Protein AF-A0AAN6BUR2-F1 (afdb_monomer_lite)

Structure (mmCIF, N/CA/C/O backbone):
data_AF-A0AAN6BUR2-F1
#
_entry.id   AF-A0AAN6BUR2-F1
#
loop_
_atom_site.group_PDB
_atom_site.id
_atom_site.type_symbol
_atom_site.label_atom_id
_atom_site.label_alt_id
_atom_site.label_comp_id
_atom_site.label_asym_id
_atom_site.label_entity_id
_atom_site.label_seq_id
_atom_site.pdbx_PDB_ins_code
_atom_site.Cartn_x
_atom_site.Cartn_y
_atom_site.Cartn_z
_atom_site.occupancy
_atom_site.B_iso_or_equiv
_atom_site.auth_seq_id
_atom_site.auth_comp_id
_atom_site.auth_asym_id
_atom_site.auth_atom_id
_atom_site.pdbx_PDB_model_num
ATOM 1 N N . MET A 1 1 ? -19.196 54.267 -71.100 1.00 34.94 1 MET A N 1
ATOM 2 C CA . MET A 1 1 ? -20.079 55.446 -71.044 1.00 34.94 1 MET A CA 1
ATOM 3 C C . MET A 1 1 ? -19.648 56.260 -69.830 1.00 34.94 1 MET A C 1
ATOM 5 O O . MET A 1 1 ? -19.814 55.774 -68.726 1.00 34.94 1 MET A O 1
ATOM 9 N N . VAL A 1 2 ? -18.953 57.372 -70.113 1.00 30.62 2 VAL A N 1
ATOM 10 C CA . VAL A 1 2 ? -18.603 58.570 -69.304 1.00 30.62 2 VAL A CA 1
ATOM 11 C C . VAL A 1 2 ? -18.143 58.342 -67.838 1.00 30.62 2 VAL A C 1
ATOM 13 O O . VAL A 1 2 ? -18.973 58.015 -67.005 1.00 30.62 2 VAL A O 1
ATOM 16 N N . LEU A 1 3 ? -16.857 58.321 -67.441 1.00 27.95 3 LEU A N 1
ATOM 17 C CA . LEU A 1 3 ? -15.741 59.307 -67.439 1.00 27.95 3 LEU A CA 1
ATOM 18 C C . LEU A 1 3 ? -15.885 60.519 -66.472 1.00 27.95 3 LEU A C 1
ATOM 20 O O . LEU A 1 3 ? -16.801 61.314 -66.625 1.00 27.95 3 LEU A O 1
ATOM 24 N N . VAL A 1 4 ? -14.852 60.689 -65.614 1.00 32.00 4 VAL A N 1
ATOM 25 C CA . VAL A 1 4 ? -14.083 61.940 -65.328 1.00 32.00 4 VAL A CA 1
ATOM 26 C C . VAL A 1 4 ? -14.150 62.603 -63.926 1.00 32.00 4 VAL A C 1
ATOM 28 O O . VAL A 1 4 ? -15.156 63.168 -63.526 1.00 32.00 4 VAL A O 1
ATOM 31 N N . SER A 1 5 ? -12.958 62.584 -63.285 1.00 31.11 5 SER A N 1
ATOM 32 C CA . SER A 1 5 ? -12.207 63.599 -62.489 1.00 31.11 5 SER A CA 1
ATOM 33 C C . SER A 1 5 ? -12.852 64.326 -61.298 1.00 31.11 5 SER A C 1
ATOM 35 O O . SER A 1 5 ? -13.958 64.828 -61.396 1.00 31.11 5 SER A O 1
ATOM 37 N N . GLY A 1 6 ? -12.145 64.527 -60.182 1.00 29.83 6 GLY A N 1
ATOM 38 C CA . GLY A 1 6 ? -11.041 65.497 -60.038 1.00 29.83 6 GLY A CA 1
ATOM 39 C C . GLY A 1 6 ? -10.878 65.938 -58.558 1.00 29.83 6 GLY A C 1
ATOM 40 O O . GLY A 1 6 ? -11.598 65.412 -57.719 1.00 29.83 6 GLY A O 1
ATOM 41 N N . PRO A 1 7 ? -9.928 66.828 -58.192 1.00 39.88 7 PRO A N 1
ATOM 42 C CA . PRO A 1 7 ? -8.958 66.534 -57.122 1.00 39.88 7 PRO A CA 1
ATOM 43 C C . PRO A 1 7 ? -8.927 67.503 -55.904 1.00 39.88 7 PRO A C 1
ATOM 45 O O . PRO A 1 7 ? -9.546 68.557 -55.928 1.00 39.88 7 PRO A O 1
ATOM 48 N N . ARG A 1 8 ? -8.040 67.173 -54.937 1.00 31.98 8 ARG A N 1
ATOM 49 C CA . ARG A 1 8 ? -7.382 68.006 -53.883 1.00 31.98 8 ARG A CA 1
ATOM 50 C C . ARG A 1 8 ? -8.219 68.488 -52.683 1.00 31.98 8 ARG A C 1
ATOM 52 O O . ARG A 1 8 ? -9.159 69.244 -52.849 1.00 31.98 8 ARG A O 1
ATOM 59 N N . HIS A 1 9 ? -7.728 68.242 -51.462 1.00 29.86 9 HIS A N 1
ATOM 60 C CA . HIS A 1 9 ? -6.935 69.221 -50.694 1.00 29.86 9 HIS A CA 1
ATOM 61 C C . HIS A 1 9 ? -6.453 68.650 -49.350 1.00 29.86 9 HIS A C 1
ATOM 63 O O . HIS A 1 9 ? -7.161 67.911 -48.676 1.00 29.86 9 HIS A O 1
ATOM 69 N N . VAL A 1 10 ? -5.224 69.018 -48.982 1.00 38.34 10 VAL A N 1
ATOM 70 C CA . VAL A 1 10 ? -4.642 68.859 -47.645 1.00 38.34 10 VAL A CA 1
ATOM 71 C C . VAL A 1 10 ? -5.169 69.988 -46.763 1.00 38.34 10 VAL A C 1
ATOM 73 O O . VAL A 1 10 ? -5.012 71.155 -47.124 1.00 38.34 10 VAL A O 1
ATOM 76 N N . THR A 1 11 ? -5.723 69.644 -45.603 1.00 32.88 11 THR A N 1
ATOM 77 C CA . THR A 1 11 ? -5.946 70.558 -44.477 1.00 32.88 11 THR A CA 1
ATOM 78 C C . THR A 1 11 ? -5.561 69.850 -43.179 1.00 32.88 11 THR A C 1
ATOM 80 O O . THR A 1 11 ? -6.103 68.810 -42.821 1.00 32.88 11 THR A O 1
ATOM 83 N N . SER A 1 12 ? -4.563 70.413 -42.502 1.00 39.62 12 SER A N 1
ATOM 84 C CA . SER A 1 12 ? -4.168 70.118 -41.124 1.00 39.62 12 SER A CA 1
ATOM 85 C C . SER A 1 12 ? -5.249 70.549 -40.135 1.00 39.62 12 SER A C 1
ATOM 87 O O . SER A 1 12 ? -5.844 71.584 -40.396 1.00 39.62 12 SER A O 1
ATOM 89 N N . PHE A 1 13 ? -5.424 69.823 -39.021 1.00 30.86 13 PHE A N 1
ATOM 90 C CA . PHE A 1 13 ? -5.766 70.249 -37.637 1.00 30.86 13 PHE A CA 1
ATOM 91 C C . PHE A 1 13 ? -6.243 69.002 -36.848 1.00 30.86 13 PHE A C 1
ATOM 93 O O . PHE A 1 13 ? -6.717 68.055 -37.470 1.00 30.86 13 PHE A O 1
ATOM 100 N N . PRO A 1 14 ? -6.283 69.003 -35.505 1.00 35.38 14 PRO A N 1
ATOM 101 C CA . PRO A 1 14 ? -5.260 69.372 -34.535 1.00 35.38 14 PRO A CA 1
ATOM 102 C C . PRO A 1 14 ? -4.915 68.187 -33.600 1.00 35.38 14 PRO A C 1
ATOM 104 O O . PRO A 1 14 ? -5.598 67.169 -33.534 1.00 35.38 14 PRO A O 1
ATOM 107 N N . VAL A 1 15 ? -3.815 68.352 -32.871 1.00 46.06 15 VAL A N 1
ATOM 108 C CA . VAL A 1 15 ? -3.372 67.500 -31.764 1.00 46.06 15 VAL A CA 1
ATOM 109 C C . VAL A 1 15 ? -4.402 67.541 -30.638 1.00 46.06 15 VAL A C 1
ATOM 111 O O . VAL A 1 15 ? -4.617 68.606 -30.079 1.00 46.06 15 VAL A O 1
ATOM 114 N N . GLU A 1 16 ? -4.985 66.391 -30.304 1.00 42.25 16 GLU A N 1
ATOM 115 C CA . GLU A 1 16 ? -5.347 65.984 -28.938 1.00 42.25 16 GLU A CA 1
ATOM 116 C C . GLU A 1 16 ? -5.864 64.538 -28.968 1.00 42.25 16 GLU A C 1
ATOM 118 O O . GLU A 1 16 ? -7.016 64.255 -29.280 1.00 42.25 16 GLU A O 1
ATOM 123 N N . THR A 1 17 ? -4.989 63.586 -28.652 1.00 37.78 17 THR A N 1
ATOM 124 C CA . THR A 1 17 ? -5.412 62.287 -28.119 1.00 37.78 17 THR A CA 1
ATOM 125 C C . THR A 1 17 ? -4.593 62.046 -26.867 1.00 37.78 17 THR A C 1
ATOM 127 O O . THR A 1 17 ? -3.386 61.814 -26.908 1.00 37.78 17 THR A O 1
ATOM 130 N N . SER A 1 18 ? -5.258 62.187 -25.725 1.00 35.97 18 SER A N 1
ATOM 131 C CA . SER A 1 18 ? -4.736 61.801 -24.428 1.00 35.97 18 SER A CA 1
ATOM 132 C C . SER A 1 18 ? -4.423 60.306 -24.456 1.00 35.97 18 SER A C 1
ATOM 134 O O . SER A 1 18 ? -5.325 59.472 -24.354 1.00 35.97 18 SER A O 1
ATOM 136 N N . PHE A 1 19 ? -3.148 59.952 -24.580 1.00 37.97 19 PHE A N 1
ATOM 137 C CA . PHE A 1 19 ? -2.688 58.630 -24.184 1.00 37.97 19 PHE A CA 1
ATOM 138 C C . PHE A 1 19 ? -2.816 58.552 -22.663 1.00 37.97 19 PHE A C 1
ATOM 140 O O . PHE A 1 19 ? -1.934 58.988 -21.925 1.00 37.97 19 PHE A O 1
ATOM 147 N N . GLN A 1 20 ? -3.936 58.012 -22.180 1.00 36.94 20 GLN A N 1
ATOM 148 C CA . GLN A 1 20 ? -3.962 57.429 -20.847 1.00 36.94 20 GLN A CA 1
ATOM 149 C C . GLN A 1 20 ? -3.015 56.230 -20.886 1.00 36.94 20 GLN A C 1
ATOM 151 O O . GLN A 1 20 ? -3.380 55.132 -21.302 1.00 36.94 20 GLN A O 1
ATOM 156 N N . HIS A 1 21 ? -1.767 56.461 -20.483 1.00 40.22 21 HIS A N 1
ATOM 157 C CA . HIS A 1 21 ? -0.912 55.400 -19.986 1.00 40.22 21 HIS A CA 1
ATOM 158 C C . HIS A 1 21 ? -1.640 54.779 -18.794 1.00 40.22 21 HIS A C 1
ATOM 160 O O . HIS A 1 21 ? -1.593 55.303 -17.682 1.00 40.22 21 HIS A O 1
ATOM 166 N N . ALA A 1 22 ? -2.346 53.676 -19.034 1.00 41.00 22 ALA A N 1
ATOM 167 C CA . ALA A 1 22 ? -2.697 52.753 -17.976 1.00 41.00 22 ALA A CA 1
ATOM 168 C C . ALA A 1 22 ? -1.372 52.224 -17.419 1.00 41.00 22 ALA A C 1
ATOM 170 O O . ALA A 1 22 ? -0.768 51.301 -17.965 1.00 41.00 22 ALA A O 1
ATOM 171 N N . PHE A 1 23 ? -0.877 52.873 -16.368 1.00 41.62 23 PHE A N 1
ATOM 172 C CA . PHE A 1 23 ? 0.097 52.273 -15.480 1.00 41.62 23 PHE A CA 1
ATOM 173 C C . PHE A 1 23 ? -0.594 51.050 -14.873 1.00 41.62 23 PHE A C 1
ATOM 175 O O . PHE A 1 23 ? -1.369 51.164 -13.929 1.00 41.62 23 PHE A O 1
ATOM 182 N N . LEU A 1 24 ? -0.370 49.879 -15.472 1.00 45.19 24 LEU A N 1
ATOM 183 C CA . LEU A 1 24 ? -0.523 48.614 -14.770 1.00 45.19 24 LEU A CA 1
ATOM 184 C C . LEU A 1 24 ? 0.470 48.680 -13.612 1.00 45.19 24 LEU A C 1
ATOM 186 O O . LEU A 1 24 ? 1.668 48.470 -13.808 1.00 45.19 24 LEU A O 1
ATOM 190 N N . GLU A 1 25 ? -0.015 49.055 -12.429 1.00 47.09 25 GLU A N 1
ATOM 191 C CA . GLU A 1 25 ? 0.750 48.860 -11.208 1.00 47.09 25 GLU A CA 1
ATOM 192 C C . GLU A 1 25 ? 1.190 47.391 -11.184 1.00 47.09 25 GLU A C 1
ATOM 194 O O . GLU A 1 25 ? 0.351 46.501 -11.383 1.00 47.09 25 GLU A O 1
ATOM 199 N N . PRO A 1 26 ? 2.491 47.096 -11.011 1.00 46.66 26 PRO A N 1
ATOM 200 C CA . PRO A 1 26 ? 2.921 45.726 -10.830 1.00 46.66 26 PRO A CA 1
ATOM 201 C C . PRO A 1 26 ? 2.210 45.206 -9.585 1.00 46.66 26 PRO A C 1
ATOM 203 O O . PRO A 1 26 ? 2.490 45.650 -8.472 1.00 46.66 26 PRO A O 1
ATOM 206 N N . SER A 1 27 ? 1.259 44.290 -9.790 1.00 50.66 27 SER A N 1
ATOM 207 C CA . SER A 1 27 ? 0.649 43.533 -8.704 1.00 50.66 27 SER A CA 1
ATOM 208 C C . SER A 1 27 ? 1.796 43.027 -7.828 1.00 50.66 27 SER A C 1
ATOM 210 O O . SER A 1 27 ? 2.707 42.382 -8.365 1.00 50.66 27 SER A O 1
ATOM 212 N N . PRO A 1 28 ? 1.830 43.369 -6.526 1.00 52.28 28 PRO A N 1
ATOM 213 C CA . PRO A 1 28 ? 2.882 42.874 -5.660 1.00 52.28 28 PRO A CA 1
ATOM 214 C C . PRO A 1 28 ? 2.882 41.354 -5.790 1.00 52.28 28 PRO A C 1
ATOM 216 O O . PRO A 1 28 ? 1.819 40.738 -5.742 1.00 52.28 28 PRO A O 1
ATOM 219 N N . LEU A 1 29 ? 4.060 40.770 -6.027 1.00 58.94 29 LEU A N 1
ATOM 220 C CA . LEU A 1 29 ? 4.274 39.325 -6.076 1.00 58.94 29 LEU A CA 1
ATOM 221 C C . LEU A 1 29 ? 3.895 38.732 -4.713 1.00 58.94 29 LEU A C 1
ATOM 223 O O . LEU A 1 29 ? 4.747 38.500 -3.860 1.00 58.94 29 LEU A O 1
ATOM 227 N N . THR A 1 30 ? 2.603 38.539 -4.477 1.00 77.19 30 THR A N 1
ATOM 228 C CA . THR A 1 30 ? 2.080 37.961 -3.251 1.00 77.19 30 THR A CA 1
ATOM 229 C C . THR A 1 30 ? 2.118 36.452 -3.415 1.00 77.19 30 THR A C 1
ATOM 231 O O . THR A 1 30 ? 1.436 35.850 -4.251 1.00 77.19 30 THR A O 1
ATOM 234 N N . LEU A 1 31 ? 3.015 35.833 -2.653 1.00 85.94 31 LEU A N 1
ATOM 235 C CA . LEU A 1 31 ? 3.088 34.389 -2.540 1.00 85.94 31 LEU A CA 1
ATOM 236 C C . LEU A 1 31 ? 1.829 33.906 -1.814 1.00 85.94 31 LEU A C 1
ATOM 238 O O . LEU A 1 31 ? 1.478 34.429 -0.757 1.00 85.94 31 LEU A O 1
ATOM 242 N N . ASP A 1 32 ? 1.142 32.915 -2.374 1.00 93.31 32 ASP A N 1
ATOM 243 C CA . ASP A 1 32 ? 0.004 32.295 -1.705 1.00 93.31 32 ASP A CA 1
ATOM 244 C C . ASP A 1 32 ? 0.538 31.385 -0.591 1.00 93.31 32 ASP A C 1
ATOM 246 O O . ASP A 1 32 ? 0.950 30.246 -0.822 1.00 93.31 32 ASP A O 1
ATOM 250 N N . HIS A 1 33 ? 0.569 31.912 0.631 1.00 94.75 33 HIS A N 1
ATOM 251 C CA . HIS A 1 33 ? 1.101 31.203 1.793 1.00 94.75 33 HIS A CA 1
ATOM 252 C C . HIS A 1 33 ? 0.374 29.881 2.066 1.00 94.75 33 HIS A C 1
ATOM 254 O O . HIS A 1 33 ? 1.021 28.902 2.436 1.00 94.75 33 HIS A O 1
ATOM 260 N N . LYS A 1 34 ? -0.940 29.812 1.821 1.00 95.75 34 LYS A N 1
ATOM 261 C CA . LYS A 1 34 ? -1.728 28.594 2.040 1.00 95.75 34 LYS A CA 1
ATOM 262 C C . LYS A 1 34 ? -1.393 27.527 1.001 1.00 95.75 34 LYS A C 1
ATOM 264 O O . LYS A 1 34 ? -1.252 26.349 1.341 1.00 95.75 34 LYS A O 1
ATOM 269 N N . ALA A 1 35 ? -1.239 27.926 -0.262 1.00 96.94 35 ALA A N 1
ATOM 270 C CA . ALA A 1 35 ? -0.793 27.016 -1.312 1.00 96.94 35 ALA A CA 1
ATOM 271 C C . ALA A 1 35 ? 0.635 26.513 -1.052 1.00 96.94 35 ALA A C 1
ATOM 273 O O . ALA A 1 35 ? 0.917 25.336 -1.283 1.00 96.94 35 ALA A O 1
ATOM 274 N N . LEU A 1 36 ? 1.524 27.362 -0.525 1.00 97.25 36 LEU A N 1
ATOM 275 C CA . LEU A 1 36 ? 2.880 26.960 -0.146 1.00 97.25 36 LEU A CA 1
ATOM 276 C C . LEU A 1 36 ? 2.871 25.931 0.989 1.00 97.25 36 LEU A C 1
ATOM 278 O O . LEU A 1 36 ? 3.484 24.878 0.851 1.00 97.25 36 LEU A O 1
ATOM 282 N N . GLU A 1 37 ? 2.139 26.199 2.071 1.00 97.25 37 GLU A N 1
ATOM 283 C CA . GLU A 1 37 ? 2.004 25.278 3.205 1.00 97.25 37 GLU A CA 1
ATOM 284 C C . GLU A 1 37 ? 1.443 23.919 2.760 1.00 97.25 37 GLU A C 1
ATOM 286 O O . GLU A 1 37 ? 1.996 22.866 3.081 1.00 97.25 37 GLU A O 1
ATOM 291 N N . THR A 1 38 ? 0.392 23.939 1.936 1.00 98.25 38 THR A N 1
ATOM 292 C CA . THR A 1 38 ? -0.192 22.724 1.350 1.00 98.25 38 THR A CA 1
ATOM 293 C C . THR A 1 38 ? 0.840 21.967 0.510 1.00 98.25 38 THR A C 1
ATOM 295 O O . THR A 1 38 ? 0.938 20.746 0.604 1.00 98.25 38 THR A O 1
ATOM 298 N N . SER A 1 39 ? 1.656 22.675 -0.274 1.00 98.38 39 SER A N 1
ATOM 299 C CA . SER A 1 39 ? 2.697 22.067 -1.113 1.00 98.38 39 SER A CA 1
ATOM 300 C C . SER A 1 39 ? 3.796 21.397 -0.288 1.00 98.38 39 SER A C 1
ATOM 302 O O . SER A 1 39 ? 4.230 20.297 -0.633 1.00 98.38 39 SER A O 1
ATOM 304 N N . THR A 1 40 ? 4.205 22.014 0.823 1.00 96.88 40 THR A N 1
ATOM 305 C CA . THR A 1 40 ? 5.144 21.416 1.783 1.00 96.88 40 THR A CA 1
ATOM 306 C C . THR A 1 40 ? 4.561 20.140 2.386 1.00 96.88 40 THR A C 1
ATOM 308 O O . THR A 1 40 ? 5.199 19.093 2.320 1.00 96.88 40 THR A O 1
ATOM 311 N N . ARG A 1 41 ? 3.303 20.176 2.850 1.00 97.06 41 ARG A N 1
ATOM 312 C CA . ARG A 1 41 ? 2.615 18.992 3.397 1.00 97.06 41 ARG A CA 1
ATOM 313 C C . ARG A 1 41 ? 2.517 17.849 2.383 1.00 97.06 41 ARG A C 1
ATOM 315 O O . ARG A 1 41 ? 2.686 16.687 2.745 1.00 97.06 41 ARG A O 1
ATOM 322 N N . ILE A 1 42 ? 2.269 18.160 1.109 1.00 98.31 42 ILE A N 1
ATOM 323 C CA . ILE A 1 42 ? 2.254 17.167 0.023 1.00 98.31 42 ILE A CA 1
ATOM 324 C C . ILE A 1 42 ? 3.639 16.541 -0.164 1.00 98.31 42 ILE A C 1
ATOM 326 O O . ILE A 1 42 ? 3.745 15.319 -0.291 1.00 98.31 42 ILE A O 1
ATOM 330 N N . LEU A 1 43 ? 4.704 17.349 -0.163 1.00 96.56 43 LEU A N 1
ATOM 331 C CA . LEU A 1 43 ? 6.066 16.831 -0.266 1.00 96.56 43 LEU A CA 1
ATOM 332 C C . LEU A 1 43 ? 6.427 15.951 0.939 1.00 96.56 43 LEU A C 1
ATOM 334 O O . LEU A 1 43 ? 7.028 14.895 0.742 1.00 96.56 43 LEU A O 1
ATOM 338 N N . ASP A 1 44 ? 6.007 16.322 2.149 1.00 94.75 44 ASP A N 1
ATOM 339 C CA . ASP A 1 44 ? 6.210 15.519 3.359 1.00 94.75 44 ASP A CA 1
ATOM 340 C C . ASP A 1 44 ? 5.505 14.164 3.260 1.00 94.75 44 ASP A C 1
ATOM 342 O O . ASP A 1 44 ? 6.097 13.132 3.586 1.00 94.75 44 ASP A O 1
ATOM 346 N N . ILE A 1 45 ? 4.270 14.134 2.743 1.00 97.00 45 ILE A N 1
ATOM 347 C CA . ILE A 1 45 ? 3.535 12.891 2.476 1.00 97.00 45 ILE A CA 1
ATOM 348 C C . ILE A 1 45 ? 4.310 12.005 1.497 1.00 97.00 45 ILE A C 1
ATOM 350 O O . ILE A 1 45 ? 4.512 10.830 1.794 1.00 97.00 45 ILE A O 1
ATOM 354 N N . ILE A 1 46 ? 4.812 12.543 0.378 1.00 96.44 46 ILE A N 1
ATOM 355 C CA . ILE A 1 46 ? 5.678 11.786 -0.549 1.00 96.44 46 ILE A CA 1
ATOM 356 C C . ILE A 1 46 ? 6.949 11.310 0.174 1.00 96.44 46 ILE A C 1
ATOM 358 O O . ILE A 1 46 ? 7.394 10.175 -0.018 1.00 96.44 46 ILE A O 1
ATOM 362 N N . GLY A 1 47 ? 7.495 12.150 1.054 1.00 93.12 47 GLY A N 1
ATOM 363 C CA . GLY A 1 47 ? 8.635 11.871 1.920 1.00 93.12 47 GLY A CA 1
ATOM 364 C C . GLY A 1 47 ? 8.469 10.602 2.754 1.00 93.12 47 GLY A C 1
ATOM 365 O O . GLY A 1 47 ? 9.409 9.815 2.864 1.00 93.12 47 GLY A O 1
ATOM 366 N N . ARG A 1 48 ? 7.261 10.335 3.261 1.00 93.31 48 ARG A N 1
ATOM 367 C CA . ARG A 1 48 ? 6.951 9.125 4.040 1.00 93.31 48 ARG A CA 1
ATOM 368 C C . ARG A 1 48 ? 7.132 7.830 3.244 1.00 93.31 48 ARG A C 1
ATOM 370 O O . ARG A 1 48 ? 7.419 6.792 3.831 1.00 93.31 48 ARG A O 1
ATOM 377 N N . TYR A 1 49 ? 6.989 7.877 1.923 1.00 94.00 49 TYR A N 1
ATOM 378 C CA . TYR A 1 49 ? 7.124 6.717 1.035 1.00 94.00 49 TYR A CA 1
ATOM 379 C C . TYR A 1 49 ? 8.554 6.546 0.514 1.00 94.00 49 TYR A C 1
ATOM 381 O O . TYR A 1 49 ? 8.820 5.647 -0.287 1.00 94.00 49 TYR A O 1
ATOM 389 N N . ARG A 1 50 ? 9.496 7.401 0.938 1.00 89.94 50 ARG A N 1
ATOM 390 C CA . ARG A 1 50 ? 10.874 7.331 0.461 1.00 89.94 50 ARG A CA 1
ATOM 391 C C . ARG A 1 50 ? 11.545 6.023 0.856 1.00 89.94 50 ARG A C 1
ATOM 393 O O . ARG A 1 50 ? 11.339 5.488 1.942 1.00 89.94 50 ARG A O 1
ATOM 400 N N . MET A 1 51 ? 12.400 5.527 -0.035 1.00 85.75 51 MET A N 1
ATOM 401 C CA . MET A 1 51 ? 13.310 4.432 0.305 1.00 85.75 51 MET A CA 1
ATOM 402 C C . MET A 1 51 ? 14.218 4.873 1.457 1.00 85.75 51 MET A C 1
ATOM 404 O O . MET A 1 51 ? 14.674 6.019 1.463 1.00 85.75 51 MET A O 1
ATOM 408 N N . LYS A 1 52 ? 14.552 3.965 2.381 1.00 73.94 52 LYS A N 1
ATOM 409 C CA . LYS A 1 52 ? 15.631 4.224 3.343 1.00 73.94 52 LYS A CA 1
ATOM 410 C C . LYS A 1 52 ? 16.926 4.472 2.564 1.00 73.94 52 LYS A C 1
ATOM 412 O O . LYS A 1 52 ? 17.362 3.621 1.789 1.00 73.94 52 LYS A O 1
ATOM 417 N N . GLN A 1 53 ? 17.502 5.657 2.731 1.00 67.44 53 GLN A N 1
ATOM 418 C CA . GLN A 1 53 ? 18.774 6.048 2.125 1.00 67.44 53 GLN A CA 1
ATOM 419 C C . GLN A 1 53 ? 19.848 6.113 3.212 1.00 67.44 53 GLN A C 1
ATOM 421 O O . GLN A 1 53 ? 19.539 6.393 4.367 1.00 67.44 53 GLN A O 1
ATOM 426 N N . ASP A 1 54 ? 21.102 5.839 2.845 1.00 61.47 54 ASP A N 1
ATOM 427 C CA . ASP A 1 54 ? 22.243 6.115 3.724 1.00 61.47 54 ASP A CA 1
ATOM 428 C C . ASP A 1 54 ? 22.305 7.633 3.951 1.00 61.47 54 ASP A C 1
ATOM 430 O O . ASP A 1 54 ? 22.265 8.401 2.985 1.00 61.47 54 ASP A O 1
ATOM 434 N N . GLU A 1 55 ? 22.380 8.066 5.211 1.00 56.31 55 GLU A N 1
ATOM 435 C CA . GLU A 1 55 ? 22.401 9.483 5.607 1.00 56.31 55 GLU A CA 1
ATOM 436 C C . GLU A 1 55 ? 23.502 10.273 4.877 1.00 56.31 55 GLU A C 1
ATOM 438 O O . GLU A 1 55 ? 23.340 11.456 4.582 1.00 56.31 55 GLU A O 1
ATOM 443 N N . ARG A 1 56 ? 24.584 9.594 4.469 1.00 55.44 56 ARG A N 1
ATOM 444 C CA . ARG A 1 56 ? 25.705 10.169 3.708 1.00 55.44 56 ARG A CA 1
ATOM 445 C C . ARG A 1 56 ? 25.358 10.595 2.276 1.00 55.44 56 ARG A C 1
ATOM 447 O O . ARG A 1 56 ? 26.163 11.270 1.643 1.00 55.44 56 ARG A O 1
ATOM 454 N N . ILE A 1 57 ? 24.195 10.206 1.749 1.00 58.00 57 ILE A N 1
ATOM 455 C CA . ILE A 1 57 ? 23.744 10.521 0.379 1.00 58.00 57 ILE A CA 1
ATOM 456 C C . ILE A 1 57 ? 23.019 11.886 0.329 1.00 58.00 57 ILE A C 1
ATOM 458 O O . ILE A 1 57 ? 22.835 12.459 -0.744 1.00 58.00 57 ILE A O 1
ATOM 462 N N . CYS A 1 58 ? 22.639 12.450 1.481 1.00 54.25 58 CYS A N 1
ATOM 463 C CA . CYS A 1 58 ? 21.748 13.608 1.590 1.00 54.25 58 CYS A CA 1
ATOM 464 C C . CYS A 1 58 ? 22.483 14.969 1.595 1.00 54.25 58 CYS A C 1
ATOM 466 O O . CYS A 1 58 ? 22.212 15.824 2.430 1.00 54.25 58 CYS A O 1
ATOM 468 N N . SER A 1 59 ? 23.437 15.199 0.687 1.00 47.88 59 SER A N 1
ATOM 469 C CA . SER A 1 59 ? 24.249 16.434 0.687 1.00 47.88 59 SER A CA 1
ATOM 470 C C . SER A 1 59 ? 23.595 17.646 -0.010 1.00 47.88 59 SER A C 1
ATOM 472 O O . SER A 1 59 ? 24.161 18.736 0.020 1.00 47.88 59 SER A O 1
ATOM 474 N N . GLN A 1 60 ? 22.413 17.491 -0.632 1.00 54.06 60 GLN A N 1
ATOM 475 C CA . GLN A 1 60 ? 21.703 18.548 -1.389 1.00 54.06 60 GLN A CA 1
ATOM 476 C C . GLN A 1 60 ? 20.181 18.609 -1.110 1.00 54.06 60 GLN A C 1
ATOM 478 O O . GLN A 1 60 ? 19.395 18.965 -1.998 1.00 54.06 60 GLN A O 1
ATOM 483 N N . SER A 1 61 ? 19.743 18.236 0.099 1.00 62.06 61 SER A N 1
ATOM 484 C CA . SER A 1 61 ? 18.318 18.091 0.458 1.00 62.06 61 SER A CA 1
ATOM 485 C C . SER A 1 61 ? 17.482 19.338 0.181 1.00 62.06 61 SER A C 1
ATOM 487 O O . SER A 1 61 ? 16.417 19.239 -0.428 1.00 62.06 61 SER A O 1
ATOM 489 N N . ASP A 1 62 ? 17.982 20.509 0.568 1.00 63.62 62 ASP A N 1
ATOM 490 C CA . ASP A 1 62 ? 17.139 21.700 0.702 1.00 63.62 62 ASP A CA 1
ATOM 491 C C . ASP A 1 62 ? 16.838 22.343 -0.654 1.00 63.62 62 ASP A C 1
ATOM 493 O O . ASP A 1 62 ? 15.689 22.648 -0.970 1.00 63.62 62 ASP A O 1
ATOM 497 N N . GLN A 1 63 ? 17.847 22.472 -1.523 1.00 69.31 63 GLN A N 1
ATOM 498 C CA . GLN A 1 63 ? 17.648 22.997 -2.881 1.00 69.31 63 GLN A CA 1
ATOM 499 C C . GLN A 1 63 ? 16.750 22.084 -3.723 1.00 69.31 63 GLN A C 1
ATOM 501 O O . GLN A 1 63 ? 15.952 22.556 -4.535 1.00 69.31 63 GLN A O 1
ATOM 506 N N . SER A 1 64 ? 16.873 20.772 -3.524 1.00 76.88 64 SER A N 1
ATOM 507 C CA . SER A 1 64 ? 16.052 19.773 -4.205 1.00 76.88 64 SER A CA 1
ATOM 508 C C . SER A 1 64 ? 14.601 19.838 -3.730 1.00 76.88 64 SER A C 1
ATOM 510 O O . SER A 1 64 ? 13.686 19.859 -4.552 1.00 76.88 64 SER A O 1
ATOM 512 N N . ALA A 1 65 ? 14.388 19.949 -2.415 1.00 84.88 65 ALA A N 1
ATOM 513 C CA . ALA A 1 65 ? 13.066 20.117 -1.822 1.00 84.88 65 ALA A CA 1
ATOM 514 C C . ALA A 1 65 ? 12.367 21.377 -2.350 1.00 84.88 65 ALA A C 1
ATOM 516 O O . ALA A 1 65 ? 11.226 21.290 -2.797 1.00 84.88 65 ALA A O 1
ATOM 517 N N . LEU A 1 66 ? 13.066 22.517 -2.416 1.00 89.94 66 LEU A N 1
ATOM 518 C CA . LEU A 1 66 ? 12.508 23.767 -2.948 1.00 89.94 66 LEU A CA 1
ATOM 519 C C . LEU A 1 66 ? 12.028 23.639 -4.400 1.00 89.94 66 LEU A C 1
ATOM 521 O O . LEU A 1 66 ? 10.979 24.182 -4.743 1.00 89.94 66 LEU A O 1
ATOM 525 N N . ARG A 1 67 ? 12.746 22.897 -5.254 1.00 91.31 67 ARG A N 1
ATOM 526 C CA . ARG A 1 67 ? 12.316 22.648 -6.642 1.00 91.31 67 ARG A CA 1
ATOM 527 C C . ARG A 1 67 ? 11.015 21.853 -6.705 1.00 91.31 67 ARG A C 1
ATOM 529 O O . ARG A 1 67 ? 10.131 22.205 -7.483 1.00 91.31 67 ARG A O 1
ATOM 536 N N . PHE A 1 68 ? 10.883 20.804 -5.893 1.00 94.56 68 PHE A N 1
ATOM 537 C CA . PHE A 1 68 ? 9.643 20.027 -5.840 1.00 94.56 68 PHE A CA 1
ATOM 538 C C . PHE A 1 68 ? 8.496 20.824 -5.227 1.00 94.56 68 PHE A C 1
ATOM 540 O O . PHE A 1 68 ? 7.399 20.774 -5.770 1.00 94.56 68 PHE A O 1
ATOM 547 N N . ILE A 1 69 ? 8.741 21.600 -4.167 1.00 96.12 69 ILE A N 1
ATOM 548 C CA . ILE A 1 69 ? 7.732 22.494 -3.581 1.00 96.12 69 ILE A CA 1
ATOM 549 C C . ILE A 1 69 ? 7.251 23.494 -4.630 1.00 96.12 69 ILE A C 1
ATOM 551 O O . ILE A 1 69 ? 6.048 23.646 -4.795 1.00 96.12 69 ILE A O 1
ATOM 555 N N . ALA A 1 70 ? 8.160 24.125 -5.380 1.00 95.69 70 ALA A N 1
ATOM 556 C CA . ALA A 1 70 ? 7.792 25.063 -6.436 1.00 95.69 70 ALA A CA 1
ATOM 557 C C . ALA A 1 70 ? 6.932 24.399 -7.524 1.00 95.69 70 ALA A C 1
ATOM 559 O O . ALA A 1 70 ? 5.932 24.976 -7.941 1.00 95.69 70 ALA A O 1
ATOM 560 N N . LEU A 1 71 ? 7.279 23.178 -7.945 1.00 96.81 71 LEU A N 1
ATOM 561 C CA . LEU A 1 71 ? 6.492 22.416 -8.917 1.00 96.81 71 LEU A CA 1
ATOM 562 C C . LEU A 1 71 ? 5.118 22.004 -8.372 1.00 96.81 71 LEU A C 1
ATOM 564 O O . LEU A 1 71 ? 4.126 22.080 -9.081 1.00 96.81 71 LEU A O 1
ATOM 568 N N . ILE A 1 72 ? 5.032 21.563 -7.119 1.00 98.38 72 ILE A N 1
ATOM 569 C CA . ILE A 1 72 ? 3.752 21.210 -6.491 1.00 98.38 72 ILE A CA 1
ATOM 570 C C . ILE A 1 72 ? 2.885 22.467 -6.345 1.00 98.38 72 ILE A C 1
ATOM 572 O O . ILE A 1 72 ? 1.694 22.439 -6.649 1.00 98.38 72 ILE A O 1
ATOM 576 N N . TYR A 1 73 ? 3.496 23.585 -5.958 1.00 98.19 73 TYR A N 1
ATOM 577 C CA . TYR A 1 73 ? 2.837 24.868 -5.760 1.00 98.19 73 TYR A CA 1
ATOM 578 C C . TYR A 1 73 ? 2.144 25.383 -7.020 1.00 98.19 73 TYR A C 1
ATOM 580 O O . TYR A 1 73 ? 1.046 25.928 -6.909 1.00 98.19 73 TYR A O 1
ATOM 588 N N . THR A 1 74 ? 2.720 25.196 -8.215 1.00 97.56 74 THR A N 1
ATOM 589 C CA . THR A 1 74 ? 2.052 25.622 -9.459 1.00 97.56 74 THR A CA 1
ATOM 590 C C . THR A 1 74 ? 0.712 24.911 -9.650 1.00 97.56 74 THR A C 1
ATOM 592 O O . THR A 1 74 ? -0.272 25.560 -10.005 1.00 97.56 74 THR A O 1
ATOM 595 N N . HIS A 1 75 ? 0.640 23.613 -9.340 1.00 98.31 75 HIS A N 1
ATOM 596 C CA . HIS A 1 75 ? -0.596 22.827 -9.414 1.00 98.31 75 HIS A CA 1
ATOM 597 C C . HIS A 1 75 ? -1.564 23.165 -8.284 1.00 98.31 75 HIS A C 1
ATOM 599 O O . HIS A 1 75 ? -2.748 23.384 -8.540 1.00 98.31 75 HIS A O 1
ATOM 605 N N . VAL A 1 76 ? -1.057 23.296 -7.053 1.00 98.44 76 VAL A N 1
ATOM 606 C CA . VAL A 1 76 ? -1.872 23.645 -5.881 1.00 98.44 76 VAL A CA 1
ATOM 607 C C . VAL A 1 76 ? -2.538 25.006 -6.065 1.00 98.44 76 VAL A C 1
ATOM 609 O O . VAL A 1 76 ? -3.752 25.110 -5.888 1.00 98.44 76 VAL A O 1
ATOM 612 N N . LYS A 1 77 ? -1.775 26.022 -6.491 1.00 97.44 77 LYS A N 1
ATOM 613 C CA . LYS A 1 77 ? -2.280 27.373 -6.773 1.00 97.44 77 LYS A CA 1
ATOM 614 C C . LYS A 1 77 ? -3.329 27.374 -7.888 1.00 97.44 77 LYS A C 1
ATOM 616 O O . LYS A 1 77 ? -4.267 28.162 -7.843 1.00 97.44 77 LYS A O 1
ATOM 621 N N . ALA A 1 78 ? -3.185 26.491 -8.876 1.00 97.19 78 ALA A N 1
ATOM 622 C CA . ALA A 1 78 ? -4.156 26.330 -9.956 1.00 97.19 78 ALA A CA 1
ATOM 623 C C . ALA A 1 78 ? -5.401 25.512 -9.554 1.00 97.19 78 ALA A C 1
ATOM 625 O O . ALA A 1 78 ? -6.346 25.436 -10.333 1.00 97.19 78 ALA A O 1
ATOM 626 N N . GLY A 1 79 ? -5.423 24.896 -8.365 1.00 97.94 79 GLY A N 1
ATOM 627 C CA . GLY A 1 79 ? -6.512 24.009 -7.943 1.00 97.94 79 GLY A CA 1
ATOM 628 C C . GLY A 1 79 ? -6.528 22.653 -8.663 1.00 97.94 79 GLY A C 1
ATOM 629 O O . GLY A 1 79 ? -7.550 21.966 -8.638 1.00 97.94 79 GLY A O 1
ATOM 630 N N . ASN A 1 80 ? -5.419 22.268 -9.301 1.00 98.19 80 ASN A N 1
ATOM 631 C CA . ASN A 1 80 ? -5.305 21.044 -10.089 1.00 98.19 80 ASN A CA 1
ATOM 632 C C . ASN A 1 80 ? -4.765 19.872 -9.253 1.00 98.19 80 ASN A C 1
ATOM 634 O O . ASN A 1 80 ? -3.899 20.076 -8.402 1.00 98.19 80 ASN A O 1
ATOM 638 N N . PRO A 1 81 ? -5.178 18.621 -9.537 1.00 98.44 81 PRO A N 1
ATOM 639 C CA . PRO A 1 81 ? -4.523 17.448 -8.967 1.00 98.44 81 PRO A CA 1
ATOM 640 C C . PRO A 1 81 ? -3.018 17.469 -9.244 1.00 98.44 81 PRO A C 1
ATOM 642 O O . PRO A 1 81 ? -2.607 17.752 -10.369 1.00 98.44 81 PRO A O 1
ATOM 645 N N . VAL A 1 82 ? -2.199 17.122 -8.250 1.00 98.75 82 VAL A N 1
ATOM 646 C CA . VAL A 1 82 ? -0.739 17.086 -8.412 1.00 98.75 82 VAL A CA 1
ATOM 647 C C . VAL A 1 82 ? -0.350 15.889 -9.289 1.00 98.75 82 VAL A C 1
ATOM 649 O O . VAL A 1 82 ? -0.590 14.740 -8.896 1.00 98.75 82 VAL A O 1
ATOM 652 N N . PRO A 1 83 ? 0.256 16.106 -10.466 1.00 98.69 83 PRO A N 1
ATOM 653 C CA . PRO A 1 83 ? 0.647 15.017 -11.341 1.00 98.69 83 PRO A CA 1
ATOM 654 C C . PRO A 1 83 ? 1.991 14.420 -10.899 1.00 98.69 83 PRO A C 1
ATOM 656 O O . PRO A 1 83 ? 2.991 15.120 -10.725 1.00 98.69 83 PRO A O 1
ATOM 659 N N . LEU A 1 84 ? 2.027 13.100 -10.738 1.00 98.81 84 LEU A N 1
ATOM 660 C CA . LEU A 1 84 ? 3.214 12.318 -10.395 1.00 98.81 84 LEU A CA 1
ATOM 661 C C . LEU A 1 84 ? 3.557 11.391 -11.567 1.00 98.81 84 LEU A C 1
ATOM 663 O O . LEU A 1 84 ? 2.661 10.850 -12.218 1.00 98.81 84 LEU A O 1
ATOM 667 N N . CYS A 1 85 ? 4.842 11.145 -11.826 1.00 98.62 85 CYS A N 1
ATOM 668 C CA . CYS A 1 85 ? 5.263 10.142 -12.810 1.00 98.62 85 CYS A CA 1
ATOM 669 C C . CYS A 1 85 ? 6.312 9.181 -12.243 1.00 98.62 85 CYS A C 1
ATOM 671 O O . CYS A 1 85 ? 7.254 9.604 -11.572 1.00 98.62 85 CYS A O 1
ATOM 673 N N . LEU A 1 86 ? 6.166 7.888 -12.541 1.00 98.56 86 LEU A N 1
ATOM 674 C CA . LEU A 1 86 ? 7.022 6.823 -12.020 1.00 98.56 86 LEU A CA 1
ATOM 675 C C . LEU A 1 86 ? 7.383 5.807 -13.119 1.00 98.56 86 LEU A C 1
ATOM 677 O O . LEU A 1 86 ? 6.544 4.988 -13.491 1.00 98.56 86 LEU A O 1
ATOM 681 N N . PRO A 1 87 ? 8.634 5.808 -13.605 1.00 98.19 87 PRO A N 1
ATOM 682 C CA . PRO A 1 87 ? 9.240 4.663 -14.284 1.00 98.19 87 PRO A CA 1
ATOM 683 C C . PRO A 1 87 ? 9.235 3.418 -13.401 1.00 98.19 87 PRO A C 1
ATOM 685 O O . PRO A 1 87 ? 9.927 3.403 -12.379 1.00 98.19 87 PRO A O 1
ATOM 688 N N . ALA A 1 88 ? 8.439 2.413 -13.753 1.00 98.12 88 ALA A N 1
ATOM 689 C CA . ALA A 1 88 ? 8.302 1.189 -12.968 1.00 98.12 88 ALA A CA 1
ATOM 690 C C . ALA A 1 88 ? 7.465 0.136 -13.709 1.00 98.12 88 ALA A C 1
ATOM 692 O O . ALA A 1 88 ? 6.836 0.425 -14.725 1.00 98.12 88 ALA A O 1
ATOM 693 N N . PHE A 1 89 ? 7.389 -1.061 -13.121 1.00 98.50 89 PHE A N 1
ATOM 694 C CA . PHE A 1 89 ? 6.561 -2.178 -13.580 1.00 98.50 89 PHE A CA 1
ATOM 695 C C . PHE A 1 89 ? 6.868 -2.600 -15.036 1.00 98.50 89 PHE A C 1
ATOM 697 O O . PHE A 1 89 ? 5.992 -2.535 -15.907 1.00 98.50 89 PHE A O 1
ATOM 704 N N . PRO A 1 90 ? 8.115 -3.027 -15.327 1.00 98.00 90 PRO A N 1
ATOM 705 C CA . PRO A 1 90 ? 8.508 -3.477 -16.660 1.00 98.00 90 PRO A CA 1
ATOM 706 C C . PRO A 1 90 ? 7.897 -4.837 -17.022 1.00 98.00 90 PRO A C 1
ATOM 708 O O . PRO A 1 90 ? 7.205 -4.964 -18.029 1.00 98.00 90 PRO A O 1
ATOM 711 N N . PHE A 1 91 ? 8.223 -5.851 -16.217 1.00 98.12 91 PHE A N 1
ATOM 712 C CA . PHE A 1 91 ? 7.897 -7.275 -16.345 1.00 98.12 91 PHE A CA 1
ATOM 713 C C . PHE A 1 91 ? 8.473 -8.011 -15.121 1.00 98.12 91 PHE A C 1
ATOM 715 O O . PHE A 1 91 ? 9.440 -7.524 -14.532 1.00 98.12 91 PHE A O 1
ATOM 722 N N . LYS A 1 92 ? 7.947 -9.193 -14.757 1.00 97.81 92 LYS A N 1
ATOM 723 C CA . LYS A 1 92 ? 8.575 -10.070 -13.743 1.00 97.81 92 LYS A CA 1
ATOM 724 C C . LYS A 1 92 ? 9.964 -10.533 -14.192 1.00 97.81 92 LYS A C 1
ATOM 726 O O . LYS A 1 92 ? 10.184 -10.794 -15.373 1.00 97.81 92 LYS A O 1
ATOM 731 N N . SER A 1 93 ? 10.877 -10.701 -13.234 1.00 96.88 93 SER A N 1
ATOM 732 C CA . SER A 1 93 ? 12.171 -11.359 -13.454 1.00 96.88 93 SER A CA 1
ATOM 733 C C . SER A 1 93 ? 12.032 -12.637 -14.303 1.00 96.88 93 SER A C 1
ATOM 735 O O . SER A 1 93 ? 11.136 -13.444 -14.039 1.00 96.88 93 SER A O 1
ATOM 737 N N . PRO A 1 94 ? 12.938 -12.886 -15.270 1.00 95.38 94 PRO A N 1
ATOM 738 C CA . PRO A 1 94 ? 12.965 -14.153 -16.004 1.00 95.38 94 PRO A CA 1
ATOM 739 C C . PRO A 1 94 ? 13.342 -15.358 -15.117 1.00 95.38 94 PRO A C 1
ATOM 741 O O . PRO A 1 94 ? 13.145 -16.507 -15.521 1.00 95.38 94 PRO A O 1
ATOM 744 N N . ASN A 1 95 ? 13.843 -15.131 -13.898 1.00 95.75 95 ASN A N 1
ATOM 745 C CA . ASN A 1 95 ? 14.139 -16.182 -12.929 1.00 95.75 95 ASN A CA 1
ATOM 746 C C . ASN A 1 95 ? 12.921 -16.489 -12.034 1.00 95.75 95 ASN A C 1
ATOM 748 O O . ASN A 1 95 ? 12.854 -16.109 -10.863 1.00 95.75 95 ASN A O 1
ATOM 752 N N . SER A 1 96 ? 11.966 -17.236 -12.588 1.00 93.69 96 SER A N 1
ATOM 753 C CA . SER A 1 96 ? 10.785 -17.730 -11.854 1.00 93.69 96 SER A CA 1
ATOM 754 C C . SER A 1 96 ? 11.050 -18.977 -10.997 1.00 93.69 96 SER A C 1
ATOM 756 O O . SER A 1 96 ? 10.174 -19.415 -10.250 1.00 93.69 96 SER A O 1
ATOM 758 N N . SER A 1 97 ? 12.251 -19.561 -11.088 1.00 91.25 97 SER A N 1
ATOM 759 C CA . SER A 1 97 ? 12.648 -20.711 -10.270 1.00 91.25 97 SER A CA 1
ATOM 760 C C . SER A 1 97 ? 13.053 -20.313 -8.857 1.00 91.25 97 SER A C 1
ATOM 762 O O . SER A 1 97 ? 12.720 -21.025 -7.921 1.00 91.25 97 SER A O 1
ATOM 764 N N . SER A 1 98 ? 13.756 -19.189 -8.687 1.00 93.38 98 SER A N 1
ATOM 765 C CA . SER A 1 98 ? 14.230 -18.765 -7.365 1.00 93.38 98 SER A CA 1
ATOM 766 C C . SER A 1 98 ? 13.797 -17.364 -6.958 1.00 93.38 98 SER A C 1
ATOM 768 O O . SER A 1 98 ? 13.737 -17.099 -5.762 1.00 93.38 98 SER A O 1
ATOM 770 N N . LYS A 1 99 ? 13.446 -16.462 -7.886 1.00 94.56 99 LYS A N 1
ATOM 771 C CA . LYS A 1 99 ? 13.225 -15.043 -7.556 1.00 94.56 99 LYS A CA 1
ATOM 772 C C . LYS A 1 99 ? 11.748 -14.655 -7.450 1.00 94.56 99 LYS A C 1
ATOM 774 O O . LYS A 1 99 ? 11.354 -14.077 -6.437 1.00 94.56 99 LYS A O 1
ATOM 779 N N . THR A 1 100 ? 10.938 -14.985 -8.455 1.00 96.88 100 THR A N 1
ATOM 780 C CA . THR A 1 100 ? 9.505 -14.632 -8.536 1.00 96.88 100 THR A CA 1
ATOM 781 C C . THR A 1 100 ? 8.619 -15.872 -8.668 1.00 96.88 100 THR A C 1
ATOM 783 O O . THR A 1 100 ? 9.098 -16.947 -9.020 1.00 96.88 100 THR A O 1
ATOM 786 N N . LEU A 1 101 ? 7.314 -15.736 -8.410 1.00 97.31 101 LEU A N 1
ATOM 787 C CA . LEU A 1 101 ? 6.345 -16.841 -8.513 1.00 97.31 101 LEU A CA 1
ATOM 788 C C . LEU A 1 101 ? 5.967 -17.203 -9.957 1.00 97.31 101 LEU A C 1
ATOM 790 O O . LEU A 1 101 ? 5.491 -18.306 -10.224 1.00 97.31 101 LEU A O 1
ATOM 794 N N . GLY A 1 102 ? 6.195 -16.291 -10.900 1.00 96.62 102 GLY A N 1
ATOM 795 C CA . GLY A 1 102 ? 5.845 -16.469 -12.300 1.00 96.62 102 GLY A CA 1
ATOM 796 C C . GLY A 1 102 ? 6.195 -15.246 -13.141 1.00 96.62 102 GLY A C 1
ATOM 797 O O . GLY A 1 102 ? 7.076 -14.462 -12.782 1.00 96.62 102 GLY A O 1
ATOM 798 N N . LYS A 1 103 ? 5.502 -15.112 -14.277 1.00 97.00 103 LYS A N 1
ATOM 799 C CA . LYS A 1 103 ? 5.701 -14.035 -15.264 1.00 97.00 103 LYS A CA 1
ATOM 800 C C . LYS A 1 103 ? 4.688 -12.895 -15.160 1.00 97.00 103 LYS A C 1
ATOM 802 O O . LYS A 1 103 ? 4.949 -11.806 -15.660 1.00 97.00 103 LYS A O 1
ATOM 807 N N . LEU A 1 104 ? 3.531 -13.166 -14.563 1.00 98.00 104 LEU A N 1
ATOM 808 C CA . LEU A 1 104 ? 2.437 -12.210 -14.416 1.00 98.00 104 LEU A CA 1
ATOM 809 C C . LEU A 1 104 ? 2.527 -11.499 -13.055 1.00 98.00 104 LEU A C 1
ATOM 811 O O . LEU A 1 104 ? 3.172 -12.029 -12.147 1.00 98.00 104 LEU A O 1
ATOM 815 N N . PRO A 1 105 ? 1.908 -10.313 -12.914 1.00 98.50 105 PRO A N 1
ATOM 816 C CA . PRO A 1 105 ? 1.667 -9.681 -11.624 1.00 98.50 105 PRO A CA 1
ATOM 817 C C . PRO A 1 105 ? 1.035 -10.656 -10.628 1.00 98.50 105 PRO A C 1
ATOM 819 O O . PRO A 1 105 ? 0.130 -11.409 -10.987 1.00 98.50 105 PRO A O 1
ATOM 822 N N . ASP A 1 106 ? 1.519 -10.622 -9.393 1.00 97.88 106 ASP A N 1
ATOM 823 C CA . ASP A 1 106 ? 1.005 -11.404 -8.270 1.00 97.88 106 ASP A CA 1
ATOM 824 C C . ASP A 1 106 ? 0.659 -10.468 -7.096 1.00 97.88 106 ASP A C 1
ATOM 826 O O . ASP A 1 106 ? 0.504 -9.252 -7.274 1.00 97.88 106 ASP A O 1
ATOM 830 N N . LYS A 1 107 ? 0.514 -11.004 -5.876 1.00 98.00 107 LYS A N 1
ATOM 831 C CA . LYS A 1 107 ? 0.162 -10.195 -4.699 1.00 98.00 107 LYS A CA 1
ATOM 832 C C . LYS A 1 107 ? 1.179 -9.076 -4.434 1.00 98.00 107 LYS A C 1
ATOM 834 O O . LYS A 1 107 ? 0.816 -8.053 -3.858 1.00 98.00 107 LYS A O 1
ATOM 839 N N . GLY A 1 108 ? 2.435 -9.231 -4.865 1.00 97.88 108 GLY A N 1
ATOM 840 C CA . GLY A 1 108 ? 3.440 -8.177 -4.762 1.00 97.88 108 GLY A CA 1
ATOM 841 C C . GLY A 1 108 ? 3.044 -6.921 -5.538 1.00 97.88 108 GLY A C 1
ATOM 842 O O . GLY A 1 108 ? 3.119 -5.815 -5.002 1.00 97.88 108 GLY A O 1
ATOM 843 N N . GLU A 1 109 ? 2.593 -7.067 -6.784 1.00 98.69 109 GLU A N 1
ATOM 844 C CA . GLU A 1 109 ? 2.100 -5.943 -7.581 1.00 98.69 109 GLU A CA 1
ATOM 845 C C . GLU A 1 109 ? 0.808 -5.351 -7.015 1.00 98.69 109 GLU A C 1
ATOM 847 O O . GLU A 1 109 ? 0.674 -4.130 -7.009 1.00 98.69 109 GLU A O 1
ATOM 852 N N . GLU A 1 110 ? -0.105 -6.175 -6.489 1.00 98.44 110 GLU A N 1
ATOM 853 C CA . GLU A 1 110 ? -1.330 -5.687 -5.836 1.00 98.44 110 GLU A CA 1
ATOM 854 C C . GLU A 1 110 ? -1.004 -4.770 -4.651 1.00 98.44 110 GLU A C 1
ATOM 856 O O . GLU A 1 110 ? -1.494 -3.642 -4.593 1.00 98.44 110 GLU A O 1
ATOM 861 N N . ILE A 1 111 ? -0.122 -5.213 -3.745 1.00 98.19 111 ILE A N 1
ATOM 862 C CA . ILE A 1 111 ? 0.331 -4.413 -2.598 1.00 98.19 111 ILE A CA 1
ATOM 863 C C . ILE A 1 111 ? 1.009 -3.131 -3.077 1.00 98.19 111 ILE A C 1
ATOM 865 O O . ILE A 1 111 ? 0.768 -2.066 -2.515 1.00 98.19 111 ILE A O 1
ATOM 869 N N . ALA A 1 112 ? 1.856 -3.214 -4.106 1.00 98.50 112 ALA A N 1
ATOM 870 C CA . ALA A 1 112 ? 2.571 -2.050 -4.608 1.00 98.50 112 ALA A CA 1
ATOM 871 C C . ALA A 1 112 ? 1.628 -0.998 -5.208 1.00 98.50 112 ALA A C 1
ATOM 873 O O . ALA A 1 112 ? 1.786 0.197 -4.950 1.00 98.50 112 ALA A O 1
ATOM 874 N N . LEU A 1 113 ? 0.619 -1.425 -5.970 1.00 98.75 113 LEU A N 1
ATOM 875 C CA . LEU A 1 113 ? -0.411 -0.529 -6.490 1.00 98.75 113 LEU A CA 1
ATOM 876 C C . LEU A 1 113 ? -1.282 0.042 -5.362 1.00 98.75 113 LEU A C 1
ATOM 878 O O . LEU A 1 113 ? -1.532 1.245 -5.355 1.00 98.75 113 LEU A O 1
ATOM 882 N N . ALA A 1 114 ? -1.672 -0.767 -4.372 1.00 98.31 114 ALA A N 1
ATOM 883 C CA . ALA A 1 114 ? -2.415 -0.294 -3.204 1.00 98.31 114 ALA A CA 1
ATOM 884 C C . ALA A 1 114 ? -1.617 0.755 -2.409 1.00 98.31 114 ALA A C 1
ATOM 886 O O . ALA A 1 114 ? -2.158 1.796 -2.039 1.00 98.31 114 ALA A O 1
ATOM 887 N N . HIS A 1 115 ? -0.314 0.526 -2.215 1.00 98.12 115 HIS A N 1
ATOM 888 C CA . HIS A 1 115 ? 0.603 1.445 -1.543 1.00 98.12 115 HIS A CA 1
ATOM 889 C C . HIS A 1 115 ? 0.706 2.787 -2.283 1.00 98.12 115 HIS A C 1
ATOM 891 O O . HIS A 1 115 ? 0.558 3.848 -1.677 1.00 98.12 115 HIS A O 1
ATOM 897 N N . LEU A 1 116 ? 0.887 2.759 -3.606 1.00 98.56 116 LEU A N 1
ATOM 898 C CA . LEU A 1 116 ? 0.964 3.965 -4.439 1.00 98.56 116 LEU A CA 1
ATOM 899 C C . LEU A 1 116 ? -0.379 4.703 -4.552 1.00 98.56 116 LEU A C 1
ATOM 901 O O . LEU A 1 116 ? -0.414 5.932 -4.537 1.00 98.56 116 LEU A O 1
ATOM 905 N N . ASN A 1 117 ? -1.495 3.980 -4.630 1.00 98.44 117 ASN A N 1
ATOM 906 C CA . ASN A 1 117 ? -2.824 4.587 -4.588 1.00 98.44 117 ASN A CA 1
ATOM 907 C C . ASN A 1 117 ? -3.083 5.228 -3.212 1.00 98.44 117 ASN A C 1
ATOM 909 O O . ASN A 1 117 ? -3.643 6.322 -3.136 1.00 98.44 117 ASN A O 1
ATOM 913 N N . GLY A 1 118 ? -2.605 4.587 -2.140 1.00 97.69 118 GLY A N 1
ATOM 914 C CA . GLY A 1 118 ? -2.572 5.114 -0.777 1.00 97.69 118 GLY A CA 1
ATOM 915 C C . GLY A 1 118 ? -1.778 6.415 -0.660 1.00 97.69 118 GLY A C 1
ATOM 916 O O . GLY A 1 118 ? -2.262 7.349 -0.028 1.00 97.69 118 GLY A O 1
ATOM 917 N N . LEU A 1 119 ? -0.631 6.540 -1.337 1.00 98.44 119 LEU A N 1
ATOM 918 C CA . LEU A 1 119 ? 0.114 7.805 -1.422 1.00 98.44 119 LEU A CA 1
ATOM 919 C C . LEU A 1 119 ? -0.754 8.928 -2.014 1.00 98.44 119 LEU A C 1
ATOM 921 O O . LEU A 1 119 ? -0.830 10.018 -1.447 1.00 98.44 119 LEU A O 1
ATOM 925 N N . CYS A 1 120 ? -1.440 8.670 -3.130 1.00 98.62 120 CYS A N 1
ATOM 926 C CA . CYS A 1 120 ? -2.321 9.663 -3.748 1.00 98.62 120 CYS A CA 1
ATOM 927 C C . CYS A 1 120 ? -3.532 10.009 -2.866 1.00 98.62 120 CYS A C 1
ATOM 929 O O . CYS A 1 120 ? -3.930 11.174 -2.811 1.00 98.62 120 CYS A O 1
ATOM 931 N N . ASN A 1 121 ? -4.095 9.028 -2.155 1.00 97.56 121 ASN A N 1
ATOM 932 C CA . ASN A 1 121 ? -5.180 9.258 -1.199 1.00 97.56 121 ASN A CA 1
ATOM 933 C C . ASN A 1 121 ? -4.716 10.089 0.002 1.00 97.56 121 ASN A C 1
ATOM 935 O O . ASN A 1 121 ? -5.410 11.025 0.373 1.00 97.56 121 ASN A O 1
ATOM 939 N N . ALA A 1 122 ? -3.518 9.837 0.537 1.00 97.81 122 ALA A N 1
ATOM 940 C CA . ALA A 1 122 ? -2.945 10.644 1.616 1.00 97.81 122 ALA A CA 1
ATOM 941 C C . ALA A 1 122 ? -2.791 12.119 1.203 1.00 97.81 122 ALA A C 1
ATOM 943 O O . ALA A 1 122 ? -3.061 13.021 1.991 1.00 97.81 122 ALA A O 1
ATOM 944 N N . ILE A 1 123 ? -2.412 12.381 -0.054 1.00 98.56 123 ILE A N 1
ATOM 945 C CA . ILE A 1 123 ? -2.394 13.745 -0.606 1.00 98.56 123 ILE A CA 1
ATOM 946 C C . ILE A 1 123 ? -3.814 14.320 -0.685 1.00 98.56 123 ILE A C 1
ATOM 948 O O . ILE A 1 123 ? -4.021 15.475 -0.320 1.00 98.56 123 ILE A O 1
ATOM 952 N N . LYS A 1 124 ? -4.798 13.525 -1.125 1.00 97.38 124 LYS A N 1
ATOM 953 C CA . LYS A 1 124 ? -6.210 13.938 -1.196 1.00 97.38 124 LYS A CA 1
ATOM 954 C C . LYS A 1 124 ? -6.773 14.355 0.167 1.00 97.38 124 LYS A C 1
ATOM 956 O O . LYS A 1 124 ? -7.557 15.300 0.224 1.00 97.38 124 LYS A O 1
ATOM 961 N N . ASP A 1 125 ? -6.335 13.696 1.237 1.00 94.81 125 ASP A N 1
ATOM 962 C CA . ASP A 1 125 ? -6.777 13.972 2.608 1.00 94.81 125 ASP A CA 1
ATOM 963 C C . ASP A 1 125 ? -6.381 15.385 3.081 1.00 94.81 125 ASP A C 1
ATOM 965 O O . ASP A 1 125 ? -7.114 16.007 3.846 1.00 94.81 125 ASP A O 1
ATOM 969 N N . VAL A 1 126 ? -5.263 15.936 2.588 1.00 96.44 126 VAL A N 1
ATOM 970 C CA . VAL A 1 126 ? -4.806 17.305 2.919 1.00 96.44 126 VAL A CA 1
ATOM 971 C C . VAL A 1 126 ? -5.068 18.328 1.808 1.00 96.44 126 VAL A C 1
ATOM 973 O O . VAL A 1 126 ? -5.034 19.533 2.050 1.00 96.44 126 VAL A O 1
ATOM 976 N N . TYR A 1 127 ? -5.330 17.863 0.586 1.00 98.06 127 TYR A N 1
ATOM 977 C CA . TYR A 1 127 ? -5.551 18.682 -0.600 1.00 98.06 127 TYR A CA 1
ATOM 978 C C . TYR A 1 127 ? -6.627 18.047 -1.485 1.00 98.06 127 TYR A C 1
ATOM 980 O O . TYR A 1 127 ? -6.361 17.091 -2.203 1.00 98.06 127 TYR A O 1
ATOM 988 N N . LYS A 1 128 ? -7.847 18.600 -1.472 1.00 96.38 128 LYS A N 1
ATOM 989 C CA . LYS A 1 128 ? -9.047 17.986 -2.079 1.00 96.38 128 LYS A CA 1
ATOM 990 C C . LYS A 1 128 ? -8.892 17.481 -3.533 1.00 96.38 128 LYS A C 1
ATOM 992 O O . LYS A 1 128 ? -9.406 16.394 -3.807 1.00 96.38 128 LYS A O 1
ATOM 997 N N . PRO A 1 129 ? -8.226 18.193 -4.470 1.00 97.94 129 PRO A N 1
ATOM 998 C CA . PRO A 1 129 ? -7.978 17.666 -5.821 1.00 97.94 129 PRO A CA 1
ATOM 999 C C . PRO A 1 129 ? -7.073 16.421 -5.854 1.00 97.94 129 PRO A C 1
ATOM 1001 O O . PRO A 1 129 ? -7.140 15.631 -6.795 1.00 97.94 129 PRO A O 1
ATOM 1004 N N . GLY A 1 130 ? -6.262 16.212 -4.817 1.00 98.00 130 GLY A N 1
ATOM 1005 C CA . GLY A 1 130 ? -5.421 15.037 -4.634 1.00 98.00 130 GLY A CA 1
ATOM 1006 C C . GLY A 1 130 ? -4.214 15.003 -5.564 1.00 98.00 130 GLY A C 1
ATOM 1007 O O . GLY A 1 130 ? -3.687 16.034 -5.987 1.00 98.00 130 GLY A O 1
ATOM 1008 N N . ALA A 1 131 ? -3.769 13.789 -5.874 1.00 98.50 131 ALA A N 1
ATOM 1009 C CA . ALA A 1 131 ? -2.699 13.531 -6.826 1.00 98.50 131 ALA A CA 1
ATOM 1010 C C . ALA A 1 131 ? -3.095 12.420 -7.800 1.00 98.50 131 ALA A C 1
ATOM 1012 O O . ALA A 1 131 ? -3.905 11.549 -7.476 1.00 98.50 131 ALA A O 1
ATOM 1013 N N . LYS A 1 132 ? -2.487 12.433 -8.987 1.00 98.69 132 LYS A N 1
ATOM 1014 C CA . LYS A 1 132 ? -2.613 11.363 -9.982 1.00 98.69 132 LYS A CA 1
ATOM 1015 C C . LYS A 1 132 ? -1.235 10.842 -10.346 1.00 98.69 132 LYS A C 1
ATOM 1017 O O . LYS A 1 132 ? -0.363 11.615 -10.733 1.00 98.69 132 LYS A O 1
ATOM 1022 N N . LEU A 1 133 ? -1.044 9.533 -10.231 1.00 98.88 133 LEU A N 1
ATOM 1023 C CA . LEU A 1 133 ? 0.205 8.869 -10.566 1.00 98.88 133 LEU A CA 1
ATOM 1024 C C . LEU A 1 133 ? 0.125 8.240 -11.954 1.00 98.88 133 LEU A C 1
ATOM 1026 O O . LEU A 1 133 ? -0.737 7.408 -12.219 1.00 98.88 133 LEU A O 1
ATOM 1030 N N . THR A 1 134 ? 1.069 8.590 -12.823 1.00 98.81 134 THR A N 1
ATOM 1031 C CA . THR A 1 134 ? 1.303 7.884 -14.085 1.00 98.81 134 THR A CA 1
ATOM 1032 C C . THR A 1 134 ? 2.452 6.898 -13.908 1.00 98.81 134 THR A C 1
ATOM 1034 O O . THR A 1 134 ? 3.609 7.306 -13.762 1.00 98.81 134 THR A O 1
ATOM 1037 N N . ILE A 1 135 ? 2.148 5.601 -13.936 1.00 98.81 135 ILE A N 1
ATOM 1038 C CA . ILE A 1 135 ? 3.145 4.532 -14.028 1.00 98.81 135 ILE A CA 1
ATOM 1039 C C . ILE A 1 135 ? 3.569 4.403 -15.487 1.00 98.81 135 ILE A C 1
ATOM 1041 O O . ILE A 1 135 ? 2.739 4.206 -16.372 1.00 98.81 135 ILE A O 1
ATOM 1045 N N . ILE A 1 136 ? 4.867 4.514 -15.739 1.00 98.69 136 ILE A N 1
ATOM 1046 C CA . ILE A 1 136 ? 5.436 4.529 -17.083 1.00 98.69 136 ILE A CA 1
ATOM 1047 C C . ILE A 1 136 ? 6.295 3.282 -17.229 1.00 98.69 136 ILE A C 1
ATOM 1049 O O . ILE A 1 136 ? 7.402 3.223 -16.694 1.00 98.69 136 ILE A O 1
ATOM 1053 N N . SER A 1 137 ? 5.770 2.283 -17.935 1.00 98.00 137 SER A N 1
ATOM 1054 C CA . SER A 1 137 ? 6.454 1.004 -18.093 1.00 98.00 137 SER A CA 1
ATOM 1055 C C . SER A 1 137 ? 7.689 1.158 -18.974 1.00 98.00 137 SER A C 1
ATOM 1057 O O . SER A 1 137 ? 7.614 1.581 -20.130 1.00 98.00 137 SER A O 1
ATOM 1059 N N . ASP A 1 138 ? 8.826 0.759 -18.423 1.00 96.44 138 ASP A N 1
ATOM 1060 C CA . ASP A 1 138 ? 10.114 0.626 -19.094 1.00 96.44 138 ASP A CA 1
ATOM 1061 C C . ASP A 1 138 ? 10.352 -0.804 -19.616 1.00 96.44 138 ASP A C 1
ATOM 1063 O O . ASP A 1 138 ? 11.456 -1.143 -20.038 1.00 96.44 138 ASP A O 1
ATOM 1067 N N . GLY A 1 139 ? 9.310 -1.644 -19.662 1.00 97.38 139 GLY A N 1
ATOM 1068 C CA . GLY A 1 139 ? 9.408 -3.046 -20.076 1.00 97.38 139 GLY A CA 1
ATOM 1069 C C . GLY A 1 139 ? 10.037 -3.218 -21.456 1.00 97.38 139 GLY A C 1
ATOM 1070 O O . GLY A 1 139 ? 11.111 -3.805 -21.580 1.00 97.38 139 GLY A O 1
ATOM 1071 N N . LEU A 1 140 ? 9.439 -2.622 -22.493 1.00 97.81 140 LEU A N 1
ATOM 1072 C CA . LEU A 1 140 ? 9.997 -2.695 -23.849 1.00 97.81 140 LEU A CA 1
ATOM 1073 C C . LEU A 1 140 ? 11.353 -1.995 -23.997 1.00 97.81 140 LEU A C 1
ATOM 1075 O O . LEU A 1 140 ? 12.016 -2.177 -25.008 1.00 97.81 140 LEU A O 1
ATOM 1079 N N . VAL A 1 141 ? 11.786 -1.181 -23.032 1.00 97.75 141 VAL A N 1
ATOM 1080 C CA . VAL A 1 141 ? 13.106 -0.536 -23.088 1.00 97.75 141 VAL A CA 1
ATOM 1081 C C . VAL A 1 141 ? 14.215 -1.567 -22.856 1.00 97.75 141 VAL A C 1
ATOM 1083 O O . VAL A 1 141 ? 15.286 -1.457 -23.462 1.00 97.75 141 VAL A O 1
ATOM 1086 N N . TYR A 1 142 ? 13.964 -2.574 -22.010 1.00 97.31 142 TYR A N 1
ATOM 1087 C CA . TYR A 1 142 ? 14.995 -3.483 -21.498 1.00 97.31 142 TYR A CA 1
ATOM 1088 C C . TYR A 1 142 ? 14.766 -4.969 -21.781 1.00 97.31 142 TYR A C 1
ATOM 1090 O O . TYR A 1 142 ? 15.716 -5.740 -21.669 1.00 97.31 142 TYR A O 1
ATOM 1098 N N . ASN A 1 143 ? 13.544 -5.402 -22.093 1.00 97.62 143 ASN A N 1
ATOM 1099 C CA . ASN A 1 143 ? 13.181 -6.822 -22.115 1.00 97.62 143 ASN A CA 1
ATOM 1100 C C . ASN A 1 143 ? 14.072 -7.685 -23.028 1.00 97.62 143 ASN A C 1
ATOM 1102 O O . ASN A 1 143 ? 14.483 -8.771 -22.623 1.00 97.62 143 ASN A O 1
ATOM 1106 N N . ASP A 1 144 ? 14.441 -7.179 -24.207 1.00 96.50 144 ASP A N 1
ATOM 1107 C CA . ASP A 1 144 ? 15.339 -7.853 -25.155 1.00 96.50 144 ASP A CA 1
ATOM 1108 C C . ASP A 1 144 ? 16.763 -8.052 -24.596 1.00 96.50 144 ASP A C 1
ATOM 1110 O O . ASP A 1 144 ? 17.383 -9.085 -24.847 1.00 96.50 144 ASP A O 1
ATOM 1114 N N . LEU A 1 145 ? 17.269 -7.117 -23.784 1.00 96.62 145 LEU A N 1
ATOM 1115 C CA . LEU A 1 145 ? 18.550 -7.250 -23.080 1.00 96.62 145 LEU A CA 1
ATOM 1116 C C . LEU A 1 145 ? 18.493 -8.325 -21.988 1.00 96.62 145 LEU A C 1
ATOM 1118 O O . LEU A 1 145 ? 19.520 -8.928 -21.669 1.00 96.62 145 LEU A O 1
ATOM 1122 N N . LEU A 1 146 ? 17.309 -8.550 -21.409 1.00 96.44 146 LEU A N 1
ATOM 1123 C CA . LEU A 1 146 ? 17.097 -9.464 -20.283 1.00 96.44 146 LEU A CA 1
ATOM 1124 C C . LEU A 1 146 ? 16.517 -10.824 -20.695 1.00 96.44 146 LEU A C 1
ATOM 1126 O O . LEU A 1 146 ? 16.228 -11.648 -19.832 1.00 96.44 146 LEU A O 1
ATOM 1130 N N . GLY A 1 147 ? 16.364 -11.078 -21.998 1.00 95.38 147 GLY A N 1
ATOM 1131 C CA . GLY A 1 147 ? 15.820 -12.337 -22.513 1.00 95.38 147 GLY A CA 1
ATOM 1132 C C . GLY A 1 147 ? 14.326 -12.532 -22.234 1.00 95.38 147 GLY A C 1
ATOM 1133 O O . GLY A 1 147 ? 13.850 -13.665 -22.240 1.00 95.38 147 GLY A O 1
ATOM 1134 N N . VAL A 1 148 ? 13.586 -11.448 -21.983 1.00 97.69 148 VAL A N 1
ATOM 1135 C CA . VAL A 1 148 ? 12.140 -11.477 -21.733 1.00 97.69 148 VAL A CA 1
ATOM 1136 C C . VAL A 1 148 ? 11.386 -11.214 -23.046 1.00 97.69 148 VAL A C 1
ATOM 1138 O O . VAL A 1 148 ? 11.565 -10.151 -23.647 1.00 97.69 148 VAL A O 1
ATOM 1141 N N . PRO A 1 149 ? 10.535 -12.147 -23.518 1.00 97.81 149 PRO A N 1
ATOM 1142 C CA . PRO A 1 149 ? 9.761 -11.972 -24.748 1.00 97.81 149 PRO A CA 1
ATOM 1143 C C . PRO A 1 149 ? 8.850 -10.737 -24.727 1.00 97.81 149 PRO A C 1
ATOM 1145 O O . PRO A 1 149 ? 8.221 -10.449 -23.712 1.00 97.81 149 PRO A O 1
ATOM 1148 N N . ASP A 1 150 ? 8.693 -10.057 -25.869 1.00 98.44 150 ASP A N 1
ATOM 1149 C CA . ASP A 1 150 ? 7.809 -8.882 -26.002 1.00 98.44 150 ASP A CA 1
ATOM 1150 C C . ASP A 1 150 ? 6.351 -9.192 -25.588 1.00 98.44 150 ASP A C 1
ATOM 1152 O O . ASP A 1 150 ? 5.698 -8.373 -24.941 1.00 98.44 150 ASP A O 1
ATOM 1156 N N . ARG A 1 151 ? 5.855 -10.403 -25.887 1.00 98.19 151 ARG A N 1
ATOM 1157 C CA . ARG A 1 151 ? 4.519 -10.864 -25.460 1.00 98.19 151 ARG A CA 1
ATOM 1158 C C . ARG A 1 151 ? 4.380 -10.988 -23.938 1.00 98.19 151 ARG A C 1
ATOM 1160 O O . ARG A 1 151 ? 3.305 -10.749 -23.402 1.00 98.19 151 ARG A O 1
ATOM 1167 N N . ASP A 1 152 ? 5.463 -11.333 -23.235 1.00 98.44 152 ASP A N 1
ATOM 1168 C CA . ASP A 1 152 ? 5.446 -11.475 -21.776 1.00 98.44 152 ASP A CA 1
ATOM 1169 C C . ASP A 1 152 ? 5.361 -10.073 -21.134 1.00 98.44 152 ASP A C 1
ATOM 1171 O O . ASP A 1 152 ? 4.650 -9.888 -20.148 1.00 98.44 152 ASP A O 1
ATOM 1175 N N . VAL A 1 153 ? 5.997 -9.060 -21.744 1.00 98.50 153 VAL A N 1
ATOM 1176 C CA . VAL A 1 153 ? 5.851 -7.641 -21.360 1.00 98.50 153 VAL A CA 1
ATOM 1177 C C . VAL A 1 153 ? 4.416 -7.153 -21.571 1.00 98.50 153 VAL A C 1
ATOM 1179 O O . VAL A 1 153 ? 3.853 -6.489 -20.699 1.00 98.50 153 VAL A O 1
ATOM 1182 N N . TRP A 1 154 ? 3.812 -7.489 -22.716 1.00 98.38 154 TRP A N 1
ATOM 1183 C CA . TRP A 1 154 ? 2.408 -7.177 -22.995 1.00 98.38 154 TRP A CA 1
ATOM 1184 C C . TRP A 1 154 ? 1.480 -7.790 -21.940 1.00 98.38 154 TRP A C 1
ATOM 1186 O O . TRP A 1 154 ? 0.736 -7.060 -21.283 1.00 98.38 154 TRP A O 1
ATOM 1196 N N . ALA A 1 155 ? 1.585 -9.104 -21.722 1.00 98.56 155 ALA A N 1
ATOM 1197 C CA . ALA A 1 155 ? 0.749 -9.839 -20.779 1.00 98.56 155 ALA A CA 1
ATOM 1198 C C . ALA A 1 155 ? 0.903 -9.327 -19.339 1.00 98.56 155 ALA A C 1
ATOM 1200 O O . ALA A 1 155 ? -0.097 -9.158 -18.636 1.00 98.56 155 ALA A O 1
ATOM 1201 N N . TYR A 1 156 ? 2.134 -9.019 -18.906 1.00 98.69 156 TYR A N 1
ATOM 1202 C CA . TYR A 1 156 ? 2.379 -8.414 -17.596 1.00 98.69 156 TYR A CA 1
ATOM 1203 C C . TYR A 1 156 ? 1.664 -7.065 -17.462 1.00 98.69 156 TYR A C 1
ATOM 1205 O O . TYR A 1 156 ? 0.946 -6.835 -16.490 1.00 98.69 156 TYR A O 1
ATOM 1213 N N . GLY A 1 157 ? 1.809 -6.191 -18.462 1.00 98.25 157 GLY A N 1
ATOM 1214 C CA . GLY A 1 157 ? 1.178 -4.876 -18.461 1.00 98.25 157 GLY A CA 1
ATOM 1215 C C . GLY A 1 157 ? -0.354 -4.926 -18.482 1.00 98.25 157 GLY A C 1
ATOM 1216 O O . GLY A 1 157 ? -0.984 -4.152 -17.764 1.00 98.25 157 GLY A O 1
ATOM 1217 N N . GLU A 1 158 ? -0.959 -5.801 -19.294 1.00 98.25 158 GLU A N 1
ATOM 1218 C CA . GLU A 1 158 ? -2.425 -5.946 -19.359 1.00 98.25 158 GLU A CA 1
ATOM 1219 C C . GLU A 1 158 ? -2.989 -6.518 -18.056 1.00 98.25 158 GLU A C 1
ATOM 1221 O O . GLU A 1 158 ? -3.989 -6.020 -17.535 1.00 98.25 158 GLU A O 1
ATOM 1226 N N . THR A 1 159 ? -2.297 -7.496 -17.465 1.00 98.31 159 THR A N 1
ATOM 1227 C CA . THR A 1 159 ? -2.680 -8.046 -16.158 1.00 98.31 159 THR A CA 1
ATOM 1228 C C . THR A 1 159 ? -2.592 -6.977 -15.067 1.00 98.31 159 THR A C 1
ATOM 1230 O O . THR A 1 159 ? -3.494 -6.873 -14.243 1.00 98.31 159 THR A O 1
ATOM 1233 N N . LEU A 1 160 ? -1.559 -6.126 -15.085 1.00 98.38 160 LEU A N 1
ATOM 1234 C CA . LEU A 1 160 ? -1.387 -5.045 -14.108 1.00 98.38 160 LEU A CA 1
ATOM 1235 C C . LEU A 1 160 ? -2.501 -3.989 -14.208 1.00 98.38 160 LEU A C 1
ATOM 1237 O O . LEU A 1 160 ? -3.012 -3.529 -13.189 1.00 98.38 160 LEU A O 1
ATOM 1241 N N . ARG A 1 161 ? -2.896 -3.619 -15.434 1.00 98.25 161 ARG A N 1
ATOM 1242 C CA . ARG A 1 161 ? -4.028 -2.709 -15.680 1.00 98.25 161 ARG A CA 1
ATOM 1243 C C . ARG A 1 161 ? -5.350 -3.312 -15.216 1.00 98.25 161 ARG A C 1
ATOM 1245 O O . ARG A 1 161 ? -6.122 -2.619 -14.561 1.00 98.25 161 ARG A O 1
ATOM 1252 N N . SER A 1 162 ? -5.575 -4.590 -15.516 1.00 97.88 162 SER A N 1
ATOM 1253 C CA . SER A 1 162 ? -6.778 -5.318 -15.094 1.00 97.88 162 SER A CA 1
ATOM 1254 C C . SER A 1 162 ? -6.873 -5.384 -13.570 1.00 97.88 162 SER A C 1
ATOM 1256 O O . SER A 1 162 ? -7.897 -5.011 -13.009 1.00 97.88 162 SER A O 1
ATOM 1258 N N . LEU A 1 163 ? -5.768 -5.728 -12.899 1.00 97.50 163 LEU A N 1
ATOM 1259 C CA . LEU A 1 163 ? -5.655 -5.729 -11.440 1.00 97.50 163 LEU A CA 1
ATOM 1260 C C . LEU A 1 163 ? -5.969 -4.351 -10.840 1.00 97.50 163 LEU A C 1
ATOM 1262 O O . LEU A 1 163 ? -6.722 -4.244 -9.877 1.00 97.50 163 LEU A O 1
ATOM 1266 N N . SER A 1 164 ? -5.421 -3.279 -11.420 1.00 98.12 164 SER A N 1
ATOM 1267 C CA . SER A 1 164 ? -5.689 -1.911 -10.964 1.00 98.12 164 SER A CA 1
ATOM 1268 C C . SER A 1 164 ? -7.159 -1.507 -11.109 1.00 98.12 164 SER A C 1
ATOM 1270 O O . SER A 1 164 ? -7.650 -0.735 -10.285 1.00 98.12 164 SER A O 1
ATOM 1272 N N . ALA A 1 165 ? -7.842 -1.986 -12.152 1.00 97.75 165 ALA A N 1
ATOM 1273 C CA . ALA A 1 165 ? -9.259 -1.724 -12.379 1.00 97.75 165 ALA A CA 1
ATOM 1274 C C . ALA A 1 165 ? -10.142 -2.533 -11.418 1.00 97.75 165 ALA A C 1
ATOM 1276 O O . ALA A 1 165 ? -11.028 -1.962 -10.790 1.00 97.75 165 ALA A O 1
ATOM 1277 N N . GLU A 1 166 ? -9.860 -3.829 -11.255 1.00 96.06 166 GLU A N 1
ATOM 1278 C CA . GLU A 1 166 ? -10.570 -4.731 -10.339 1.00 96.06 166 GLU A CA 1
ATOM 1279 C C . GLU A 1 166 ? -10.504 -4.244 -8.885 1.00 96.06 166 GLU A C 1
ATOM 1281 O O . GLU A 1 166 ? -11.499 -4.278 -8.165 1.00 96.06 166 GLU A O 1
ATOM 1286 N N . LYS A 1 167 ? -9.337 -3.744 -8.465 1.00 95.12 167 LYS A N 1
ATOM 1287 C CA . LYS A 1 167 ? -9.099 -3.222 -7.112 1.00 95.12 167 LYS A CA 1
ATOM 1288 C C . LYS A 1 167 ? -9.464 -1.744 -6.947 1.00 95.12 167 LYS A C 1
ATOM 1290 O O . LYS A 1 167 ? -9.188 -1.169 -5.897 1.00 95.12 167 LYS A O 1
ATOM 1295 N N . GLU A 1 168 ? -10.055 -1.122 -7.971 1.00 95.38 168 GLU A N 1
ATOM 1296 C CA . GLU A 1 168 ? -10.539 0.264 -7.929 1.00 95.38 168 GLU A CA 1
ATOM 1297 C C . GLU A 1 168 ? -9.448 1.296 -7.562 1.00 95.38 168 GLU A C 1
ATOM 1299 O O . GLU A 1 168 ? -9.679 2.296 -6.878 1.00 95.38 168 GLU A O 1
ATOM 1304 N N . PHE A 1 169 ? -8.216 1.099 -8.045 1.00 96.75 169 PHE A N 1
ATOM 1305 C CA . PHE A 1 169 ? -7.104 2.030 -7.813 1.00 96.75 169 PHE A CA 1
ATOM 1306 C C . PHE A 1 169 ? -7.188 3.262 -8.731 1.00 96.75 169 PHE A C 1
ATOM 1308 O O . PHE A 1 169 ? -6.381 3.468 -9.637 1.00 96.75 169 PHE A O 1
ATOM 1315 N N . HIS A 1 170 ? -8.184 4.115 -8.482 1.00 94.56 170 HIS A N 1
ATOM 1316 C CA . HIS A 1 170 ? -8.578 5.235 -9.344 1.00 94.56 170 HIS A CA 1
ATOM 1317 C C . HIS A 1 170 ? -7.555 6.376 -9.482 1.00 94.56 170 HIS A C 1
ATOM 1319 O O . HIS A 1 170 ? -7.755 7.287 -10.296 1.00 94.56 170 HIS A O 1
ATOM 1325 N N . ASN A 1 171 ? -6.485 6.402 -8.683 1.00 97.75 171 ASN A N 1
ATOM 1326 C CA . ASN A 1 171 ? -5.455 7.444 -8.775 1.00 97.75 171 ASN A CA 1
ATOM 1327 C C . ASN A 1 171 ? -4.249 7.046 -9.622 1.00 97.75 171 ASN A C 1
ATOM 1329 O O . ASN A 1 171 ? -3.332 7.854 -9.778 1.00 97.75 171 ASN A O 1
ATOM 1333 N N . ILE A 1 172 ? -4.261 5.839 -10.185 1.00 98.50 172 ILE A N 1
ATOM 1334 C CA . ILE A 1 172 ? -3.18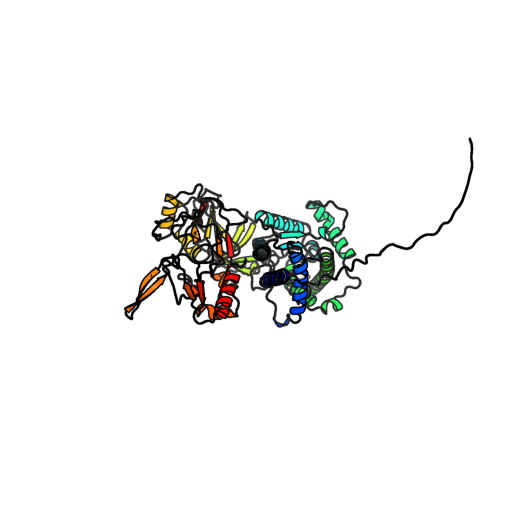0 5.312 -11.005 1.00 98.50 172 ILE A CA 1
ATOM 1335 C C . ILE A 1 172 ? -3.613 5.296 -12.469 1.00 98.50 172 ILE A C 1
ATOM 1337 O O . ILE A 1 172 ? -4.700 4.855 -12.827 1.00 98.50 172 ILE A O 1
ATOM 1341 N N . SER A 1 173 ? -2.725 5.782 -13.322 1.00 98.25 173 SER A N 1
ATOM 1342 C CA . SER A 1 173 ? -2.816 5.702 -14.774 1.00 98.25 173 SER A CA 1
ATOM 1343 C C . SER A 1 173 ? -1.549 5.058 -15.322 1.00 98.25 173 SER A C 1
ATOM 1345 O O . SER A 1 173 ? -0.518 5.011 -14.645 1.00 98.25 173 SER A O 1
ATOM 1347 N N . PHE A 1 174 ? -1.620 4.543 -16.546 1.00 98.25 174 PHE A N 1
ATOM 1348 C CA . PHE A 1 174 ? -0.531 3.788 -17.153 1.00 98.25 174 PHE A CA 1
ATOM 1349 C C . PHE A 1 174 ? -0.115 4.409 -18.479 1.00 98.25 174 PHE A C 1
ATOM 1351 O O . PHE A 1 174 ? -0.948 4.831 -19.274 1.00 98.25 174 PHE A O 1
ATOM 1358 N N . SER A 1 175 ? 1.189 4.411 -18.713 1.00 97.44 175 SER A N 1
ATOM 1359 C CA . SER A 1 175 ? 1.834 4.819 -19.952 1.00 97.44 175 SER A CA 1
ATOM 1360 C C . SER A 1 175 ? 2.845 3.748 -20.343 1.00 97.44 175 SER A C 1
ATOM 1362 O O . SER A 1 175 ? 3.525 3.165 -19.494 1.00 97.44 175 SER A O 1
ATOM 1364 N N . ARG A 1 176 ? 2.914 3.437 -21.629 1.00 94.88 176 ARG A N 1
ATOM 1365 C CA . ARG A 1 176 ? 3.808 2.438 -22.217 1.00 94.88 176 ARG A CA 1
ATOM 1366 C C . ARG A 1 176 ? 4.806 3.121 -23.140 1.00 94.88 176 ARG A C 1
ATOM 1368 O O . ARG A 1 176 ? 4.677 4.296 -23.465 1.00 94.88 176 ARG A O 1
ATOM 1375 N N . LEU A 1 177 ? 5.787 2.361 -23.626 1.00 95.19 177 LEU A N 1
ATOM 1376 C CA . LEU A 1 177 ? 6.791 2.900 -24.543 1.00 95.19 177 LEU A CA 1
ATOM 1377 C C . LEU A 1 177 ? 6.170 3.526 -25.805 1.00 95.19 177 LEU A C 1
ATOM 1379 O O . LEU A 1 177 ? 6.628 4.585 -26.222 1.00 95.19 177 LEU A O 1
ATOM 1383 N N . ARG A 1 178 ? 5.101 2.921 -26.352 1.00 93.50 178 ARG A N 1
ATOM 1384 C CA . ARG A 1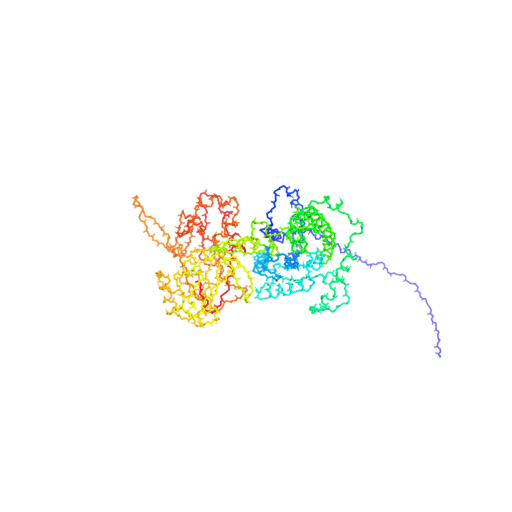 178 ? 4.272 3.479 -27.442 1.00 93.50 178 ARG A CA 1
ATOM 1385 C C . ARG A 1 178 ? 3.880 4.930 -27.174 1.00 93.50 178 ARG A C 1
ATOM 1387 O O . ARG A 1 178 ? 3.934 5.746 -28.079 1.00 93.50 178 ARG A O 1
ATOM 1394 N N . ASP A 1 179 ? 3.513 5.255 -25.943 1.00 94.50 179 ASP A N 1
ATOM 1395 C CA . ASP A 1 179 ? 3.005 6.578 -25.609 1.00 94.50 179 ASP A CA 1
ATOM 1396 C C . ASP A 1 179 ? 4.130 7.625 -25.579 1.00 94.50 179 ASP A C 1
ATOM 1398 O O . ASP A 1 179 ? 3.857 8.819 -25.631 1.00 94.50 179 ASP A O 1
ATOM 1402 N N . LEU A 1 180 ? 5.397 7.217 -25.484 1.00 95.50 180 LEU A N 1
ATOM 1403 C CA . LEU A 1 180 ? 6.545 8.129 -25.438 1.00 95.50 180 LEU A CA 1
ATOM 1404 C C . LEU A 1 180 ? 7.131 8.451 -26.816 1.00 95.50 180 LEU A C 1
ATOM 1406 O O . LEU A 1 180 ? 8.023 9.293 -26.905 1.00 95.50 180 LEU A O 1
ATOM 1410 N N . VAL A 1 181 ? 6.699 7.748 -27.863 1.00 94.44 181 VAL A N 1
ATOM 1411 C CA . VAL A 1 181 ? 7.300 7.825 -29.196 1.00 94.44 181 VAL A CA 1
ATOM 1412 C C . VAL A 1 181 ? 6.237 8.072 -30.256 1.00 94.44 181 VAL A C 1
ATOM 1414 O O . VAL A 1 181 ? 5.151 7.499 -30.220 1.00 94.44 181 VAL A O 1
ATOM 1417 N N . GLU A 1 182 ? 6.567 8.897 -31.241 1.00 89.81 182 GLU A N 1
ATOM 1418 C CA . GLU A 1 182 ? 5.684 9.169 -32.372 1.00 89.81 182 GLU A CA 1
ATOM 1419 C C . GLU A 1 182 ? 5.897 8.113 -33.460 1.00 89.81 182 GLU A C 1
ATOM 1421 O O . GLU A 1 182 ? 6.944 8.061 -34.107 1.00 89.81 182 GLU A O 1
ATOM 1426 N N . ILE A 1 183 ? 4.908 7.234 -33.635 1.00 89.69 183 ILE A N 1
ATOM 1427 C CA . ILE A 1 183 ? 4.865 6.239 -34.712 1.00 89.69 183 ILE A CA 1
ATOM 1428 C C . ILE A 1 183 ? 3.445 6.202 -35.275 1.00 89.69 183 ILE A C 1
ATOM 1430 O O . ILE A 1 183 ? 2.478 6.179 -34.507 1.00 89.69 183 ILE A O 1
ATOM 1434 N N . ASP A 1 184 ? 3.335 6.160 -36.603 1.00 92.06 184 ASP A N 1
ATOM 1435 C CA . ASP A 1 184 ? 2.072 6.022 -37.328 1.00 92.06 184 ASP A CA 1
ATOM 1436 C C . ASP A 1 184 ? 1.474 4.621 -37.126 1.00 92.06 184 ASP A C 1
ATOM 1438 O O . ASP A 1 184 ? 1.782 3.666 -37.838 1.00 92.06 184 ASP A O 1
ATOM 1442 N N . LEU A 1 185 ? 0.690 4.489 -36.058 1.00 90.50 185 LEU A N 1
ATOM 1443 C CA . LEU A 1 185 ? -0.058 3.297 -35.675 1.00 90.50 185 LEU A CA 1
ATOM 1444 C C . LEU A 1 185 ? -1.352 3.733 -34.975 1.00 90.50 185 LEU A C 1
ATOM 1446 O O . LEU A 1 185 ? -1.365 4.800 -34.337 1.00 90.50 185 LEU A O 1
ATOM 1450 N N . PRO A 1 186 ? -2.400 2.889 -35.003 1.00 88.31 186 PRO A N 1
ATOM 1451 C CA . PRO A 1 186 ? -3.601 3.095 -34.205 1.00 88.31 186 PRO A CA 1
ATOM 1452 C C . PRO A 1 186 ? -3.283 3.351 -32.726 1.00 88.31 186 PRO A C 1
ATOM 1454 O O . PRO A 1 186 ? -2.278 2.875 -32.192 1.00 88.31 186 PRO A O 1
ATOM 1457 N N . GLN A 1 187 ? -4.135 4.134 -32.061 1.00 82.75 187 GLN A N 1
ATOM 1458 C CA . GLN A 1 187 ? -3.969 4.440 -30.638 1.00 82.75 187 GLN A CA 1
ATOM 1459 C C . GLN A 1 187 ? -4.146 3.194 -29.769 1.00 82.75 187 GLN A C 1
ATOM 1461 O O . GLN A 1 187 ? -3.334 2.951 -28.877 1.00 82.75 187 GLN A O 1
ATOM 1466 N N . GLU A 1 188 ? -5.177 2.405 -30.054 1.00 86.94 188 GLU A N 1
ATOM 1467 C CA . GLU A 1 188 ? -5.412 1.120 -29.411 1.00 86.94 188 GLU A CA 1
ATOM 1468 C C . GLU A 1 188 ? -4.754 0.012 -30.229 1.00 86.94 188 GLU A C 1
ATOM 1470 O O . GLU A 1 188 ? -4.928 -0.074 -31.445 1.00 86.94 188 GLU A O 1
ATOM 1475 N N . LEU A 1 189 ? -3.971 -0.822 -29.553 1.00 92.06 189 LEU A N 1
ATOM 1476 C CA . LEU A 1 189 ? -3.278 -1.959 -30.143 1.00 92.06 189 LEU A CA 1
ATOM 1477 C C . LEU A 1 189 ? -3.711 -3.213 -29.397 1.00 92.06 189 LEU A C 1
ATOM 1479 O O . LEU A 1 189 ? -3.834 -3.182 -28.175 1.00 92.06 189 LEU A O 1
ATOM 1483 N N . ASP A 1 190 ? -3.908 -4.305 -30.124 1.00 95.50 190 ASP A N 1
ATOM 1484 C CA . ASP A 1 190 ? -4.007 -5.637 -29.538 1.00 95.50 190 ASP A CA 1
ATOM 1485 C C . ASP A 1 190 ? -2.609 -6.235 -29.295 1.00 95.50 190 ASP A C 1
ATOM 1487 O O . ASP A 1 190 ? -1.580 -5.629 -29.621 1.00 95.50 190 ASP A O 1
ATOM 1491 N N . GLU A 1 191 ? -2.562 -7.442 -28.723 1.00 97.06 191 GLU A N 1
ATOM 1492 C CA . GLU A 1 191 ? -1.303 -8.147 -28.463 1.00 97.06 191 GLU A CA 1
ATOM 1493 C C . GLU A 1 191 ? -0.456 -8.281 -29.732 1.00 97.06 191 GLU A C 1
ATOM 1495 O O . GLU A 1 191 ? 0.727 -7.939 -29.729 1.00 97.06 191 GLU A O 1
ATOM 1500 N N . MET A 1 192 ? -1.058 -8.762 -30.823 1.00 97.31 192 MET A N 1
ATOM 1501 C CA . MET A 1 192 ? -0.341 -9.060 -32.062 1.00 97.31 192 MET A CA 1
ATOM 1502 C C . MET A 1 192 ? 0.298 -7.800 -32.647 1.00 97.31 192 MET A C 1
ATOM 1504 O O . MET A 1 192 ? 1.487 -7.800 -32.972 1.00 97.31 192 MET A O 1
ATOM 1508 N N . SER A 1 193 ? -0.468 -6.715 -32.735 1.00 96.44 193 SER A N 1
ATOM 1509 C CA . SER A 1 193 ? -0.025 -5.444 -33.303 1.00 96.44 193 SER A CA 1
ATOM 1510 C C . SER A 1 193 ? 1.008 -4.757 -32.413 1.00 96.44 193 SER A C 1
ATOM 1512 O O . SER A 1 193 ? 1.979 -4.190 -32.923 1.00 96.44 193 SER A O 1
ATOM 1514 N N . TYR A 1 194 ? 0.849 -4.833 -31.087 1.00 96.56 194 TYR A N 1
ATOM 1515 C CA . TYR A 1 194 ? 1.820 -4.292 -30.138 1.00 96.56 194 TYR A CA 1
ATOM 1516 C C . TYR A 1 194 ? 3.151 -5.046 -30.203 1.00 96.56 194 TYR A C 1
ATOM 1518 O O . TYR A 1 194 ? 4.209 -4.426 -30.328 1.00 96.56 194 TYR A O 1
ATOM 1526 N N . VAL A 1 195 ? 3.109 -6.381 -30.166 1.00 97.31 195 VAL A N 1
ATOM 1527 C CA . VAL A 1 195 ? 4.300 -7.241 -30.205 1.00 97.31 195 VAL A CA 1
ATOM 1528 C C . VAL A 1 195 ? 5.031 -7.103 -31.540 1.00 97.31 195 VAL A C 1
ATOM 1530 O O . VAL A 1 195 ? 6.248 -6.924 -31.546 1.00 97.31 195 VAL A O 1
ATOM 1533 N N . ALA A 1 196 ? 4.310 -7.081 -32.667 1.00 97.12 196 ALA A N 1
ATOM 1534 C CA . ALA A 1 196 ? 4.906 -6.870 -33.989 1.00 97.12 196 ALA A CA 1
ATOM 1535 C C . ALA A 1 196 ? 5.661 -5.531 -34.099 1.00 97.12 196 ALA A C 1
ATOM 1537 O O . ALA A 1 196 ? 6.636 -5.425 -34.844 1.00 97.12 196 ALA A O 1
ATOM 1538 N N . ASN A 1 197 ? 5.250 -4.519 -33.327 1.00 97.31 197 ASN A N 1
ATOM 1539 C CA . ASN A 1 197 ? 5.849 -3.186 -33.331 1.00 97.31 197 ASN A CA 1
ATOM 1540 C C . ASN A 1 197 ? 6.806 -2.912 -32.162 1.00 97.31 197 ASN A C 1
ATOM 1542 O O . ASN A 1 197 ? 7.387 -1.826 -32.102 1.00 97.31 197 ASN A O 1
ATOM 1546 N N . ALA A 1 198 ? 7.059 -3.878 -31.274 1.00 97.31 198 ALA A N 1
ATOM 1547 C CA . ALA A 1 198 ? 7.922 -3.691 -30.106 1.00 97.31 198 ALA A CA 1
ATOM 1548 C C . ALA A 1 198 ? 9.326 -3.166 -30.467 1.00 97.31 198 ALA A C 1
ATOM 1550 O O . ALA A 1 198 ? 9.833 -2.219 -29.858 1.00 97.31 198 ALA A O 1
ATOM 1551 N N . SER A 1 199 ? 9.932 -3.723 -31.521 1.00 96.94 199 SER A N 1
ATOM 1552 C CA . SER A 1 199 ? 11.228 -3.263 -32.040 1.00 96.94 199 SER A CA 1
ATOM 1553 C C . SER A 1 199 ? 11.161 -1.858 -32.654 1.00 96.94 199 SER A C 1
ATOM 1555 O O . SER A 1 199 ? 12.119 -1.094 -32.524 1.00 96.94 199 SER A O 1
ATOM 1557 N N . ASN A 1 200 ? 10.037 -1.484 -33.273 1.00 97.12 200 ASN A N 1
ATOM 1558 C CA . ASN A 1 200 ? 9.833 -0.141 -33.824 1.00 97.12 200 ASN A CA 1
ATOM 1559 C C . ASN A 1 200 ? 9.736 0.899 -32.702 1.00 97.12 200 ASN A C 1
ATOM 1561 O O . ASN A 1 200 ? 10.385 1.940 -32.795 1.00 97.12 200 ASN A O 1
ATOM 1565 N N . PHE A 1 201 ? 9.028 0.589 -31.608 1.00 97.56 201 PHE A N 1
ATOM 1566 C CA . PHE A 1 201 ? 8.969 1.447 -30.419 1.00 97.56 201 PHE A CA 1
ATOM 1567 C C . PHE A 1 201 ? 10.356 1.676 -29.810 1.00 97.56 201 PHE A C 1
ATOM 1569 O O . PHE A 1 201 ? 10.745 2.820 -29.571 1.00 97.56 201 PHE A O 1
ATOM 1576 N N . ARG A 1 202 ? 11.142 0.603 -29.625 1.00 97.81 202 ARG A N 1
ATOM 1577 C CA . ARG A 1 202 ? 12.537 0.701 -29.161 1.00 97.81 202 ARG A CA 1
ATOM 1578 C C . ARG A 1 202 ? 13.382 1.567 -30.088 1.00 97.81 202 ARG A C 1
ATOM 1580 O O . ARG A 1 202 ? 14.095 2.452 -29.621 1.00 97.81 202 ARG A O 1
ATOM 1587 N N . ARG A 1 203 ? 13.298 1.334 -31.401 1.00 97.12 203 ARG A N 1
ATOM 1588 C CA . ARG A 1 203 ? 14.078 2.089 -32.388 1.00 97.12 203 ARG A CA 1
ATOM 1589 C C . ARG A 1 203 ? 13.722 3.573 -32.372 1.00 97.12 203 ARG A C 1
ATOM 1591 O O . ARG A 1 203 ? 14.627 4.400 -32.384 1.00 97.12 203 ARG A O 1
ATOM 1598 N N . ALA A 1 204 ? 12.434 3.905 -32.314 1.00 97.62 204 ALA A N 1
ATOM 1599 C CA . ALA A 1 204 ? 11.973 5.287 -32.237 1.00 97.62 204 ALA A CA 1
ATOM 1600 C C . ALA A 1 204 ? 12.480 5.976 -30.963 1.00 97.62 204 ALA A C 1
ATOM 1602 O O . ALA A 1 204 ? 13.036 7.066 -31.045 1.00 97.62 204 ALA A O 1
ATOM 1603 N N . LEU A 1 205 ? 12.399 5.308 -29.805 1.00 97.81 205 LEU A N 1
ATOM 1604 C CA . LEU A 1 205 ? 12.936 5.844 -28.552 1.00 97.81 205 LEU A CA 1
ATOM 1605 C C . LEU A 1 205 ? 14.427 6.178 -28.683 1.00 97.81 205 LEU A C 1
ATOM 1607 O O . LEU A 1 205 ? 14.863 7.277 -28.338 1.00 97.81 205 LEU A O 1
ATOM 1611 N N . LEU A 1 206 ? 15.219 5.221 -29.169 1.00 96.81 206 LEU A N 1
ATOM 1612 C CA . LEU A 1 206 ? 16.666 5.384 -29.234 1.00 96.81 206 LEU A CA 1
ATOM 1613 C C . LEU A 1 206 ? 17.074 6.445 -30.256 1.00 96.81 206 LEU A C 1
ATOM 1615 O O . LEU A 1 206 ? 17.940 7.256 -29.942 1.00 96.81 206 LEU A O 1
ATOM 1619 N N . ASN A 1 207 ? 16.441 6.488 -31.426 1.00 96.06 207 ASN A N 1
ATOM 1620 C CA . ASN A 1 207 ? 16.749 7.489 -32.446 1.00 96.06 207 ASN A CA 1
ATOM 1621 C C . ASN A 1 207 ? 16.410 8.913 -31.987 1.00 96.06 207 ASN A C 1
ATOM 1623 O O . ASN A 1 207 ? 17.164 9.835 -32.281 1.00 96.06 207 ASN A O 1
ATOM 1627 N N . THR A 1 208 ? 15.302 9.089 -31.265 1.00 96.44 208 THR A N 1
ATOM 1628 C CA . THR A 1 208 ? 14.821 10.421 -30.875 1.00 96.44 208 THR A CA 1
ATOM 1629 C C . THR A 1 208 ? 15.501 10.947 -29.611 1.00 96.44 208 THR A C 1
ATOM 1631 O O . THR A 1 208 ? 15.775 12.141 -29.514 1.00 96.44 208 THR A O 1
ATOM 1634 N N . PHE A 1 209 ? 15.793 10.082 -28.632 1.00 96.81 209 PHE A N 1
ATOM 1635 C CA . PHE A 1 209 ? 16.159 10.530 -27.281 1.00 96.81 209 PHE A CA 1
ATOM 1636 C C . PHE A 1 209 ? 17.559 10.119 -26.805 1.00 96.81 209 PHE A C 1
ATOM 1638 O O . PHE A 1 209 ? 17.980 10.548 -25.720 1.00 96.81 209 PHE A O 1
ATOM 1645 N N . SER A 1 210 ? 18.297 9.306 -27.573 1.00 95.31 210 SER A N 1
ATOM 1646 C CA . SER A 1 210 ? 19.680 8.961 -27.217 1.00 95.31 210 SER A CA 1
ATOM 1647 C C . SER A 1 210 ? 20.606 10.163 -27.360 1.00 95.31 210 SER A C 1
ATOM 1649 O O . SER A 1 210 ? 20.472 10.976 -28.271 1.00 95.31 210 SER A O 1
ATOM 1651 N N . LYS A 1 211 ? 21.599 10.251 -26.473 1.00 90.25 211 LYS A N 1
ATOM 1652 C CA . LYS A 1 211 ? 22.638 11.282 -26.545 1.00 90.25 211 LYS A CA 1
ATOM 1653 C C . LYS A 1 211 ? 23.745 10.842 -27.513 1.00 90.25 211 LYS A C 1
ATOM 1655 O O . LYS A 1 211 ? 24.342 9.786 -27.279 1.00 90.25 211 LYS A O 1
ATOM 1660 N N . PRO A 1 212 ? 24.069 11.628 -28.557 1.00 89.12 212 PRO A N 1
ATOM 1661 C CA . PRO A 1 212 ? 25.250 11.373 -29.374 1.00 89.12 212 PRO A CA 1
ATOM 1662 C C . PRO A 1 212 ? 26.512 11.335 -28.505 1.00 89.12 212 PRO A C 1
ATOM 1664 O O . PRO A 1 212 ? 26.683 12.171 -27.619 1.00 89.12 212 PRO A O 1
ATOM 1667 N N . GLY A 1 213 ? 27.388 10.357 -28.738 1.00 86.94 213 GLY A N 1
ATOM 1668 C CA . GLY A 1 213 ? 28.635 10.217 -27.978 1.00 86.94 213 GLY A CA 1
ATOM 1669 C C . GLY A 1 213 ? 28.470 9.712 -26.540 1.00 86.94 213 GLY A C 1
ATOM 1670 O O . GLY A 1 213 ? 29.382 9.900 -25.737 1.00 86.94 213 GLY A O 1
ATOM 1671 N N . TRP A 1 214 ? 27.338 9.077 -26.200 1.00 92.50 214 TRP A N 1
ATOM 1672 C CA . TRP A 1 214 ? 27.135 8.469 -24.882 1.00 92.50 214 TRP A CA 1
ATOM 1673 C C . TRP A 1 214 ? 28.321 7.576 -24.482 1.00 92.50 214 TRP A C 1
ATOM 1675 O O . TRP A 1 214 ? 28.726 6.685 -25.231 1.00 92.50 214 TRP A O 1
ATOM 1685 N N . SER A 1 215 ? 28.865 7.803 -23.284 1.00 92.62 215 SER A N 1
ATOM 1686 C CA . SER A 1 215 ? 29.998 7.052 -22.745 1.00 92.62 215 SER A CA 1
ATOM 1687 C C . SER A 1 215 ? 29.819 6.771 -21.260 1.00 92.62 215 SER A C 1
ATOM 1689 O O . SER A 1 215 ? 29.561 7.676 -20.462 1.00 92.62 215 SER A O 1
ATOM 1691 N N . TRP A 1 216 ? 30.049 5.514 -20.875 1.00 91.06 216 TRP A N 1
ATOM 1692 C CA . TRP A 1 216 ? 30.044 5.098 -19.474 1.00 91.06 216 TRP A CA 1
ATOM 1693 C C . TRP A 1 216 ? 31.020 5.914 -18.612 1.00 91.06 216 TRP A C 1
ATOM 1695 O O . TRP A 1 216 ? 30.702 6.230 -17.469 1.00 91.06 216 TRP A O 1
ATOM 1705 N N . GLU A 1 217 ? 32.175 6.310 -19.157 1.00 92.19 217 GLU A N 1
ATOM 1706 C CA . GLU A 1 217 ? 33.194 7.069 -18.416 1.00 92.19 217 GLU A CA 1
ATOM 1707 C C . GLU A 1 217 ? 32.705 8.451 -17.964 1.00 92.19 217 GLU A C 1
ATOM 1709 O O . GLU A 1 217 ? 33.122 8.941 -16.913 1.00 92.19 217 GLU A O 1
ATOM 1714 N N . GLN A 1 218 ? 31.791 9.054 -18.727 1.00 89.38 218 GLN A N 1
ATOM 1715 C CA . GLN A 1 218 ? 31.138 10.312 -18.368 1.00 89.38 218 GLN A CA 1
ATOM 1716 C C . GLN A 1 218 ? 29.960 10.068 -17.421 1.00 89.38 218 GLN A C 1
ATOM 1718 O O . GLN A 1 218 ? 29.823 10.747 -16.408 1.00 89.38 218 GLN A O 1
ATOM 1723 N N . VAL A 1 219 ? 29.129 9.063 -17.714 1.00 88.94 219 VAL A N 1
ATOM 1724 C CA . VAL A 1 219 ? 27.932 8.738 -16.919 1.00 88.94 219 VAL A CA 1
ATOM 1725 C C . VAL A 1 219 ? 28.288 8.351 -15.487 1.00 88.94 219 VAL A C 1
ATOM 1727 O O . VAL A 1 219 ? 27.620 8.787 -14.551 1.00 88.94 219 VAL A O 1
ATOM 1730 N N . ARG A 1 220 ? 29.374 7.595 -15.291 1.00 91.38 220 ARG A N 1
ATOM 1731 C CA . ARG A 1 220 ? 29.820 7.156 -13.960 1.00 91.38 220 ARG A CA 1
ATOM 1732 C C . ARG A 1 220 ? 30.297 8.288 -13.046 1.00 91.38 220 ARG A C 1
ATOM 1734 O O . ARG A 1 220 ? 30.533 8.030 -11.873 1.00 91.38 220 ARG A O 1
ATOM 1741 N N . GLN A 1 221 ? 30.456 9.512 -13.556 1.00 90.44 221 GLN A N 1
ATOM 1742 C CA . GLN A 1 221 ? 30.765 10.680 -12.722 1.00 90.44 221 GLN A CA 1
ATOM 1743 C C . GLN A 1 221 ? 29.540 11.170 -11.933 1.00 90.44 221 GLN A C 1
ATOM 1745 O O . GLN A 1 221 ? 29.685 11.956 -11.006 1.00 90.44 221 GLN A O 1
ATOM 1750 N N . SER A 1 222 ? 28.330 10.729 -12.298 1.00 88.88 222 SER A N 1
ATOM 1751 C CA . SER A 1 222 ? 27.105 11.035 -11.561 1.00 88.88 222 SER A CA 1
ATOM 1752 C C . SER A 1 222 ? 26.836 9.987 -10.482 1.00 88.88 222 SER A C 1
ATOM 1754 O O . SER A 1 222 ? 26.734 8.792 -10.778 1.00 88.88 222 SER A O 1
ATOM 1756 N N . ASP A 1 223 ? 26.632 10.443 -9.245 1.00 86.38 223 ASP A N 1
ATOM 1757 C CA . ASP A 1 223 ? 26.307 9.574 -8.109 1.00 86.38 223 ASP A CA 1
ATOM 1758 C C . ASP A 1 223 ? 25.008 8.787 -8.334 1.00 86.38 223 ASP A C 1
ATOM 1760 O O . ASP A 1 223 ? 24.986 7.567 -8.157 1.00 86.38 223 ASP A O 1
ATOM 1764 N N . ASP A 1 224 ? 23.948 9.446 -8.816 1.00 86.56 224 ASP A N 1
ATOM 1765 C CA . ASP A 1 224 ? 22.667 8.809 -9.164 1.00 86.56 224 ASP A CA 1
ATOM 1766 C C . ASP A 1 224 ? 22.841 7.665 -10.171 1.00 86.56 224 ASP A C 1
ATOM 1768 O O . ASP A 1 224 ? 22.238 6.591 -10.038 1.00 86.56 224 ASP A O 1
ATOM 1772 N N . GLN A 1 225 ? 23.671 7.884 -11.191 1.00 90.31 225 GLN A N 1
ATOM 1773 C CA . GLN A 1 225 ? 23.906 6.901 -12.244 1.00 90.31 225 GLN A CA 1
ATOM 1774 C C . GLN A 1 225 ? 24.763 5.738 -11.733 1.00 90.31 225 GLN A C 1
ATOM 1776 O O . GLN A 1 225 ? 24.476 4.578 -12.033 1.00 90.31 225 GLN A O 1
ATOM 1781 N N . CYS A 1 226 ? 25.760 6.013 -10.890 1.00 90.44 226 CYS A N 1
ATOM 1782 C CA . CYS A 1 226 ? 26.543 4.982 -10.212 1.00 90.44 226 CYS A CA 1
ATOM 1783 C C . CYS A 1 226 ? 25.689 4.116 -9.276 1.00 90.44 226 CYS A C 1
ATOM 1785 O O . CYS A 1 226 ? 25.837 2.891 -9.270 1.00 90.44 226 CYS A O 1
ATOM 1787 N N . MET A 1 227 ? 24.780 4.719 -8.505 1.00 89.88 227 MET A N 1
ATOM 1788 C CA . MET A 1 227 ? 23.842 3.982 -7.652 1.00 89.88 227 MET A CA 1
ATOM 1789 C C . MET A 1 227 ? 22.918 3.084 -8.478 1.00 89.88 227 MET A C 1
ATOM 1791 O O . MET A 1 227 ? 22.751 1.907 -8.151 1.00 89.88 227 MET A O 1
ATOM 1795 N N . THR A 1 228 ? 22.380 3.610 -9.581 1.00 91.44 228 THR A N 1
ATOM 1796 C CA . THR A 1 228 ? 21.523 2.851 -10.505 1.00 91.44 228 THR A CA 1
ATOM 1797 C C . THR A 1 228 ? 22.283 1.667 -11.114 1.00 91.44 228 THR A C 1
ATOM 1799 O O . THR A 1 228 ? 21.819 0.530 -11.026 1.00 91.44 228 THR A O 1
ATOM 1802 N N . TYR A 1 229 ? 23.500 1.893 -11.621 1.00 94.62 229 TYR A N 1
ATOM 1803 C CA . TYR A 1 229 ? 24.359 0.841 -12.171 1.00 94.62 229 TYR A CA 1
ATOM 1804 C C . TYR A 1 229 ? 24.673 -0.261 -11.149 1.00 94.62 229 TYR A C 1
ATOM 1806 O O . TYR A 1 229 ? 24.544 -1.445 -11.455 1.00 94.62 229 TYR A O 1
ATOM 1814 N N . ARG A 1 230 ? 25.040 0.101 -9.911 1.00 91.69 230 ARG A N 1
ATOM 1815 C CA . ARG A 1 230 ? 25.286 -0.875 -8.831 1.00 91.69 230 ARG A CA 1
ATOM 1816 C C . ARG A 1 230 ? 24.037 -1.705 -8.527 1.00 91.69 230 ARG A C 1
ATOM 1818 O O . ARG A 1 230 ? 24.150 -2.913 -8.318 1.00 91.69 230 ARG A O 1
ATOM 1825 N N . GLY A 1 231 ? 22.862 -1.073 -8.544 1.00 90.06 231 GLY A N 1
ATOM 1826 C CA . GLY A 1 231 ? 21.573 -1.755 -8.448 1.00 90.06 231 GLY A CA 1
ATOM 1827 C C . GLY A 1 231 ? 21.382 -2.782 -9.565 1.00 90.06 231 GLY A C 1
ATOM 1828 O O . GLY A 1 231 ? 21.099 -3.943 -9.274 1.00 90.06 231 GLY A O 1
ATOM 1829 N N . TYR A 1 232 ? 21.618 -2.397 -10.823 1.00 94.00 232 TYR A N 1
ATOM 1830 C CA . TYR A 1 232 ? 21.543 -3.316 -11.965 1.00 94.00 232 TYR A CA 1
ATOM 1831 C C . TYR A 1 232 ? 22.473 -4.513 -11.805 1.00 94.00 232 TYR A C 1
ATOM 1833 O O . TYR A 1 232 ? 22.012 -5.643 -11.911 1.00 94.00 232 TYR A O 1
ATOM 1841 N N . ILE A 1 233 ? 23.750 -4.299 -11.472 1.00 93.44 233 ILE A N 1
ATOM 1842 C CA . ILE A 1 233 ? 24.699 -5.404 -11.266 1.00 93.44 233 ILE A CA 1
ATOM 1843 C C . ILE A 1 233 ? 24.179 -6.401 -10.221 1.00 93.44 233 ILE A C 1
ATOM 1845 O O . ILE A 1 233 ? 24.259 -7.611 -10.434 1.00 93.44 233 ILE A O 1
ATOM 1849 N N . LYS A 1 234 ? 23.604 -5.905 -9.118 1.00 88.44 234 LYS A N 1
ATOM 1850 C CA . LYS A 1 234 ? 23.058 -6.751 -8.053 1.00 88.44 234 LYS A CA 1
ATOM 1851 C C . LYS A 1 234 ? 21.870 -7.592 -8.527 1.00 88.44 234 LYS A C 1
ATOM 1853 O O . LYS A 1 234 ? 21.825 -8.781 -8.229 1.00 88.44 234 LYS A O 1
ATOM 1858 N N . PHE A 1 235 ? 20.917 -7.002 -9.249 1.00 87.88 235 PHE A N 1
ATOM 1859 C CA . PHE A 1 235 ? 19.713 -7.720 -9.684 1.00 87.88 235 PHE A CA 1
ATOM 1860 C C . PHE A 1 235 ? 19.972 -8.662 -10.864 1.00 87.88 235 PHE A C 1
ATOM 1862 O O . PHE A 1 235 ? 19.499 -9.801 -10.841 1.00 87.88 235 PHE A O 1
ATOM 1869 N N . LEU A 1 236 ? 20.775 -8.219 -11.838 1.00 93.44 236 LEU A N 1
ATOM 1870 C CA . LEU A 1 236 ? 21.106 -8.979 -13.044 1.00 93.44 236 LEU A CA 1
ATOM 1871 C C . LEU A 1 236 ? 21.851 -10.275 -12.740 1.00 93.44 236 LEU A C 1
ATOM 1873 O O . LEU A 1 236 ? 21.675 -11.249 -13.466 1.00 93.44 236 LEU A O 1
ATOM 1877 N N . GLN A 1 237 ? 22.649 -10.295 -11.666 1.00 91.50 237 GLN A N 1
ATOM 1878 C CA . GLN A 1 237 ? 23.368 -11.487 -11.228 1.00 91.50 237 GLN A CA 1
ATOM 1879 C C . GLN A 1 237 ? 22.434 -12.692 -11.093 1.00 91.50 237 GLN A C 1
ATOM 1881 O O . GLN A 1 237 ? 22.772 -13.739 -11.629 1.00 91.50 237 GLN A O 1
ATOM 1886 N N . THR A 1 238 ? 21.273 -12.527 -10.456 1.00 90.94 238 THR A N 1
ATOM 1887 C CA . THR A 1 238 ? 20.292 -13.607 -10.262 1.00 90.94 238 THR A CA 1
ATOM 1888 C C . THR A 1 238 ? 19.253 -13.667 -11.382 1.00 90.94 238 THR A C 1
ATOM 1890 O O . THR A 1 238 ? 18.787 -14.751 -11.715 1.00 90.94 238 THR A O 1
ATOM 1893 N N . ASP A 1 239 ? 18.888 -12.535 -11.999 1.00 92.56 239 ASP A N 1
ATOM 1894 C CA . ASP A 1 239 ? 17.904 -12.531 -13.097 1.00 92.56 239 ASP A CA 1
ATOM 1895 C C . ASP A 1 239 ? 18.389 -13.347 -14.297 1.00 92.56 239 ASP A C 1
ATOM 1897 O O . ASP A 1 239 ? 17.637 -14.129 -14.869 1.00 92.56 239 ASP A O 1
ATOM 1901 N N . LEU A 1 240 ? 19.659 -13.194 -14.668 1.00 94.19 240 LEU A N 1
ATOM 1902 C CA . LEU A 1 240 ? 20.200 -13.783 -15.887 1.00 94.19 240 LEU A CA 1
ATOM 1903 C C . LEU A 1 240 ? 20.749 -15.203 -15.701 1.00 94.19 240 LEU A C 1
ATOM 1905 O O . LEU A 1 240 ? 21.246 -15.782 -16.667 1.00 94.19 240 LEU A O 1
ATOM 1909 N N . GLU A 1 241 ? 20.652 -15.784 -14.503 1.00 91.12 241 GLU A N 1
ATOM 1910 C CA . GLU A 1 241 ? 21.194 -17.119 -14.212 1.00 91.12 241 GLU A CA 1
ATOM 1911 C C . GLU A 1 241 ? 20.498 -18.204 -15.033 1.00 91.12 241 GLU A C 1
ATOM 1913 O O . GLU A 1 241 ? 21.156 -19.104 -15.551 1.00 91.12 241 GLU A O 1
ATOM 1918 N N . THR A 1 242 ? 19.182 -18.093 -15.211 1.00 89.50 242 THR A N 1
ATOM 1919 C CA . THR A 1 242 ? 18.392 -19.034 -16.017 1.00 89.50 242 THR A CA 1
ATOM 1920 C C . THR A 1 242 ? 18.478 -18.730 -17.512 1.00 89.50 242 THR A C 1
ATOM 1922 O O . THR A 1 242 ? 18.383 -19.637 -18.335 1.00 89.50 242 THR A O 1
ATOM 1925 N N . VAL A 1 243 ? 18.706 -17.464 -17.874 1.00 91.81 243 VAL A N 1
ATOM 1926 C CA . VAL A 1 243 ? 18.826 -17.001 -19.267 1.00 91.81 243 VAL A CA 1
ATOM 1927 C C . VAL A 1 243 ? 20.188 -17.379 -19.859 1.00 91.81 243 VAL A C 1
ATOM 1929 O O . VAL A 1 243 ? 20.292 -17.835 -20.997 1.00 91.81 243 VAL A O 1
ATOM 1932 N N . TYR A 1 244 ? 21.255 -17.209 -19.079 1.00 93.19 244 TYR A N 1
ATOM 1933 C CA . TYR A 1 244 ? 22.638 -17.442 -19.478 1.00 93.19 244 TYR A CA 1
ATOM 1934 C C . TYR A 1 244 ? 23.362 -18.319 -18.445 1.00 93.19 244 TYR A C 1
ATOM 1936 O O . TYR A 1 244 ? 24.320 -17.852 -17.818 1.00 93.19 244 TYR A O 1
ATOM 1944 N N . PRO A 1 245 ? 22.981 -19.604 -18.302 1.00 91.12 245 PRO A N 1
ATOM 1945 C CA . PRO A 1 245 ? 23.494 -20.468 -17.245 1.00 91.12 245 PRO A CA 1
ATOM 1946 C C . PRO A 1 245 ? 25.017 -20.583 -17.273 1.00 91.12 245 PRO A C 1
ATOM 1948 O O . PRO A 1 245 ? 25.651 -20.650 -18.337 1.00 91.12 245 PRO A O 1
ATOM 1951 N N . VAL A 1 246 ? 25.609 -20.579 -16.079 1.00 91.19 246 VAL A N 1
ATOM 1952 C CA . VAL A 1 246 ? 27.032 -20.854 -15.874 1.00 91.19 246 VAL A CA 1
ATOM 1953 C C . VAL A 1 246 ? 27.250 -22.356 -16.030 1.00 91.19 246 VAL A C 1
ATOM 1955 O O . VAL A 1 246 ? 26.545 -23.159 -15.431 1.00 91.19 246 VAL A O 1
ATOM 1958 N N . GLY A 1 247 ? 28.240 -22.732 -16.830 1.00 91.06 247 GLY A N 1
ATOM 1959 C CA . GLY A 1 247 ? 28.552 -24.124 -17.140 1.00 91.06 247 GLY A CA 1
ATOM 1960 C C . GLY A 1 247 ? 29.800 -24.212 -18.009 1.00 91.06 247 GLY A C 1
ATOM 1961 O O . GLY A 1 247 ? 30.548 -23.237 -18.116 1.00 91.06 247 GLY A O 1
ATOM 1962 N N . GLU A 1 248 ? 30.006 -25.348 -18.674 1.00 87.06 248 GLU A N 1
ATOM 1963 C CA . GLU A 1 248 ? 31.198 -25.602 -19.503 1.00 87.06 248 GLU A CA 1
ATOM 1964 C C . GLU A 1 248 ? 31.439 -24.495 -20.548 1.00 87.06 248 GLU A C 1
ATOM 1966 O O . GLU A 1 248 ? 32.549 -23.987 -20.693 1.00 87.06 248 GLU A O 1
ATOM 1971 N N . ASN A 1 249 ? 30.370 -24.013 -21.190 1.00 87.25 249 ASN A N 1
ATOM 1972 C CA . ASN A 1 249 ? 30.440 -22.988 -22.240 1.00 87.25 249 ASN A CA 1
ATOM 1973 C C . ASN A 1 249 ? 30.477 -21.534 -21.716 1.00 87.25 249 ASN A C 1
ATOM 1975 O O . ASN A 1 249 ? 30.668 -20.575 -22.485 1.00 87.25 249 ASN A O 1
ATOM 1979 N N . ARG A 1 250 ? 30.280 -21.330 -20.405 1.00 93.00 250 ARG A N 1
ATOM 1980 C CA . ARG A 1 250 ? 30.224 -20.004 -19.774 1.00 93.00 250 ARG A CA 1
ATOM 1981 C C . ARG A 1 250 ? 30.750 -20.046 -18.345 1.00 93.00 250 ARG A C 1
ATOM 1983 O O . ARG A 1 250 ? 30.026 -20.354 -17.406 1.00 93.00 250 ARG A O 1
ATOM 1990 N N . THR A 1 251 ? 32.002 -19.633 -18.179 1.00 94.88 251 THR A N 1
ATOM 1991 C CA . THR A 1 251 ? 32.623 -19.477 -16.859 1.00 94.88 251 THR A CA 1
ATOM 1992 C C . THR A 1 251 ? 31.986 -18.338 -16.055 1.00 94.88 251 THR A C 1
ATOM 1994 O O . THR A 1 251 ? 31.452 -17.381 -16.625 1.00 94.88 251 THR A O 1
ATOM 1997 N N . LYS A 1 252 ? 32.128 -18.375 -14.721 1.00 93.94 252 LYS A N 1
ATOM 1998 C CA . LYS A 1 252 ? 31.676 -17.296 -13.818 1.00 93.94 252 LYS A CA 1
ATOM 1999 C C . LYS A 1 252 ? 32.229 -15.921 -14.223 1.00 93.94 252 LYS A C 1
ATOM 2001 O O . LYS A 1 252 ? 31.497 -14.937 -14.219 1.00 93.94 252 LYS A O 1
ATOM 2006 N N . SER A 1 253 ? 33.496 -15.843 -14.637 1.00 94.75 253 SER A N 1
ATOM 2007 C CA . SER A 1 253 ? 34.113 -14.585 -15.090 1.00 94.75 253 SER A CA 1
ATOM 2008 C C . SER A 1 253 ? 33.559 -14.095 -16.432 1.00 94.75 253 SER A C 1
ATOM 2010 O O . SER A 1 253 ? 33.437 -12.891 -16.649 1.00 94.75 253 SER A O 1
ATOM 2012 N N . LYS A 1 254 ? 33.207 -15.003 -17.356 1.00 95.31 254 LYS A N 1
ATOM 2013 C CA . LYS A 1 254 ? 32.527 -14.638 -18.611 1.00 95.31 254 LYS A CA 1
ATOM 2014 C C . LYS A 1 254 ? 31.107 -14.135 -18.337 1.00 95.31 254 LYS A C 1
ATOM 2016 O O . LYS A 1 254 ? 30.701 -13.149 -18.940 1.00 95.31 254 LYS A O 1
ATOM 2021 N N . TYR A 1 255 ? 30.400 -14.760 -17.395 1.00 95.50 255 TYR A N 1
ATOM 2022 C CA . TYR A 1 255 ? 29.072 -14.334 -16.956 1.00 95.50 255 TYR A CA 1
ATOM 2023 C C . TYR A 1 255 ? 29.086 -12.929 -16.334 1.00 95.50 255 TYR A C 1
ATOM 2025 O O . TYR A 1 255 ? 28.359 -12.057 -16.802 1.00 95.50 255 TYR A O 1
ATOM 2033 N N . LYS A 1 256 ? 29.997 -12.658 -15.386 1.00 95.25 256 LYS A N 1
ATOM 2034 C CA . LYS A 1 256 ? 30.156 -11.323 -14.775 1.00 95.25 256 LYS A CA 1
ATOM 2035 C C . LYS A 1 256 ? 30.423 -10.219 -15.806 1.00 95.25 256 LYS A C 1
ATOM 2037 O O . LYS A 1 256 ? 29.762 -9.189 -15.775 1.00 95.25 256 LYS A O 1
ATOM 2042 N N . ARG A 1 257 ? 31.320 -10.457 -16.774 1.00 96.00 257 ARG A N 1
ATOM 2043 C CA . ARG A 1 257 ? 31.569 -9.506 -17.878 1.00 96.00 257 ARG A CA 1
ATOM 2044 C C . ARG A 1 257 ? 30.335 -9.286 -18.759 1.00 96.00 257 ARG A C 1
ATOM 2046 O O . ARG A 1 257 ? 30.106 -8.172 -19.218 1.00 96.00 257 ARG A O 1
ATOM 2053 N N . GLY A 1 258 ? 29.544 -10.335 -18.989 1.00 95.75 258 GLY A N 1
ATOM 2054 C CA . GLY A 1 258 ? 28.265 -10.235 -19.695 1.00 95.75 258 GLY A CA 1
ATOM 2055 C C . GLY A 1 258 ? 27.257 -9.358 -18.951 1.00 95.75 258 GLY A C 1
ATOM 2056 O O . GLY A 1 258 ? 26.650 -8.484 -19.563 1.00 95.75 258 GLY A O 1
ATOM 2057 N N . ILE A 1 259 ? 27.142 -9.527 -17.629 1.00 96.44 259 ILE A N 1
ATOM 2058 C CA . ILE A 1 259 ? 26.298 -8.678 -16.775 1.00 96.44 259 ILE A CA 1
ATOM 2059 C C . ILE A 1 259 ? 26.742 -7.216 -16.842 1.00 96.44 259 ILE A C 1
ATOM 2061 O O . ILE A 1 259 ? 25.906 -6.344 -17.049 1.00 96.44 259 ILE A O 1
ATOM 2065 N N . GLU A 1 260 ? 28.040 -6.931 -16.715 1.00 96.38 260 GLU A N 1
ATOM 2066 C CA . GLU A 1 260 ? 28.562 -5.560 -16.818 1.00 96.38 260 GLU A CA 1
ATOM 2067 C C . GLU A 1 260 ? 28.257 -4.926 -18.180 1.00 96.38 260 GLU A C 1
ATOM 2069 O O . GLU A 1 260 ? 27.904 -3.747 -18.256 1.00 96.38 260 GLU A O 1
ATOM 2074 N N . TYR A 1 261 ? 28.374 -5.703 -19.260 1.00 96.06 261 TYR A N 1
ATOM 2075 C CA . TYR A 1 261 ? 28.025 -5.248 -20.601 1.00 96.06 261 TYR A CA 1
ATOM 2076 C C . TYR A 1 261 ? 26.532 -4.913 -20.710 1.00 96.06 261 TYR A C 1
ATOM 2078 O O . TYR A 1 261 ? 26.187 -3.807 -21.128 1.00 96.06 261 TYR A O 1
ATOM 2086 N N . ILE A 1 262 ? 25.653 -5.827 -20.282 1.00 96.94 262 ILE A N 1
ATOM 2087 C CA . ILE A 1 262 ? 24.197 -5.628 -20.291 1.00 96.94 262 ILE A CA 1
ATOM 2088 C C . ILE A 1 262 ? 23.812 -4.425 -19.427 1.00 96.94 262 ILE A C 1
ATOM 2090 O O . ILE A 1 262 ? 23.074 -3.560 -19.891 1.00 96.94 262 ILE A O 1
ATOM 2094 N N . ALA A 1 263 ? 24.368 -4.303 -18.221 1.00 96.88 263 ALA A N 1
ATOM 2095 C CA . ALA A 1 263 ? 24.112 -3.176 -17.331 1.00 96.88 263 ALA A CA 1
ATOM 2096 C C . ALA A 1 263 ? 24.476 -1.838 -17.990 1.00 96.88 263 ALA A C 1
ATOM 2098 O O . ALA A 1 263 ? 23.695 -0.894 -17.920 1.00 96.88 263 ALA A O 1
ATOM 2099 N N . LYS A 1 264 ? 25.614 -1.743 -18.694 1.00 95.94 264 LYS A N 1
ATOM 2100 C CA . LYS A 1 264 ? 25.991 -0.524 -19.435 1.00 95.94 264 LYS A CA 1
ATOM 2101 C C . LYS A 1 264 ? 25.029 -0.218 -20.586 1.00 95.94 264 LYS A C 1
ATOM 2103 O O . LYS A 1 264 ? 24.699 0.948 -20.789 1.00 95.94 264 LYS A O 1
ATOM 2108 N N . GLN A 1 265 ? 24.540 -1.235 -21.300 1.00 96.25 265 GLN A N 1
ATOM 2109 C CA . GLN A 1 265 ? 23.495 -1.044 -22.314 1.00 96.25 265 GLN A CA 1
ATOM 2110 C C . GLN A 1 265 ? 22.185 -0.551 -21.685 1.00 96.25 265 GLN A C 1
ATOM 2112 O O . GLN A 1 265 ? 21.567 0.373 -22.210 1.00 96.25 265 GLN A O 1
ATOM 2117 N N . MET A 1 266 ? 21.795 -1.093 -20.528 1.00 96.94 266 MET A N 1
ATOM 2118 C CA . MET A 1 266 ? 20.636 -0.607 -19.776 1.00 96.94 266 MET A CA 1
ATOM 2119 C C . MET A 1 266 ? 20.811 0.848 -19.335 1.00 96.94 266 MET A C 1
ATOM 2121 O O . MET A 1 266 ? 19.863 1.613 -19.443 1.00 96.94 266 MET A O 1
ATOM 2125 N N . MET A 1 267 ? 22.006 1.269 -18.901 1.00 96.06 267 MET A N 1
ATOM 2126 C CA . MET A 1 267 ? 22.269 2.680 -18.577 1.00 96.06 267 MET A CA 1
ATOM 2127 C C . MET A 1 267 ? 22.065 3.590 -19.798 1.00 96.06 267 MET A C 1
ATOM 2129 O O . MET A 1 267 ? 21.393 4.613 -19.693 1.00 96.06 267 MET A O 1
ATOM 2133 N N . ALA A 1 268 ? 22.580 3.199 -20.968 1.00 95.56 268 ALA A N 1
ATOM 2134 C CA . ALA A 1 268 ? 22.423 3.974 -22.199 1.00 95.56 268 ALA A CA 1
ATOM 2135 C C . ALA A 1 268 ? 20.950 4.106 -22.624 1.00 95.56 268 ALA A C 1
ATOM 2137 O O . ALA A 1 268 ? 20.474 5.209 -22.904 1.00 95.56 268 ALA A O 1
ATOM 2138 N N . ARG A 1 269 ? 20.201 2.994 -22.619 1.00 96.81 269 ARG A N 1
ATOM 2139 C CA . ARG A 1 269 ? 18.763 3.007 -22.934 1.00 96.81 269 ARG A CA 1
ATOM 2140 C C . ARG A 1 269 ? 17.946 3.744 -21.872 1.00 96.81 269 ARG A C 1
ATOM 2142 O O . ARG A 1 269 ? 17.001 4.451 -22.213 1.00 96.81 269 ARG A O 1
ATOM 2149 N N . GLY A 1 270 ? 18.334 3.621 -20.605 1.00 95.88 270 GLY A N 1
ATOM 2150 C CA . GLY A 1 270 ? 17.706 4.298 -19.476 1.00 95.88 270 GLY A CA 1
ATOM 2151 C C . GLY A 1 270 ? 17.855 5.815 -19.535 1.00 95.88 270 GLY A C 1
ATOM 2152 O O . GLY A 1 270 ? 16.901 6.521 -19.223 1.00 95.88 270 GLY A O 1
ATOM 2153 N N . ASP A 1 271 ? 18.990 6.331 -20.013 1.00 94.81 271 ASP A N 1
ATOM 2154 C CA . ASP A 1 271 ? 19.168 7.767 -20.258 1.00 94.81 271 ASP A CA 1
ATOM 2155 C C . ASP A 1 271 ? 18.246 8.277 -21.377 1.00 94.81 271 ASP A C 1
ATOM 2157 O O . ASP A 1 271 ? 17.620 9.330 -21.224 1.00 94.81 271 ASP A O 1
ATOM 2161 N N . ALA A 1 272 ? 18.126 7.532 -22.484 1.00 97.06 272 ALA A N 1
ATOM 2162 C CA . ALA A 1 272 ? 17.200 7.868 -23.568 1.00 97.06 272 ALA A CA 1
ATOM 2163 C C . ALA A 1 272 ? 15.745 7.859 -23.074 1.00 97.06 272 ALA A C 1
ATOM 2165 O O . ALA A 1 272 ? 15.000 8.816 -23.283 1.00 97.06 272 ALA A O 1
ATOM 2166 N N . PHE A 1 273 ? 15.366 6.823 -22.326 1.00 97.81 273 PHE A N 1
ATOM 2167 C CA . PHE A 1 273 ? 14.055 6.728 -21.700 1.00 97.81 273 PHE A CA 1
ATOM 2168 C C . PHE A 1 273 ? 13.798 7.876 -20.718 1.00 97.81 273 PHE A C 1
ATOM 2170 O O . PHE A 1 273 ? 12.771 8.543 -20.801 1.00 97.81 273 PHE A O 1
ATOM 2177 N N . ALA A 1 274 ? 14.742 8.192 -19.831 1.00 95.50 274 ALA A N 1
ATOM 2178 C CA . ALA A 1 274 ? 14.608 9.301 -18.892 1.00 95.50 274 ALA A CA 1
ATOM 2179 C C . ALA A 1 274 ? 14.422 10.653 -19.602 1.00 95.50 274 ALA A C 1
ATOM 2181 O O . ALA A 1 274 ? 13.646 11.482 -19.123 1.00 95.50 274 ALA A O 1
ATOM 2182 N N . ASN A 1 275 ? 15.084 10.873 -20.744 1.00 95.81 275 ASN A N 1
ATOM 2183 C CA . ASN A 1 275 ? 14.877 12.066 -21.566 1.00 95.81 275 ASN A CA 1
ATOM 2184 C C . ASN A 1 275 ? 13.476 12.099 -22.183 1.00 95.81 275 ASN A C 1
ATOM 2186 O O . ASN A 1 275 ? 12.814 13.130 -22.076 1.00 95.81 275 ASN A O 1
ATOM 2190 N N . ALA A 1 276 ? 13.012 10.986 -22.760 1.00 97.75 276 ALA A N 1
ATOM 2191 C CA . ALA A 1 276 ? 11.665 10.877 -23.319 1.00 97.75 276 ALA A CA 1
ATOM 2192 C C . ALA A 1 276 ? 10.601 11.200 -22.266 1.00 97.75 276 ALA A C 1
ATOM 2194 O O . ALA A 1 276 ? 9.696 12.001 -22.494 1.00 97.75 276 ALA A O 1
ATOM 2195 N N . VAL A 1 277 ? 10.758 10.648 -21.060 1.00 97.56 277 VAL A N 1
ATOM 2196 C CA . VAL A 1 277 ? 9.805 10.912 -19.989 1.00 97.56 277 VAL A CA 1
ATOM 2197 C C . VAL A 1 277 ? 9.881 12.359 -19.493 1.00 97.56 277 VAL A C 1
ATOM 2199 O O . VAL A 1 277 ? 8.841 12.951 -19.230 1.00 97.56 277 VAL A O 1
ATOM 2202 N N . ARG A 1 278 ? 11.072 12.966 -19.407 1.00 95.44 278 ARG A N 1
ATOM 2203 C CA . ARG A 1 278 ? 11.208 14.386 -19.031 1.00 95.44 278 ARG A CA 1
ATOM 2204 C C . ARG A 1 278 ? 10.528 15.314 -20.040 1.00 95.44 278 ARG A C 1
ATOM 2206 O O . ARG A 1 278 ? 9.937 16.301 -19.631 1.00 95.44 278 ARG A O 1
ATOM 2213 N N . GLN A 1 279 ? 10.617 15.004 -21.334 1.00 96.12 279 GLN A N 1
ATOM 2214 C CA . GLN A 1 279 ? 9.972 15.804 -22.377 1.00 96.12 279 GLN A CA 1
ATOM 2215 C C . GLN A 1 279 ? 8.453 15.632 -22.387 1.00 96.12 279 GLN A C 1
ATOM 2217 O O . GLN A 1 279 ? 7.740 16.612 -22.565 1.00 96.12 279 GLN A O 1
ATOM 2222 N N . LYS A 1 280 ? 7.952 14.409 -22.168 1.00 97.12 280 LYS A N 1
ATOM 2223 C CA . LYS A 1 280 ? 6.507 14.148 -22.167 1.00 97.12 280 LYS A CA 1
ATOM 2224 C C . LYS A 1 280 ? 5.803 14.597 -20.880 1.00 97.12 280 LYS A C 1
ATOM 2226 O O . LYS A 1 280 ? 4.644 14.992 -20.927 1.00 97.12 280 LYS A O 1
ATOM 2231 N N . TYR A 1 281 ? 6.488 14.529 -19.740 1.00 97.06 281 TYR A N 1
ATOM 2232 C CA . TYR A 1 281 ? 5.927 14.834 -18.420 1.00 97.06 281 TYR A CA 1
ATOM 2233 C C . TYR A 1 281 ? 6.741 15.922 -17.693 1.00 97.06 281 TYR A C 1
ATOM 2235 O O . TYR A 1 281 ? 7.216 15.678 -16.580 1.00 97.06 281 TYR A O 1
ATOM 2243 N N . PRO A 1 282 ? 6.940 17.110 -18.301 1.00 95.94 282 PRO A N 1
ATOM 2244 C CA . PRO A 1 282 ? 7.812 18.150 -17.752 1.00 95.94 282 PRO A CA 1
ATOM 2245 C C . PRO A 1 282 ? 7.289 18.713 -16.424 1.00 95.94 282 PRO A C 1
ATOM 2247 O O . PRO A 1 282 ? 8.081 19.024 -15.539 1.00 95.94 282 PRO A O 1
ATOM 2250 N N . ASP A 1 283 ? 5.964 18.758 -16.262 1.00 96.38 283 ASP A N 1
ATOM 2251 C CA . ASP A 1 283 ? 5.302 19.342 -15.092 1.00 96.38 283 ASP A CA 1
ATOM 2252 C C . ASP A 1 283 ? 4.917 18.305 -14.026 1.00 96.38 283 ASP A C 1
ATOM 2254 O O . ASP A 1 283 ? 4.121 18.598 -13.136 1.00 96.38 283 ASP A O 1
ATOM 2258 N N . HIS A 1 284 ? 5.428 17.072 -14.119 1.00 98.12 284 HIS A N 1
ATOM 2259 C CA . HIS A 1 284 ? 5.137 16.009 -13.151 1.00 98.12 284 HIS A CA 1
ATOM 2260 C C . HIS A 1 284 ? 6.216 15.920 -12.075 1.00 98.12 284 HIS A C 1
ATOM 2262 O O . HIS A 1 284 ? 7.414 15.941 -12.367 1.00 98.12 284 HIS A O 1
ATOM 2268 N N . VAL A 1 285 ? 5.807 15.686 -10.826 1.00 97.62 285 VAL A N 1
ATOM 2269 C CA . VAL A 1 285 ? 6.746 15.298 -9.769 1.00 97.62 285 VAL A CA 1
ATOM 2270 C C . VAL A 1 285 ? 7.320 13.924 -10.117 1.00 97.62 285 VAL A C 1
ATOM 2272 O O . VAL A 1 285 ? 6.602 12.926 -10.237 1.00 97.62 285 VAL A O 1
ATOM 2275 N N . ARG A 1 286 ? 8.638 13.876 -10.311 1.00 97.00 286 ARG A N 1
ATOM 2276 C CA . ARG A 1 286 ? 9.345 12.675 -10.752 1.00 97.00 286 ARG A CA 1
ATOM 2277 C C . ARG A 1 286 ? 9.643 11.744 -9.582 1.00 97.00 286 ARG A C 1
ATOM 2279 O O . ARG A 1 286 ? 10.534 12.021 -8.781 1.00 97.00 286 ARG A O 1
ATOM 2286 N N . LEU A 1 287 ? 8.970 10.602 -9.541 1.00 97.31 287 LEU A N 1
ATOM 2287 C CA . LEU A 1 287 ? 9.287 9.502 -8.634 1.00 97.31 287 LEU A CA 1
ATOM 2288 C C . LEU A 1 287 ? 10.285 8.523 -9.280 1.00 97.31 287 LEU A C 1
ATOM 2290 O O . LEU A 1 287 ? 10.506 8.525 -10.495 1.00 97.31 287 LEU A O 1
ATOM 2294 N N . SER A 1 288 ? 10.922 7.692 -8.458 1.00 95.19 288 SER A N 1
ATOM 2295 C CA . SER A 1 288 ? 11.934 6.718 -8.876 1.00 95.19 288 SER A CA 1
ATOM 2296 C C . SER A 1 288 ? 11.955 5.506 -7.952 1.00 95.19 288 SER A C 1
ATOM 2298 O O . SER A 1 288 ? 11.860 5.654 -6.740 1.00 95.19 288 SER A O 1
ATOM 2300 N N . ILE A 1 289 ? 12.180 4.319 -8.515 1.00 93.94 289 ILE A N 1
ATOM 2301 C CA . ILE A 1 289 ? 12.464 3.085 -7.758 1.00 93.94 289 ILE A CA 1
ATOM 2302 C C . ILE A 1 289 ? 13.947 2.904 -7.402 1.00 93.94 289 ILE A C 1
ATOM 2304 O O . ILE A 1 289 ? 14.313 2.006 -6.647 1.00 93.94 289 ILE A O 1
ATOM 2308 N N . HIS A 1 290 ? 14.825 3.725 -7.981 1.00 90.69 290 HIS A N 1
ATOM 2309 C CA . HIS A 1 290 ? 16.261 3.689 -7.717 1.00 90.69 290 HIS A CA 1
ATOM 2310 C C . HIS A 1 290 ? 16.650 4.731 -6.671 1.00 90.69 290 HIS A C 1
ATOM 2312 O O . HIS A 1 290 ? 16.071 5.828 -6.701 1.00 90.69 290 HIS A O 1
ATOM 2318 N N . PRO A 1 291 ? 17.665 4.450 -5.829 1.00 87.62 291 PRO A N 1
ATOM 2319 C CA . PRO A 1 291 ? 18.306 5.453 -4.985 1.00 87.62 291 PRO A CA 1
ATOM 2320 C C . PRO A 1 291 ? 18.754 6.683 -5.789 1.00 87.62 291 PRO A C 1
ATOM 2322 O O . PRO A 1 291 ? 19.116 6.583 -6.963 1.00 87.62 291 PRO A O 1
ATOM 2325 N N . SER A 1 292 ? 18.682 7.848 -5.154 1.00 85.50 292 SER A N 1
ATOM 2326 C CA . SER A 1 292 ? 18.863 9.163 -5.769 1.00 85.50 292 SER A CA 1
ATOM 2327 C C . SER A 1 292 ? 19.343 10.143 -4.709 1.00 85.50 292 SER A C 1
ATOM 2329 O O . SER A 1 292 ? 18.854 10.103 -3.581 1.00 85.50 292 SER A O 1
ATOM 2331 N N . THR A 1 293 ? 20.215 11.062 -5.099 1.00 82.00 293 THR A N 1
ATOM 2332 C CA . THR A 1 293 ? 20.592 12.273 -4.350 1.00 82.00 293 THR A CA 1
ATOM 2333 C C . THR A 1 293 ? 19.404 13.211 -4.110 1.00 82.00 293 THR A C 1
ATOM 2335 O O . THR A 1 293 ? 19.484 14.127 -3.300 1.00 82.00 293 THR A O 1
ATOM 2338 N N . GLY A 1 294 ? 18.286 12.994 -4.809 1.00 81.31 294 GLY A N 1
ATOM 2339 C CA . GLY A 1 294 ? 17.076 13.805 -4.699 1.00 81.31 294 GLY A CA 1
ATOM 2340 C C . GLY A 1 294 ? 17.053 15.003 -5.647 1.00 81.31 294 GLY A C 1
ATOM 2341 O O . GLY A 1 294 ? 16.008 15.618 -5.786 1.00 81.31 294 GLY A O 1
ATOM 2342 N N . ALA A 1 295 ? 18.137 15.290 -6.375 1.00 79.75 295 ALA A N 1
ATOM 2343 C CA . ALA A 1 295 ? 18.264 16.507 -7.185 1.00 79.75 295 ALA A CA 1
ATOM 2344 C C . ALA A 1 295 ? 17.241 16.641 -8.330 1.00 79.75 295 ALA A C 1
ATOM 2346 O O . ALA A 1 295 ? 16.892 17.754 -8.731 1.00 79.75 295 ALA A O 1
ATOM 2347 N N . SER A 1 296 ? 16.795 15.513 -8.893 1.00 84.12 296 SER A N 1
ATOM 2348 C CA . SER A 1 296 ? 15.887 15.478 -10.055 1.00 84.12 296 SER A CA 1
ATOM 2349 C C . SER A 1 296 ? 14.729 14.485 -9.936 1.00 84.12 296 SER A C 1
ATOM 2351 O O . SER A 1 296 ? 13.807 14.515 -10.750 1.00 84.12 296 SER A O 1
ATOM 2353 N N . LYS A 1 297 ? 14.781 13.582 -8.952 1.00 90.50 297 LYS A N 1
ATOM 2354 C CA . LYS A 1 297 ? 13.798 12.514 -8.744 1.00 90.50 297 LYS A CA 1
ATOM 2355 C C . LYS A 1 297 ? 13.744 12.099 -7.276 1.00 90.50 297 LYS A C 1
ATOM 2357 O O . LYS A 1 297 ? 14.789 12.009 -6.628 1.00 90.50 297 LYS A O 1
ATOM 2362 N N . LEU A 1 298 ? 12.546 11.783 -6.795 1.00 92.31 298 LEU A N 1
ATOM 2363 C CA . LEU A 1 298 ? 12.280 11.304 -5.440 1.00 92.31 298 LEU A CA 1
ATOM 2364 C C . LEU A 1 298 ? 12.236 9.772 -5.422 1.00 92.31 298 LEU A C 1
ATOM 2366 O O . LEU A 1 298 ? 11.384 9.157 -6.063 1.00 92.31 298 LEU A O 1
ATOM 2370 N N . SER A 1 299 ? 13.171 9.146 -4.707 1.00 92.69 299 SER A N 1
ATOM 2371 C CA . SER A 1 299 ? 13.217 7.686 -4.563 1.00 92.69 299 SER A CA 1
ATOM 2372 C C . SER A 1 299 ? 12.151 7.194 -3.593 1.00 92.69 299 SER A C 1
ATOM 2374 O O . SER A 1 299 ? 12.225 7.536 -2.414 1.00 92.69 299 SER A O 1
ATOM 2376 N N . VAL A 1 300 ? 11.228 6.350 -4.050 1.00 94.00 300 VAL A N 1
ATOM 2377 C CA . VAL A 1 300 ? 10.144 5.769 -3.242 1.00 94.00 300 VAL A CA 1
ATOM 2378 C C . VAL A 1 300 ? 10.250 4.247 -3.179 1.00 94.00 300 VAL A C 1
ATOM 2380 O O . VAL A 1 300 ? 10.673 3.605 -4.141 1.00 94.00 300 VAL A O 1
ATOM 2383 N N . SER A 1 301 ? 9.892 3.664 -2.035 1.00 94.31 301 SER A N 1
ATOM 2384 C CA . SER A 1 301 ? 9.708 2.216 -1.925 1.00 94.31 301 SER A CA 1
ATOM 2385 C C . SER A 1 301 ? 8.324 1.858 -2.452 1.00 94.31 301 SER A C 1
ATOM 2387 O O . SER A 1 301 ? 7.344 2.493 -2.074 1.00 94.31 301 SER A O 1
ATOM 2389 N N . LEU A 1 302 ? 8.226 0.851 -3.323 1.00 96.88 302 LEU A N 1
ATOM 2390 C CA . LEU A 1 302 ? 6.922 0.417 -3.837 1.00 96.88 302 LEU A CA 1
ATOM 2391 C C . LEU A 1 302 ? 6.242 -0.576 -2.902 1.00 96.88 302 LEU A C 1
ATOM 2393 O O . LEU A 1 302 ? 5.025 -0.692 -2.910 1.00 96.88 302 LEU A O 1
ATOM 2397 N N . LEU A 1 303 ? 7.026 -1.284 -2.094 1.00 95.75 303 LEU A N 1
ATOM 2398 C CA . LEU A 1 303 ? 6.532 -2.235 -1.111 1.00 95.75 303 LEU A CA 1
ATOM 2399 C C . LEU A 1 303 ? 6.738 -1.681 0.307 1.00 95.75 303 LEU A C 1
ATOM 2401 O O . LEU A 1 303 ? 7.737 -0.993 0.551 1.00 95.75 303 LEU A O 1
ATOM 2405 N N . PRO A 1 304 ? 5.853 -2.012 1.266 1.00 91.62 304 PRO A N 1
ATOM 2406 C CA . PRO A 1 304 ? 5.920 -1.570 2.664 1.00 91.62 304 PRO A CA 1
ATOM 2407 C C . PRO A 1 304 ? 7.000 -2.335 3.460 1.00 91.62 304 PRO A C 1
ATOM 2409 O O . PRO A 1 304 ? 6.742 -2.906 4.525 1.00 91.62 304 PRO A O 1
ATOM 2412 N N . THR A 1 305 ? 8.221 -2.369 2.931 1.00 89.88 305 THR A N 1
ATOM 2413 C CA . THR A 1 305 ? 9.342 -3.187 3.399 1.00 89.88 305 THR A CA 1
ATOM 2414 C C . THR A 1 305 ? 10.541 -2.332 3.785 1.00 89.88 305 THR A C 1
ATOM 2416 O O . THR A 1 305 ? 10.789 -1.282 3.198 1.00 89.88 305 THR A O 1
ATOM 2419 N N . ASP A 1 306 ? 11.308 -2.842 4.744 1.00 83.69 306 ASP A N 1
ATOM 2420 C CA . ASP A 1 306 ? 12.631 -2.324 5.098 1.00 83.69 306 ASP A CA 1
ATOM 2421 C C . ASP A 1 306 ? 13.765 -3.136 4.450 1.00 83.69 306 ASP A C 1
ATOM 2423 O O . ASP A 1 306 ? 14.943 -2.841 4.657 1.00 83.69 306 ASP A O 1
ATOM 2427 N N . SER A 1 307 ? 13.430 -4.181 3.684 1.00 88.12 307 SER A N 1
ATOM 2428 C CA . SER A 1 307 ? 14.412 -5.009 2.987 1.00 88.12 307 SER A CA 1
ATOM 2429 C C . SER A 1 307 ? 14.883 -4.355 1.682 1.00 88.12 307 SER A C 1
ATOM 2431 O O . SER A 1 307 ? 14.335 -3.367 1.198 1.00 88.12 307 SER A O 1
ATOM 2433 N N . ILE A 1 308 ? 15.896 -4.959 1.059 1.00 86.38 308 ILE A N 1
ATOM 2434 C CA . ILE A 1 308 ? 16.382 -4.566 -0.272 1.00 86.38 308 ILE A CA 1
ATOM 2435 C C . ILE A 1 308 ? 15.406 -4.920 -1.410 1.00 86.38 308 ILE A C 1
ATOM 2437 O O . ILE A 1 308 ? 15.607 -4.490 -2.545 1.00 86.38 308 ILE A O 1
ATOM 2441 N N . TYR A 1 309 ? 14.385 -5.735 -1.135 1.00 89.75 309 TYR A N 1
ATOM 2442 C CA . TYR A 1 309 ? 13.423 -6.236 -2.113 1.00 89.75 309 TYR A CA 1
ATOM 2443 C C . TYR A 1 309 ? 12.221 -5.292 -2.194 1.00 89.75 309 TYR A C 1
ATOM 2445 O O . TYR A 1 309 ? 11.122 -5.622 -1.748 1.00 89.75 309 TYR A O 1
ATOM 2453 N N . THR A 1 310 ? 12.456 -4.092 -2.725 1.00 90.31 310 THR A N 1
ATOM 2454 C CA . THR A 1 310 ? 11.491 -2.978 -2.752 1.00 90.31 310 THR A CA 1
ATOM 2455 C C . THR A 1 310 ? 10.625 -2.922 -4.013 1.00 90.31 310 THR A C 1
ATOM 2457 O O . THR A 1 310 ? 9.722 -2.092 -4.091 1.00 90.31 310 THR A O 1
ATOM 2460 N N . THR A 1 311 ? 10.896 -3.775 -5.007 1.00 95.31 311 THR A N 1
ATOM 2461 C CA . THR A 1 311 ? 10.205 -3.810 -6.306 1.00 95.31 311 THR A CA 1
ATOM 2462 C C . THR A 1 311 ? 9.549 -5.178 -6.525 1.00 95.31 311 THR A C 1
ATOM 2464 O O . THR A 1 311 ? 10.242 -6.196 -6.456 1.00 95.31 311 THR A O 1
ATOM 2467 N N . PRO A 1 312 ? 8.232 -5.236 -6.802 1.00 97.38 312 PRO A N 1
ATOM 2468 C CA . PRO A 1 312 ? 7.477 -6.494 -6.788 1.00 97.38 312 PRO A CA 1
ATOM 2469 C C . PRO A 1 312 ? 7.851 -7.457 -7.920 1.00 97.38 312 PRO A C 1
ATOM 2471 O O . PRO A 1 312 ? 7.708 -8.668 -7.785 1.00 97.38 312 PRO A O 1
ATOM 2474 N N . TRP A 1 313 ? 8.421 -6.955 -9.014 1.00 97.31 313 TRP A N 1
ATOM 2475 C CA . TRP A 1 313 ? 8.871 -7.795 -10.122 1.00 97.31 313 TRP A CA 1
ATOM 2476 C C . TRP A 1 313 ? 10.227 -8.478 -9.901 1.00 97.31 313 TRP A C 1
ATOM 2478 O O . TRP A 1 313 ? 10.667 -9.272 -10.736 1.00 97.31 313 TRP A O 1
ATOM 2488 N N . HIS A 1 314 ? 10.888 -8.201 -8.776 1.00 95.25 314 HIS A N 1
ATOM 2489 C CA . HIS A 1 314 ? 12.161 -8.807 -8.395 1.00 95.25 314 HIS A CA 1
ATOM 2490 C C . HIS A 1 314 ? 12.077 -9.646 -7.111 1.00 95.25 314 HIS A C 1
ATOM 2492 O O . HIS A 1 314 ? 13.121 -10.070 -6.610 1.00 95.25 314 HIS A O 1
ATOM 2498 N N . CYS A 1 315 ? 10.882 -9.882 -6.572 1.00 95.56 315 CYS A N 1
ATOM 2499 C CA . CYS A 1 315 ? 10.690 -10.652 -5.349 1.00 95.56 315 CYS A CA 1
ATOM 2500 C C . CYS A 1 315 ? 9.308 -11.319 -5.304 1.00 95.56 315 CYS A C 1
ATOM 2502 O O . CYS A 1 315 ? 8.509 -11.206 -6.232 1.00 95.56 315 CYS A O 1
ATOM 2504 N N . SER A 1 316 ? 9.063 -12.032 -4.212 1.00 96.81 316 SER A N 1
ATOM 2505 C CA . SER A 1 316 ? 7.758 -12.526 -3.778 1.00 96.81 316 SER A CA 1
ATOM 2506 C C . SER A 1 316 ? 7.402 -11.880 -2.433 1.00 96.81 316 SER A C 1
ATOM 2508 O O . SER A 1 316 ? 8.257 -11.269 -1.775 1.00 96.81 316 SER A O 1
ATOM 2510 N N . VAL A 1 317 ? 6.150 -12.028 -2.001 1.00 97.69 317 VAL A N 1
ATOM 2511 C CA . VAL A 1 317 ? 5.678 -11.541 -0.696 1.00 97.69 317 VAL A CA 1
ATOM 2512 C C . VAL A 1 317 ? 5.210 -12.692 0.188 1.00 97.69 317 VAL A C 1
ATOM 2514 O O . VAL A 1 317 ? 4.681 -13.686 -0.313 1.00 97.69 317 VAL A O 1
ATOM 2517 N N . ALA A 1 318 ? 5.416 -12.547 1.496 1.00 97.56 318 ALA A N 1
ATOM 2518 C CA . ALA A 1 318 ? 4.940 -13.476 2.510 1.00 97.56 318 ALA A CA 1
ATOM 2519 C C . ALA A 1 318 ? 4.208 -12.735 3.637 1.00 97.56 318 ALA A C 1
ATOM 2521 O O . ALA A 1 318 ? 4.708 -11.719 4.123 1.00 97.56 318 ALA A O 1
ATOM 2522 N N . TYR A 1 319 ? 3.064 -13.257 4.076 1.00 97.12 319 TYR A N 1
ATOM 2523 C CA . TYR A 1 319 ? 2.304 -12.727 5.212 1.00 97.12 319 TYR A CA 1
ATOM 2524 C C . TYR A 1 319 ? 2.513 -13.578 6.466 1.00 97.12 319 TYR A C 1
ATOM 2526 O O . TYR A 1 319 ? 2.369 -14.799 6.429 1.00 97.12 319 TYR A O 1
ATOM 2534 N N . ARG A 1 320 ? 2.830 -12.934 7.589 1.00 95.00 320 ARG A N 1
ATOM 2535 C CA . ARG A 1 320 ? 2.726 -13.540 8.926 1.00 95.00 320 ARG A CA 1
ATOM 2536 C C . ARG A 1 320 ? 1.272 -13.522 9.402 1.00 95.00 320 ARG A C 1
ATOM 2538 O O . ARG A 1 320 ? 0.467 -12.741 8.892 1.00 95.00 320 ARG A O 1
ATOM 2545 N N . LEU A 1 321 ? 0.943 -14.335 10.407 1.00 94.12 321 LEU A N 1
ATOM 2546 C CA . LEU A 1 321 ? -0.412 -14.359 10.982 1.00 94.12 321 LEU A CA 1
ATOM 2547 C C . LEU A 1 321 ? -0.846 -13.017 11.573 1.00 94.12 321 LEU A C 1
ATOM 2549 O O . LEU A 1 321 ? -2.031 -12.710 11.578 1.00 94.12 321 LEU A O 1
ATOM 2553 N N . ASP A 1 322 ? 0.108 -12.208 12.029 1.00 92.31 322 ASP A N 1
ATOM 2554 C CA . ASP A 1 322 ? -0.139 -10.864 12.554 1.00 92.31 322 ASP A CA 1
ATOM 2555 C C . ASP A 1 322 ? -0.317 -9.784 11.468 1.00 92.31 322 ASP A C 1
ATOM 2557 O O . ASP A 1 322 ? -0.360 -8.593 11.772 1.00 92.31 322 ASP A O 1
ATOM 2561 N N . GLY A 1 323 ? -0.371 -10.185 10.194 1.00 92.50 323 GLY A N 1
ATOM 2562 C CA . GLY A 1 323 ? -0.488 -9.284 9.049 1.00 92.50 323 GLY A CA 1
ATOM 2563 C C . GLY A 1 323 ? 0.836 -8.675 8.581 1.00 92.50 323 GLY A C 1
ATOM 2564 O O . GLY A 1 323 ? 0.855 -7.966 7.574 1.00 92.50 323 GLY A O 1
ATOM 2565 N N . THR A 1 324 ? 1.964 -8.953 9.246 1.00 92.19 324 THR A N 1
ATOM 2566 C CA . THR A 1 324 ? 3.270 -8.429 8.828 1.00 92.19 324 THR A CA 1
ATOM 2567 C C . THR A 1 324 ? 3.652 -8.953 7.446 1.00 92.19 324 THR A C 1
ATOM 2569 O O . THR A 1 324 ? 3.739 -10.161 7.218 1.00 92.19 324 THR A O 1
ATOM 2572 N N . ILE A 1 325 ? 3.963 -8.024 6.541 1.00 95.25 325 ILE A N 1
ATOM 2573 C CA . ILE A 1 325 ? 4.430 -8.317 5.184 1.00 95.25 325 ILE A CA 1
ATOM 2574 C C . ILE A 1 325 ? 5.955 -8.452 5.180 1.00 95.25 325 ILE A C 1
ATOM 2576 O O . ILE A 1 325 ? 6.678 -7.540 5.587 1.00 95.25 325 ILE A O 1
ATOM 2580 N N . ARG A 1 326 ? 6.449 -9.571 4.649 1.00 95.81 326 ARG A N 1
ATOM 2581 C CA . ARG A 1 326 ? 7.858 -9.803 4.312 1.00 95.81 326 ARG A CA 1
ATOM 2582 C C . ARG A 1 326 ? 8.022 -9.816 2.796 1.00 95.81 326 ARG A C 1
ATOM 2584 O O . ARG A 1 326 ? 7.194 -10.375 2.083 1.00 95.81 326 ARG A O 1
ATOM 2591 N N . THR A 1 327 ? 9.119 -9.249 2.304 1.00 96.94 327 THR A N 1
ATOM 2592 C CA . THR A 1 327 ? 9.512 -9.328 0.890 1.00 96.94 327 THR A CA 1
ATOM 2593 C C . THR A 1 327 ? 10.843 -10.062 0.777 1.00 96.94 327 THR A C 1
ATOM 2595 O O . THR A 1 327 ? 11.755 -9.803 1.566 1.00 96.94 327 THR A O 1
ATOM 2598 N N . GLY A 1 328 ? 10.943 -10.993 -0.169 1.00 96.06 328 GLY A N 1
ATOM 2599 C CA . GLY A 1 328 ? 12.063 -11.933 -0.273 1.00 96.06 328 GLY A CA 1
ATOM 2600 C C . GLY A 1 328 ? 12.075 -12.674 -1.605 1.00 96.06 328 GLY A C 1
ATOM 2601 O O . GLY A 1 328 ? 11.161 -12.521 -2.416 1.00 96.06 328 GLY A O 1
ATOM 2602 N N . MET A 1 329 ? 13.113 -13.464 -1.857 1.00 95.62 329 MET A N 1
ATOM 2603 C CA . MET A 1 329 ? 13.134 -14.336 -3.037 1.00 95.62 329 MET A CA 1
ATOM 2604 C C . MET A 1 329 ? 12.151 -15.499 -2.862 1.00 95.62 329 MET A C 1
ATOM 2606 O O . MET A 1 329 ? 11.963 -15.990 -1.750 1.00 95.62 329 MET A O 1
ATOM 2610 N N . ARG A 1 330 ? 11.564 -15.991 -3.962 1.00 96.81 330 ARG A N 1
ATOM 2611 C CA . ARG A 1 330 ? 10.723 -17.202 -3.946 1.00 96.81 330 ARG A CA 1
ATOM 2612 C C . ARG A 1 330 ? 11.412 -18.359 -3.216 1.00 96.81 330 ARG A C 1
ATOM 2614 O O . ARG A 1 330 ? 10.801 -18.961 -2.344 1.00 96.81 330 ARG A O 1
ATOM 2621 N N . SER A 1 331 ? 12.674 -18.642 -3.538 1.00 96.50 331 SER A N 1
ATOM 2622 C CA . SER A 1 331 ? 13.407 -19.773 -2.955 1.00 96.50 331 SER A CA 1
ATOM 2623 C C . SER A 1 331 ? 13.609 -19.645 -1.445 1.00 96.50 331 SER A C 1
ATOM 2625 O O . SER A 1 331 ? 13.648 -20.656 -0.754 1.00 96.50 331 SER A O 1
ATOM 2627 N N . GLU A 1 332 ? 13.732 -18.417 -0.925 1.00 96.50 332 GLU A N 1
ATOM 2628 C CA . GLU A 1 332 ? 13.838 -18.180 0.521 1.00 96.50 332 GLU A CA 1
ATOM 2629 C C . GLU A 1 332 ? 12.545 -18.621 1.220 1.00 96.50 332 GLU A C 1
ATOM 2631 O O . GLU A 1 332 ? 12.602 -19.345 2.209 1.00 96.50 332 GLU A O 1
ATOM 2636 N N . PHE A 1 333 ? 11.381 -18.248 0.681 1.00 97.62 333 PHE A N 1
ATOM 2637 C CA . PHE A 1 333 ? 10.092 -18.629 1.261 1.00 97.62 333 PHE A CA 1
ATOM 2638 C C . PHE A 1 333 ? 9.715 -20.088 1.009 1.00 97.62 333 PHE A C 1
ATOM 2640 O O . PHE A 1 333 ? 9.120 -20.713 1.876 1.00 97.62 333 PHE A O 1
ATOM 2647 N N . GLU A 1 334 ? 10.095 -20.654 -0.135 1.00 97.44 334 GLU A N 1
ATOM 2648 C CA . GLU A 1 334 ? 9.890 -22.075 -0.438 1.00 97.44 334 GLU A CA 1
ATOM 2649 C C . GLU A 1 334 ? 10.689 -22.989 0.506 1.00 97.44 334 GLU A C 1
ATOM 2651 O O . GLU A 1 334 ? 10.242 -24.089 0.817 1.00 97.44 334 GLU A O 1
ATOM 2656 N N . SER A 1 335 ? 11.845 -22.520 0.993 1.00 97.50 335 SER A N 1
ATOM 2657 C CA . SER A 1 335 ? 12.660 -23.231 1.988 1.00 97.50 335 SER A CA 1
ATOM 2658 C C . SER A 1 335 ? 12.189 -23.075 3.441 1.00 97.50 335 SER A C 1
ATOM 2660 O O . SER A 1 335 ? 12.689 -23.786 4.310 1.00 97.50 335 SER A O 1
ATOM 2662 N N . ASP A 1 336 ? 11.259 -22.156 3.718 1.00 97.75 336 ASP A N 1
ATOM 2663 C CA . ASP A 1 336 ? 10.729 -21.891 5.060 1.00 97.75 336 ASP A CA 1
ATOM 2664 C C . ASP A 1 336 ? 9.523 -22.810 5.315 1.00 97.75 336 ASP A C 1
ATOM 2666 O O . ASP A 1 336 ? 8.429 -22.603 4.787 1.00 97.75 336 ASP A O 1
ATOM 2670 N N . ASP A 1 337 ? 9.718 -23.853 6.123 1.00 97.50 337 ASP A N 1
ATOM 2671 C CA . ASP A 1 337 ? 8.698 -24.862 6.423 1.00 97.50 337 ASP A CA 1
ATOM 2672 C C . ASP A 1 337 ? 7.504 -24.308 7.216 1.00 97.50 337 ASP A C 1
ATOM 2674 O O . ASP A 1 337 ? 6.427 -24.919 7.206 1.00 97.50 337 ASP A O 1
ATOM 2678 N N . THR A 1 338 ? 7.646 -23.124 7.818 1.00 97.94 338 THR A N 1
ATOM 2679 C CA . THR A 1 338 ? 6.554 -22.396 8.477 1.00 97.94 338 THR A CA 1
ATOM 2680 C C . THR A 1 338 ? 5.612 -21.715 7.486 1.00 97.94 338 THR A C 1
ATOM 2682 O O . THR A 1 338 ? 4.519 -21.303 7.875 1.00 97.94 338 THR A O 1
ATOM 2685 N N . LEU A 1 339 ? 5.994 -21.605 6.210 1.00 98.44 339 LEU A N 1
ATOM 2686 C CA . LEU A 1 339 ? 5.209 -20.945 5.172 1.00 98.44 339 LEU A CA 1
ATOM 2687 C C . LEU A 1 339 ? 4.542 -21.949 4.222 1.00 98.44 339 LEU A C 1
ATOM 2689 O O . LEU A 1 339 ? 5.029 -23.055 3.982 1.00 98.44 339 LEU A O 1
ATOM 2693 N N . GLU A 1 340 ? 3.411 -21.545 3.654 1.00 97.81 340 GLU A N 1
ATOM 2694 C CA . GLU A 1 340 ? 2.724 -22.223 2.554 1.00 97.81 340 GLU A CA 1
ATOM 2695 C C . GLU A 1 340 ? 2.455 -21.259 1.396 1.00 97.81 340 GLU A C 1
ATOM 2697 O O . GLU A 1 340 ? 2.259 -20.059 1.602 1.00 97.81 340 GLU A O 1
ATOM 2702 N N . LEU A 1 341 ? 2.458 -2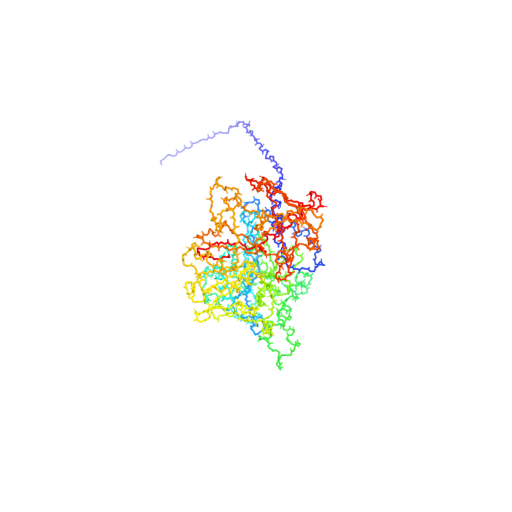1.790 0.173 1.00 98.19 341 LEU A N 1
ATOM 2703 C CA . LEU A 1 341 ? 2.140 -21.040 -1.038 1.00 98.19 341 LEU A CA 1
ATOM 2704 C C . LEU A 1 341 ? 0.622 -20.990 -1.234 1.00 98.19 341 LEU A C 1
ATOM 2706 O O . LEU A 1 341 ? -0.037 -22.025 -1.312 1.00 98.19 341 LEU A O 1
ATOM 2710 N N . VAL A 1 342 ? 0.084 -19.782 -1.352 1.00 97.88 342 VAL A N 1
ATOM 2711 C CA . VAL A 1 342 ? -1.330 -19.516 -1.622 1.00 97.88 342 VAL A CA 1
ATOM 2712 C C . VAL A 1 342 ? -1.549 -19.395 -3.124 1.00 97.88 342 VAL A C 1
ATOM 2714 O O . VAL A 1 342 ? -0.768 -18.746 -3.829 1.00 97.88 342 VAL A O 1
ATOM 2717 N N . TYR A 1 343 ? -2.644 -19.986 -3.595 1.00 96.25 343 TYR A N 1
ATOM 2718 C CA . TYR A 1 343 ? -3.085 -19.911 -4.981 1.00 96.25 343 TYR A CA 1
ATOM 2719 C C . TYR A 1 343 ? -4.338 -19.048 -5.100 1.00 96.25 343 TYR A C 1
ATOM 2721 O O . TYR A 1 343 ? -5.234 -19.136 -4.266 1.00 96.25 343 TYR A O 1
ATOM 2729 N N . ASP A 1 344 ? -4.391 -18.252 -6.159 1.00 91.75 344 ASP A N 1
ATOM 2730 C CA . ASP A 1 344 ? -5.524 -17.420 -6.547 1.00 91.75 344 ASP A CA 1
ATOM 2731 C C . ASP A 1 344 ? -5.878 -17.751 -8.003 1.00 91.75 344 ASP A C 1
ATOM 2733 O O . ASP A 1 344 ? -5.014 -17.694 -8.883 1.00 91.75 344 ASP A O 1
ATOM 2737 N N . ASP A 1 345 ? -7.100 -18.227 -8.246 1.00 88.38 345 ASP A N 1
ATOM 2738 C CA . ASP A 1 345 ? -7.537 -18.799 -9.531 1.00 88.38 345 ASP A CA 1
ATOM 2739 C C . ASP A 1 345 ? -6.529 -19.792 -10.146 1.00 88.38 345 ASP A C 1
ATOM 2741 O O . ASP A 1 345 ? -6.157 -19.718 -11.321 1.00 88.38 345 ASP A O 1
ATOM 2745 N N . GLY A 1 346 ? -6.012 -20.708 -9.319 1.00 92.50 346 GLY A N 1
ATOM 2746 C CA . GLY A 1 346 ? -5.034 -21.720 -9.734 1.00 92.50 346 GLY A CA 1
ATOM 2747 C C . GLY A 1 346 ? -3.630 -21.178 -10.038 1.00 92.50 346 GLY A C 1
ATOM 2748 O O . GLY A 1 346 ? -2.765 -21.939 -10.475 1.00 92.50 346 GLY A O 1
ATOM 2749 N N . ARG A 1 347 ? -3.364 -19.888 -9.791 1.00 94.88 347 ARG A N 1
ATOM 2750 C CA . ARG A 1 347 ? -2.055 -19.246 -9.989 1.00 94.88 347 ARG A CA 1
ATOM 2751 C C . ARG A 1 347 ? -1.379 -18.953 -8.647 1.00 94.88 347 ARG A C 1
ATOM 2753 O O . ARG A 1 347 ? -2.056 -18.530 -7.717 1.00 94.88 347 ARG A O 1
ATOM 2760 N N . PRO A 1 348 ? -0.055 -19.145 -8.518 1.00 97.06 348 PRO A N 1
ATOM 2761 C CA . PRO A 1 348 ? 0.651 -18.814 -7.284 1.00 97.06 348 PRO A CA 1
ATOM 2762 C C . PRO A 1 348 ? 0.588 -17.302 -7.020 1.00 97.06 348 PRO A C 1
ATOM 2764 O O . PRO A 1 348 ? 0.935 -16.507 -7.892 1.00 97.06 348 PRO A O 1
ATOM 2767 N N . SER A 1 349 ? 0.149 -16.913 -5.822 1.00 97.25 349 SER A N 1
ATOM 2768 C CA . SER A 1 349 ? -0.151 -15.518 -5.465 1.00 97.25 349 SER A CA 1
ATOM 2769 C C . SER A 1 349 ? 0.852 -14.936 -4.465 1.00 97.25 349 SER A C 1
ATOM 2771 O O . SER A 1 349 ? 1.423 -13.871 -4.697 1.00 97.25 349 SER A O 1
ATOM 2773 N N . HIS A 1 350 ? 1.068 -15.624 -3.343 1.00 98.25 350 HIS A N 1
ATOM 2774 C CA . HIS A 1 350 ? 1.968 -15.214 -2.261 1.00 98.25 350 HIS A CA 1
ATOM 2775 C C . HIS A 1 350 ? 2.214 -16.369 -1.292 1.00 98.25 350 HIS A C 1
ATOM 2777 O O . HIS A 1 350 ? 1.522 -17.380 -1.344 1.00 98.25 350 HIS A O 1
ATOM 2783 N N . TYR A 1 351 ? 3.159 -16.198 -0.372 1.00 98.56 351 TYR A N 1
ATOM 2784 C CA . TYR A 1 351 ? 3.313 -17.095 0.770 1.00 98.56 351 TYR A CA 1
ATOM 2785 C C . TYR A 1 351 ? 2.554 -16.572 1.991 1.00 98.56 351 TYR A C 1
ATOM 2787 O O . TYR A 1 351 ? 2.388 -15.364 2.171 1.00 98.56 351 TYR A O 1
ATOM 2795 N N . ARG A 1 352 ? 2.143 -17.467 2.883 1.00 98.00 352 ARG A N 1
ATOM 2796 C CA . ARG A 1 352 ? 1.648 -17.098 4.212 1.00 98.00 352 ARG A CA 1
ATOM 2797 C C . ARG A 1 352 ? 2.124 -18.081 5.268 1.00 98.00 352 ARG A C 1
ATOM 2799 O O . ARG A 1 352 ? 2.454 -19.217 4.950 1.00 98.00 352 ARG A O 1
ATOM 2806 N N . GLU A 1 353 ? 2.156 -17.641 6.514 1.00 98.00 353 GLU A N 1
ATOM 2807 C CA . GLU A 1 353 ? 2.418 -18.502 7.663 1.00 98.00 353 GLU A CA 1
ATOM 2808 C C . GLU A 1 353 ? 1.315 -19.554 7.828 1.00 98.00 353 GLU A C 1
ATOM 2810 O O . GLU A 1 353 ? 0.124 -19.234 7.830 1.00 98.00 353 GLU A O 1
ATOM 2815 N N . LYS A 1 354 ? 1.724 -20.819 7.954 1.00 97.81 354 LYS A N 1
ATOM 2816 C CA . LYS A 1 354 ? 0.825 -21.955 8.159 1.00 97.81 354 LYS A CA 1
ATOM 2817 C C . LYS A 1 354 ? 0.124 -21.824 9.500 1.00 97.81 354 LYS A C 1
ATOM 2819 O O . LYS A 1 354 ? 0.757 -21.609 10.531 1.00 97.81 354 LYS A O 1
ATOM 2824 N N . SER A 1 355 ? -1.188 -22.027 9.502 1.00 97.69 355 SER A N 1
ATOM 2825 C CA . SER A 1 355 ? -1.960 -22.050 10.739 1.00 97.69 355 SER A CA 1
ATOM 2826 C C . SER A 1 355 ? -3.278 -22.779 10.574 1.00 97.69 355 SER A C 1
ATOM 2828 O O . SER A 1 355 ? -3.991 -22.597 9.588 1.00 97.69 355 SER A O 1
ATOM 2830 N N . SER A 1 356 ? -3.655 -23.539 11.602 1.00 97.25 356 SER A N 1
ATOM 2831 C CA . SER A 1 356 ? -4.985 -24.143 11.693 1.00 97.25 356 SER A CA 1
ATOM 2832 C C . SER A 1 356 ? -6.098 -23.103 11.867 1.00 97.25 356 SER A C 1
ATOM 2834 O O . SER A 1 356 ? -7.268 -23.444 11.710 1.00 97.25 356 SER A O 1
ATOM 2836 N N . LEU A 1 357 ? -5.762 -21.840 12.166 1.00 97.88 357 LEU A N 1
ATOM 2837 C CA . LEU A 1 357 ? -6.723 -20.737 12.226 1.00 97.88 357 LEU A CA 1
ATOM 2838 C C . LEU A 1 357 ? -7.272 -20.354 10.843 1.00 97.88 357 LEU A C 1
ATOM 2840 O O . LEU A 1 357 ? -8.351 -19.780 10.766 1.00 97.88 357 LEU A O 1
ATOM 2844 N N . LEU A 1 358 ? -6.556 -20.681 9.763 1.00 97.25 358 LEU A N 1
ATOM 2845 C CA . LEU A 1 358 ? -6.869 -20.253 8.392 1.00 97.25 358 LEU A CA 1
ATOM 2846 C C . LEU A 1 358 ? -7.693 -21.278 7.592 1.00 97.25 358 LEU A C 1
ATOM 2848 O O . LEU A 1 358 ? -7.788 -21.165 6.372 1.00 97.25 358 LEU A O 1
ATOM 2852 N N . SER A 1 359 ? -8.251 -22.289 8.260 1.00 97.00 359 SER A N 1
ATOM 2853 C CA . SER A 1 359 ? -9.067 -23.351 7.654 1.00 97.00 359 SER A CA 1
ATOM 2854 C C . SER A 1 359 ? -10.182 -23.788 8.603 1.00 97.00 359 SER A C 1
ATOM 2856 O O . SER A 1 359 ? -9.950 -23.984 9.798 1.00 97.00 359 SER A O 1
ATOM 2858 N N . TRP A 1 360 ? -11.402 -23.945 8.098 1.00 98.12 360 TRP A N 1
ATOM 2859 C CA . TRP A 1 360 ? -12.525 -24.591 8.786 1.00 98.12 360 TRP A CA 1
ATOM 2860 C C . TRP A 1 360 ? -13.645 -24.887 7.786 1.00 98.12 360 TRP A C 1
ATOM 2862 O O . TRP A 1 360 ? -13.664 -24.331 6.692 1.00 98.12 360 TRP A O 1
ATOM 2872 N N . ALA A 1 361 ? -14.594 -25.743 8.181 1.00 97.50 361 ALA A N 1
ATOM 2873 C CA . ALA A 1 361 ? -15.713 -26.183 7.339 1.00 97.50 361 ALA A CA 1
ATOM 2874 C C . ALA A 1 361 ? -15.275 -26.824 6.003 1.00 97.50 361 ALA A C 1
ATOM 2876 O O . ALA A 1 361 ? -15.962 -26.696 4.990 1.00 97.50 361 ALA A O 1
ATOM 2877 N N . GLU A 1 362 ? -14.134 -27.522 5.994 1.00 97.44 362 GLU A N 1
ATOM 2878 C CA . GLU A 1 362 ? -13.587 -28.194 4.802 1.00 97.44 362 GLU A CA 1
ATOM 2879 C C . GLU A 1 362 ? -14.552 -29.245 4.228 1.00 97.44 362 GLU A C 1
ATOM 2881 O O . GLU A 1 362 ? -14.659 -29.405 3.015 1.00 97.44 362 GLU A O 1
ATOM 2886 N N . ASP A 1 363 ? -15.342 -29.901 5.084 1.00 96.75 363 ASP A N 1
ATOM 2887 C CA . ASP A 1 363 ? -16.411 -30.832 4.697 1.00 96.75 363 ASP A CA 1
ATOM 2888 C C . ASP A 1 363 ? -17.544 -30.163 3.896 1.00 96.75 363 ASP A C 1
ATOM 2890 O O . ASP A 1 363 ? -18.292 -30.838 3.190 1.00 96.75 363 ASP A O 1
ATOM 2894 N N . LYS A 1 364 ? -17.642 -28.832 3.969 1.00 97.38 364 LYS A N 1
ATOM 2895 C CA . LYS A 1 364 ? -18.609 -27.990 3.250 1.00 97.38 364 LYS A CA 1
ATOM 2896 C C . LYS A 1 364 ? -17.954 -27.121 2.170 1.00 97.38 364 LYS A C 1
ATOM 2898 O O . LYS A 1 364 ? -18.594 -26.225 1.619 1.00 97.38 364 LYS A O 1
ATOM 2903 N N . GLY A 1 365 ? -16.693 -27.398 1.842 1.00 96.88 365 GLY A N 1
ATOM 2904 C CA . GLY A 1 365 ? -15.919 -26.695 0.819 1.00 96.88 365 GLY A CA 1
ATOM 2905 C C . GLY A 1 365 ? -14.923 -25.669 1.348 1.00 96.88 365 GLY A C 1
ATOM 2906 O O . GLY A 1 365 ? -14.148 -25.151 0.556 1.00 96.88 365 GLY A O 1
ATOM 2907 N N . GLY A 1 366 ? -14.906 -25.398 2.653 1.00 97.81 366 GLY A N 1
ATOM 2908 C CA . GLY A 1 366 ? -13.880 -24.575 3.284 1.00 97.81 366 GLY A CA 1
ATOM 2909 C C . GLY A 1 366 ? -14.040 -23.067 3.078 1.00 97.81 366 GLY A C 1
ATOM 2910 O O . GLY A 1 366 ? -15.053 -22.553 2.585 1.00 97.81 366 GLY A O 1
ATOM 2911 N N . ILE A 1 367 ? -13.002 -22.343 3.486 1.00 98.19 367 ILE A N 1
ATOM 2912 C CA . ILE A 1 367 ? -12.924 -20.882 3.430 1.00 98.19 367 ILE A CA 1
ATOM 2913 C C . ILE A 1 367 ? -11.717 -20.410 2.619 1.00 98.19 367 ILE A C 1
ATOM 2915 O O . ILE A 1 367 ? -10.717 -21.109 2.481 1.00 98.19 367 ILE A O 1
ATOM 2919 N N . ILE A 1 368 ? -11.795 -19.173 2.141 1.00 97.12 368 ILE A N 1
ATOM 2920 C CA . ILE A 1 368 ? -10.674 -18.415 1.588 1.00 97.12 368 ILE A CA 1
ATOM 2921 C C . ILE A 1 368 ? -10.369 -17.273 2.556 1.00 97.12 368 ILE A C 1
ATOM 2923 O O . ILE A 1 368 ? -11.288 -16.611 3.043 1.00 97.12 368 ILE A O 1
ATOM 2927 N N . VAL A 1 369 ? -9.082 -17.053 2.833 1.00 97.44 369 VAL A N 1
ATOM 2928 C CA . VAL A 1 369 ? -8.597 -15.970 3.696 1.00 97.44 369 VAL A CA 1
ATOM 2929 C C . VAL A 1 369 ? -7.626 -15.102 2.910 1.00 97.44 369 VAL A C 1
ATOM 2931 O O . VAL A 1 369 ? -6.545 -15.566 2.544 1.00 97.44 369 VAL A O 1
ATOM 2934 N N . ASP A 1 370 ? -8.004 -13.846 2.701 1.00 95.75 370 ASP A N 1
ATOM 2935 C CA . ASP A 1 370 ? -7.232 -12.854 1.962 1.00 95.75 370 ASP A CA 1
ATOM 2936 C C . ASP A 1 370 ? -6.739 -11.740 2.885 1.00 95.75 370 ASP A C 1
ATOM 2938 O O . ASP A 1 370 ? -7.526 -11.188 3.656 1.00 95.75 370 ASP A O 1
ATOM 2942 N N . PRO A 1 371 ? -5.462 -11.344 2.804 1.00 95.69 371 PRO A N 1
ATOM 2943 C CA . PRO A 1 371 ? -4.979 -10.185 3.535 1.00 95.69 371 PRO A CA 1
ATOM 2944 C C . PRO A 1 371 ? -5.526 -8.882 2.945 1.00 95.69 371 PRO A C 1
ATOM 2946 O O . PRO A 1 371 ? -5.616 -8.721 1.726 1.00 95.69 371 PRO A O 1
ATOM 2949 N N . ILE A 1 372 ? -5.816 -7.921 3.820 1.00 94.75 372 ILE A N 1
ATOM 2950 C CA . ILE A 1 372 ? -6.151 -6.547 3.444 1.00 94.75 372 ILE A CA 1
ATOM 2951 C C . ILE A 1 372 ? -4.900 -5.674 3.585 1.00 94.75 372 ILE A C 1
ATOM 2953 O O . ILE A 1 372 ? -4.148 -5.791 4.552 1.00 94.75 372 ILE A O 1
ATOM 2957 N N . TYR A 1 373 ? -4.680 -4.771 2.631 1.00 94.31 373 TYR A N 1
ATOM 2958 C CA . TYR A 1 373 ? -3.676 -3.717 2.760 1.00 94.31 373 TYR A CA 1
ATOM 2959 C C . TYR A 1 373 ? -4.315 -2.432 3.340 1.00 94.31 373 TYR A C 1
ATOM 2961 O O . TYR A 1 373 ? -5.344 -2.006 2.814 1.00 94.31 373 TYR A O 1
ATOM 2969 N N . PRO A 1 374 ? -3.727 -1.775 4.365 1.00 95.38 374 PRO A N 1
ATOM 2970 C CA . PRO A 1 374 ? -2.430 -2.084 4.975 1.00 95.38 374 PRO A CA 1
ATOM 2971 C C . PRO A 1 374 ? -2.468 -3.147 6.086 1.00 95.38 374 PRO A C 1
ATOM 2973 O O . PRO A 1 374 ? -1.418 -3.717 6.381 1.00 95.38 374 PRO A O 1
ATOM 2976 N N . ALA A 1 375 ? -3.632 -3.420 6.683 1.00 94.44 375 ALA A N 1
ATOM 2977 C CA . ALA A 1 375 ? -3.820 -4.428 7.729 1.00 94.44 375 ALA A CA 1
ATOM 2978 C C . ALA A 1 375 ? -5.226 -5.045 7.677 1.00 94.44 375 ALA A C 1
ATOM 2980 O O . ALA A 1 375 ? -6.159 -4.419 7.170 1.00 94.44 375 ALA A O 1
ATOM 2981 N N . GLY A 1 376 ? -5.365 -6.240 8.256 1.00 96.44 376 GLY A N 1
ATOM 2982 C CA . GLY A 1 376 ? -6.618 -6.982 8.365 1.00 96.44 376 GLY A CA 1
ATOM 2983 C C . GLY A 1 376 ? -6.704 -8.215 7.465 1.00 96.44 376 GLY A C 1
ATOM 2984 O O . GLY A 1 376 ? -5.791 -8.523 6.691 1.00 96.44 376 GLY A O 1
ATOM 2985 N N . LEU A 1 377 ? -7.821 -8.932 7.584 1.00 97.56 377 LEU A N 1
ATOM 2986 C CA . LEU A 1 377 ? -8.152 -10.136 6.819 1.00 97.56 377 LEU A CA 1
ATOM 2987 C C . LEU A 1 377 ? -9.590 -10.063 6.298 1.00 97.56 377 LEU A C 1
ATOM 2989 O O . LEU A 1 377 ? -10.484 -9.622 7.013 1.00 97.56 377 LEU A O 1
ATOM 2993 N N . ILE A 1 378 ? -9.826 -10.564 5.090 1.00 97.94 378 ILE A N 1
ATOM 2994 C CA . ILE A 1 378 ? -11.154 -10.910 4.582 1.00 97.94 378 ILE A CA 1
ATOM 2995 C C . ILE A 1 378 ? -11.266 -12.428 4.563 1.00 97.94 378 ILE A C 1
ATOM 2997 O O . ILE A 1 378 ? -10.416 -13.110 3.997 1.00 97.94 378 ILE A O 1
ATOM 3001 N N . ILE A 1 379 ? -12.339 -12.955 5.141 1.00 98.50 379 ILE A N 1
ATOM 3002 C CA . ILE A 1 379 ? -12.657 -14.379 5.147 1.00 98.50 379 ILE A CA 1
ATOM 3003 C C . ILE A 1 379 ? -13.961 -14.588 4.388 1.00 98.50 379 ILE A C 1
ATOM 3005 O O . ILE A 1 379 ? -14.955 -13.905 4.644 1.00 98.50 379 ILE A O 1
ATOM 3009 N N . ARG A 1 380 ? -13.954 -15.526 3.438 1.00 98.06 380 ARG A N 1
ATOM 3010 C CA . ARG A 1 380 ? -15.080 -15.816 2.539 1.00 98.06 380 ARG A CA 1
ATOM 3011 C C . ARG A 1 380 ? -15.324 -17.320 2.428 1.00 98.06 380 ARG A C 1
ATOM 3013 O O . ARG A 1 380 ? -14.361 -18.081 2.486 1.00 98.06 380 ARG A O 1
ATOM 3020 N N . PRO A 1 381 ? -16.568 -17.770 2.206 1.00 98.25 381 PRO A N 1
ATOM 3021 C CA . PRO A 1 381 ? -16.827 -19.149 1.808 1.00 98.25 381 PRO A CA 1
ATOM 3022 C C . PRO A 1 381 ? -16.152 -19.461 0.463 1.00 98.25 381 PRO A C 1
ATOM 3024 O O . PRO A 1 381 ? -16.314 -18.696 -0.493 1.00 98.25 381 PRO A O 1
ATOM 3027 N N . ALA A 1 382 ? -15.421 -20.574 0.363 1.00 96.44 382 ALA A N 1
ATOM 3028 C CA . ALA A 1 382 ? -14.646 -20.890 -0.841 1.00 96.44 382 ALA A CA 1
ATOM 3029 C C . ALA A 1 382 ? -15.527 -21.202 -2.063 1.00 96.44 382 ALA A C 1
ATOM 3031 O O . ALA A 1 382 ? -15.197 -20.825 -3.183 1.00 96.44 382 ALA A O 1
ATOM 3032 N N . ASN A 1 383 ? -16.703 -21.798 -1.839 1.00 96.38 383 ASN A N 1
ATOM 3033 C CA . ASN A 1 383 ? -17.693 -22.093 -2.883 1.00 96.38 383 ASN A CA 1
ATOM 3034 C C . ASN A 1 383 ? -18.603 -20.892 -3.218 1.00 96.38 383 ASN A C 1
ATOM 3036 O O . ASN A 1 383 ? -19.671 -21.052 -3.811 1.00 96.38 383 ASN A O 1
ATOM 3040 N N . GLY A 1 384 ? -18.196 -19.682 -2.830 1.00 96.31 384 GLY A N 1
ATOM 3041 C CA . GLY A 1 384 ? -18.898 -18.436 -3.117 1.00 96.31 384 GLY A CA 1
ATOM 3042 C C . GLY A 1 384 ? -19.938 -18.031 -2.061 1.00 96.31 384 GLY A C 1
ATOM 3043 O O . GLY A 1 384 ? -20.256 -18.802 -1.149 1.00 96.31 384 GLY A O 1
ATOM 3044 N N . PRO A 1 385 ? -20.474 -16.798 -2.149 1.00 96.69 385 PRO A N 1
ATOM 3045 C CA . PRO A 1 385 ? -21.364 -16.235 -1.135 1.00 96.69 385 PRO A CA 1
ATOM 3046 C C . PRO A 1 385 ? -22.590 -17.112 -0.849 1.00 96.69 385 PRO A C 1
ATOM 3048 O O . PRO A 1 385 ? -23.288 -17.549 -1.762 1.00 96.69 385 PRO A O 1
ATOM 3051 N N . GLY A 1 386 ? -22.879 -17.337 0.433 1.00 95.75 386 GLY A N 1
ATOM 3052 C CA . GLY A 1 386 ? -24.010 -18.138 0.899 1.00 95.75 386 GLY A CA 1
ATOM 3053 C C . GLY A 1 386 ? -23.795 -19.654 0.888 1.00 95.75 386 GLY A C 1
ATOM 3054 O O . GLY A 1 386 ? -24.696 -20.366 1.326 1.00 95.75 386 GLY A O 1
ATOM 3055 N N . SER A 1 387 ? -22.640 -20.154 0.428 1.00 97.56 387 SER A N 1
ATOM 3056 C CA . SER A 1 387 ? -22.293 -21.583 0.545 1.00 97.56 387 SER A CA 1
ATOM 3057 C C . SER A 1 387 ? -21.978 -22.008 1.985 1.00 97.56 387 SER A C 1
ATOM 3059 O O . SER A 1 387 ? -22.202 -23.160 2.343 1.00 97.56 387 SER A O 1
ATOM 3061 N N . LEU A 1 388 ? -21.541 -21.060 2.819 1.00 98.12 388 LEU A N 1
ATOM 3062 C CA . LEU A 1 388 ? -21.477 -21.174 4.274 1.00 98.12 388 LEU A CA 1
ATOM 3063 C C . LEU A 1 388 ? -22.323 -20.067 4.911 1.00 98.12 388 LEU A C 1
ATOM 3065 O O . LEU A 1 388 ? -22.501 -18.985 4.344 1.00 98.12 388 LEU A O 1
ATOM 3069 N N . THR A 1 389 ? -22.838 -20.344 6.101 1.00 96.56 389 THR A N 1
ATOM 3070 C CA . THR A 1 389 ? -23.746 -19.480 6.860 1.00 96.56 389 THR A CA 1
ATOM 3071 C C . THR A 1 389 ? -23.129 -19.051 8.190 1.00 96.56 389 THR A C 1
ATOM 3073 O O . THR A 1 389 ? -22.026 -19.461 8.546 1.00 96.56 389 THR A O 1
ATOM 3076 N N . LEU A 1 390 ? -23.856 -18.246 8.970 1.00 96.50 390 LEU A N 1
ATOM 3077 C CA . LEU A 1 390 ? -23.442 -17.859 10.323 1.00 96.50 390 LEU A CA 1
ATOM 3078 C C . LEU A 1 390 ? -23.103 -19.046 11.231 1.00 96.50 390 LEU A C 1
ATOM 3080 O O . LEU A 1 390 ? -22.218 -18.928 12.080 1.00 96.50 390 LEU A O 1
ATOM 3084 N N . ASP A 1 391 ? -23.817 -20.160 11.082 1.00 95.62 391 ASP A N 1
ATOM 3085 C CA . ASP A 1 391 ? -23.650 -21.343 11.929 1.00 95.62 391 ASP A CA 1
ATOM 3086 C C . ASP A 1 391 ? -22.356 -22.110 11.594 1.00 95.62 391 ASP A C 1
ATOM 3088 O O . ASP A 1 391 ? -21.850 -22.855 12.428 1.00 95.62 391 ASP A O 1
ATOM 3092 N N . ASP A 1 392 ? -21.779 -21.870 10.412 1.00 97.62 392 ASP A N 1
ATOM 3093 C CA . ASP A 1 392 ? -20.530 -22.485 9.949 1.00 97.62 392 ASP A CA 1
ATOM 3094 C C . ASP A 1 392 ? -19.278 -21.681 10.349 1.00 97.62 392 ASP A C 1
ATOM 3096 O O . ASP A 1 392 ? -18.152 -22.115 10.107 1.00 97.62 392 ASP A O 1
ATOM 3100 N N . ILE A 1 393 ? -19.452 -20.497 10.949 1.00 98.12 393 ILE A N 1
ATOM 3101 C CA . ILE A 1 393 ? -18.344 -19.664 11.429 1.00 98.12 393 ILE A CA 1
ATOM 3102 C C . ILE A 1 393 ? -17.751 -20.286 12.697 1.00 98.12 393 ILE A C 1
ATOM 3104 O O . ILE A 1 393 ? -18.413 -20.336 13.740 1.00 98.12 393 ILE A O 1
ATOM 3108 N N . ASP A 1 394 ? -16.473 -20.667 12.636 1.00 98.25 394 ASP A N 1
ATOM 3109 C CA . ASP A 1 394 ? -15.682 -21.017 13.818 1.00 98.25 394 ASP A CA 1
ATOM 3110 C C . ASP A 1 394 ? -15.284 -19.741 14.577 1.00 98.25 394 ASP A C 1
ATOM 3112 O O . ASP A 1 394 ? -14.232 -19.134 14.356 1.00 98.25 394 ASP A O 1
ATOM 3116 N N . THR A 1 395 ? -16.154 -19.310 15.489 1.00 97.62 395 THR A N 1
ATOM 3117 C CA . THR A 1 395 ? -15.972 -18.073 16.259 1.00 97.62 395 THR A CA 1
ATOM 3118 C C . THR A 1 395 ? -14.723 -18.082 17.133 1.00 97.62 395 THR A C 1
ATOM 3120 O O . THR A 1 395 ? -14.181 -17.015 17.408 1.00 97.62 395 THR A O 1
ATOM 3123 N N . LYS A 1 396 ? -14.224 -19.255 17.546 1.00 97.69 396 LYS A N 1
ATOM 3124 C CA . LYS A 1 396 ? -12.987 -19.355 18.334 1.00 97.69 396 LYS A CA 1
ATOM 3125 C C . LYS A 1 396 ? -11.776 -19.021 17.473 1.00 97.69 396 LYS A C 1
ATOM 3127 O O . LYS A 1 396 ? -10.907 -18.274 17.919 1.00 97.69 396 LYS A O 1
ATOM 3132 N N . LYS A 1 397 ? -11.739 -19.531 16.238 1.00 98.12 397 LYS A N 1
ATOM 3133 C CA . LYS A 1 397 ? -10.676 -19.201 15.279 1.00 98.12 397 LYS A CA 1
ATOM 3134 C C . LYS A 1 397 ? -10.737 -17.743 14.852 1.00 98.12 397 LYS A C 1
ATOM 3136 O O . LYS A 1 397 ? -9.703 -17.084 14.868 1.00 98.12 397 LYS A O 1
ATOM 3141 N N . VAL A 1 398 ? -11.929 -17.224 14.546 1.00 98.00 398 VAL A N 1
ATOM 3142 C CA . VAL A 1 398 ? -12.102 -15.800 14.212 1.00 98.00 398 VAL A CA 1
ATOM 3143 C C . VAL A 1 398 ? -11.630 -14.920 15.368 1.00 98.00 398 VAL A C 1
ATOM 3145 O O . VAL A 1 398 ? -10.832 -14.020 15.143 1.00 98.00 398 VAL A O 1
ATOM 3148 N N . ARG A 1 399 ? -12.021 -15.226 16.613 1.00 97.12 399 ARG A N 1
ATOM 3149 C CA . ARG A 1 399 ? -11.561 -14.491 17.799 1.00 97.12 399 ARG A CA 1
ATOM 3150 C C . ARG A 1 399 ? -10.038 -14.487 17.924 1.00 97.12 399 ARG A C 1
ATOM 3152 O O . ARG A 1 399 ? -9.460 -13.425 18.123 1.00 97.12 399 ARG A O 1
ATOM 3159 N N . ALA A 1 400 ? -9.397 -15.647 17.780 1.00 97.25 400 ALA A N 1
ATOM 3160 C CA . ALA A 1 400 ? -7.941 -15.755 17.842 1.00 97.25 400 ALA A CA 1
ATOM 3161 C C . ALA A 1 400 ? -7.253 -14.969 16.710 1.00 97.25 400 ALA A C 1
ATOM 3163 O O . ALA A 1 400 ? -6.244 -14.313 16.944 1.00 97.25 400 ALA A O 1
ATOM 3164 N N . LEU A 1 401 ? -7.809 -14.984 15.494 1.00 97.19 401 LEU A N 1
ATOM 3165 C CA . LEU A 1 401 ? -7.306 -14.166 14.387 1.00 97.19 401 LEU A CA 1
ATOM 3166 C C . LEU A 1 401 ? -7.439 -12.669 14.683 1.00 97.19 401 LEU A C 1
ATOM 3168 O O . LEU A 1 401 ? -6.484 -11.936 14.449 1.00 97.19 401 LEU A O 1
ATOM 3172 N N . SER A 1 402 ? -8.561 -12.223 15.252 1.00 96.25 402 SER A N 1
ATOM 3173 C CA . SER A 1 402 ? -8.787 -10.816 15.610 1.00 96.25 402 SER A CA 1
ATOM 3174 C C . SER A 1 402 ? -7.813 -10.292 16.675 1.00 96.25 402 SER A C 1
ATOM 3176 O O . SER A 1 402 ? -7.558 -9.092 16.718 1.00 96.25 402 SER A O 1
ATOM 3178 N N . GLU A 1 403 ? -7.238 -11.164 17.511 1.00 95.25 403 GLU A N 1
ATOM 3179 C CA . GLU A 1 403 ? -6.164 -10.806 18.458 1.00 95.25 403 GLU A CA 1
ATOM 3180 C C . GLU A 1 403 ? -4.793 -10.655 17.782 1.00 95.25 403 GLU A C 1
ATOM 3182 O O . GLU A 1 403 ? -3.903 -10.000 18.324 1.00 95.25 403 GLU A O 1
ATOM 3187 N N . LEU A 1 404 ? -4.601 -11.272 16.611 1.00 94.25 404 LEU A N 1
ATOM 3188 C CA . LEU A 1 404 ? -3.333 -11.277 15.880 1.00 94.25 404 LEU A CA 1
ATOM 3189 C C . LEU A 1 404 ? -3.299 -10.216 14.776 1.00 94.25 404 LEU A C 1
ATOM 3191 O O . LEU A 1 404 ? -2.296 -9.516 14.636 1.00 94.25 404 LEU A O 1
ATOM 3195 N N . ASN A 1 405 ? -4.373 -10.106 13.994 1.00 93.69 405 ASN A N 1
ATOM 3196 C CA . ASN A 1 405 ? -4.479 -9.239 12.827 1.00 93.69 405 ASN A CA 1
ATOM 3197 C C . ASN A 1 405 ? -5.902 -8.680 12.718 1.00 93.69 405 ASN A C 1
ATOM 3199 O O . ASN A 1 405 ? -6.843 -9.393 12.379 1.00 93.69 405 ASN A O 1
ATOM 3203 N N . SER A 1 406 ? -6.042 -7.389 13.006 1.00 92.38 406 SER A N 1
ATOM 3204 C CA . SER A 1 406 ? -7.320 -6.682 13.040 1.00 92.38 406 SER A CA 1
ATOM 3205 C C . SER A 1 406 ? -7.356 -5.575 11.973 1.00 92.38 406 SER A C 1
ATOM 3207 O O . SER A 1 406 ? -6.327 -4.921 11.760 1.00 92.38 406 SER A O 1
ATOM 3209 N N . PRO A 1 407 ? -8.511 -5.333 11.319 1.00 96.75 407 PRO A N 1
ATOM 3210 C CA . PRO A 1 407 ? -9.792 -6.030 11.512 1.00 96.75 407 PRO A CA 1
ATOM 3211 C C . PRO A 1 407 ? -9.884 -7.375 10.771 1.00 96.75 407 PRO A C 1
ATOM 3213 O O . PRO A 1 407 ? -9.182 -7.606 9.787 1.00 96.75 407 PRO A O 1
ATOM 3216 N N . VAL A 1 408 ? -10.791 -8.252 11.217 1.00 98.19 408 VAL A N 1
ATOM 3217 C CA . VAL A 1 408 ? -11.157 -9.491 10.509 1.00 98.19 408 VAL A CA 1
ATOM 3218 C C . VAL A 1 408 ? -12.569 -9.338 9.970 1.00 98.19 408 VAL A C 1
ATOM 3220 O O . VAL A 1 408 ? -13.511 -9.210 10.734 1.00 98.19 408 VAL A O 1
ATOM 3223 N N . VAL A 1 409 ? -12.721 -9.377 8.653 1.00 98.25 409 VAL A N 1
ATOM 3224 C CA . VAL A 1 409 ? -14.001 -9.171 7.980 1.00 98.25 409 VAL A CA 1
ATOM 3225 C C . VAL A 1 409 ? -14.507 -10.492 7.419 1.00 98.25 409 VAL A C 1
ATOM 3227 O O . VAL A 1 409 ? -13.870 -11.102 6.563 1.00 98.25 409 VAL A O 1
ATOM 3230 N N . LEU A 1 410 ? -15.687 -10.925 7.848 1.00 98.44 410 LEU A N 1
ATOM 3231 C CA . LEU A 1 410 ? -16.383 -12.087 7.308 1.00 98.44 410 LEU A CA 1
ATOM 3232 C C . LEU A 1 410 ? -17.365 -11.623 6.227 1.00 98.44 410 LEU A C 1
ATOM 3234 O O . LEU A 1 410 ? -18.363 -10.959 6.518 1.00 98.44 410 LEU A O 1
ATOM 3238 N N . LYS A 1 411 ? -17.100 -12.002 4.974 1.00 97.75 411 LYS A N 1
ATOM 3239 C CA . LYS A 1 411 ? -17.923 -11.638 3.814 1.00 97.75 411 LYS A CA 1
ATOM 3240 C C . LYS A 1 411 ? -18.654 -12.844 3.241 1.00 97.75 411 LYS A C 1
ATOM 3242 O O . LYS A 1 411 ? -18.092 -13.924 3.101 1.00 97.75 411 LYS A O 1
ATOM 3247 N N . GLY A 1 412 ? -19.918 -12.653 2.864 1.00 97.06 412 GLY A N 1
ATOM 3248 C CA . GLY A 1 412 ? -20.709 -13.675 2.168 1.00 97.06 412 GLY A CA 1
ATOM 3249 C C . GLY A 1 412 ? -21.326 -14.766 3.053 1.00 97.06 412 GLY A C 1
ATOM 3250 O O . GLY A 1 412 ? -21.963 -15.662 2.512 1.00 97.06 412 GLY A O 1
ATOM 3251 N N . PHE A 1 413 ? -21.205 -14.680 4.383 1.00 97.75 413 PHE A N 1
ATOM 3252 C CA . PHE A 1 413 ? -21.867 -15.596 5.332 1.00 97.75 413 PHE A CA 1
ATOM 3253 C C . PHE A 1 413 ? -23.317 -15.193 5.658 1.00 97.75 413 PHE A C 1
ATOM 3255 O O . PHE A 1 413 ? -24.098 -15.992 6.179 1.00 97.75 413 PHE A O 1
ATOM 3262 N N . VAL A 1 414 ? -23.694 -13.942 5.368 1.00 96.38 414 VAL A N 1
ATOM 3263 C CA . VAL A 1 414 ? -25.003 -13.370 5.710 1.00 96.38 414 VAL A CA 1
ATOM 3264 C C . VAL A 1 414 ? -25.730 -12.928 4.448 1.00 96.38 414 VAL A C 1
ATOM 3266 O O . VAL A 1 414 ? -25.392 -11.922 3.834 1.00 96.38 414 VAL A O 1
ATOM 3269 N N . LYS A 1 415 ? -26.804 -13.638 4.092 1.00 89.56 415 LYS A N 1
ATOM 3270 C CA . LYS A 1 415 ? -27.684 -13.239 2.979 1.00 89.56 415 LYS A CA 1
ATOM 3271 C C . LYS A 1 415 ? -28.572 -12.043 3.336 1.00 89.56 415 LYS A C 1
ATOM 3273 O O . LYS A 1 415 ? -28.823 -11.163 2.515 1.00 89.56 415 LYS A O 1
ATOM 3278 N N . LYS A 1 416 ? -29.104 -12.038 4.558 1.00 92.62 416 LYS A N 1
ATOM 3279 C CA . LYS A 1 416 ? -29.961 -10.974 5.085 1.00 92.62 416 LYS A CA 1
ATOM 3280 C C . LYS A 1 416 ? -29.619 -10.764 6.561 1.00 92.62 416 LYS A C 1
ATOM 3282 O O . LYS A 1 416 ? -29.770 -11.720 7.322 1.00 92.62 416 LYS A O 1
ATOM 3287 N N . PRO A 1 417 ? -29.192 -9.552 6.961 1.00 93.25 417 PRO A N 1
ATOM 3288 C CA . PRO A 1 417 ? -28.977 -9.217 8.363 1.00 93.25 417 PRO A CA 1
ATOM 3289 C C . PRO A 1 417 ? -30.202 -9.566 9.213 1.00 93.25 417 PRO A C 1
ATOM 3291 O O . PRO A 1 417 ? -31.343 -9.294 8.821 1.00 93.25 417 PRO A O 1
ATOM 3294 N N . ASN A 1 418 ? -29.964 -10.203 10.355 1.00 94.38 418 ASN A N 1
ATOM 3295 C CA . ASN A 1 418 ? -30.995 -10.620 11.296 1.00 94.38 418 ASN A CA 1
ATOM 3296 C C . ASN A 1 418 ? -30.477 -10.400 12.719 1.00 94.38 418 ASN A C 1
ATOM 3298 O O . ASN A 1 418 ? -29.436 -10.937 13.097 1.00 94.38 418 ASN A O 1
ATOM 3302 N N . ARG A 1 419 ? -31.240 -9.621 13.489 1.00 93.19 419 ARG A N 1
ATOM 3303 C CA . ARG A 1 419 ? -30.885 -9.180 14.838 1.00 93.19 419 ARG A CA 1
ATOM 3304 C C . ARG A 1 419 ? -30.621 -10.342 15.795 1.00 93.19 419 ARG A C 1
ATOM 3306 O O . ARG A 1 419 ? -29.566 -10.378 16.418 1.00 93.19 419 ARG A O 1
ATOM 3313 N N . ASP A 1 420 ? -31.542 -11.294 15.884 1.00 94.69 420 ASP A N 1
ATOM 3314 C CA . ASP A 1 420 ? -31.451 -12.389 16.856 1.00 94.69 420 ASP A CA 1
ATOM 3315 C C . ASP A 1 420 ? -30.280 -13.321 16.535 1.00 94.69 420 ASP A C 1
ATOM 3317 O O . ASP A 1 420 ? -29.546 -13.749 17.422 1.00 94.69 420 ASP A O 1
ATOM 3321 N N . ARG A 1 421 ? -30.042 -13.572 15.244 1.00 95.62 421 ARG A N 1
ATOM 3322 C CA . ARG A 1 421 ? -28.918 -14.396 14.780 1.00 95.62 421 ARG A CA 1
ATOM 3323 C C . ARG A 1 421 ? -27.568 -13.718 15.005 1.00 95.62 421 ARG A C 1
ATOM 3325 O O . ARG A 1 421 ? -26.591 -14.404 15.287 1.00 95.62 421 ARG A O 1
ATOM 3332 N N . PHE A 1 422 ? -27.509 -12.391 14.908 1.00 95.38 422 PHE A N 1
ATOM 3333 C CA . PHE A 1 422 ? -26.306 -11.631 15.237 1.00 95.38 422 PHE A CA 1
ATOM 3334 C C . PHE A 1 422 ? -26.017 -11.632 16.746 1.00 95.38 422 PHE A C 1
ATOM 3336 O O . PHE A 1 422 ? -24.874 -11.829 17.154 1.00 95.38 422 PHE A O 1
ATOM 3343 N N . ILE A 1 423 ? -27.052 -11.499 17.582 1.00 95.00 423 ILE A N 1
ATOM 3344 C CA . ILE A 1 423 ? -26.914 -11.619 19.041 1.00 95.00 423 ILE A CA 1
ATOM 3345 C C . ILE A 1 423 ? -26.419 -13.023 19.417 1.00 95.00 423 ILE A C 1
ATOM 3347 O O . ILE A 1 423 ? -25.465 -13.147 20.183 1.00 95.00 423 ILE A O 1
ATOM 3351 N N . ASP A 1 424 ? -26.991 -14.075 18.834 1.00 95.81 424 ASP A N 1
ATOM 3352 C CA . ASP A 1 424 ? -26.533 -15.456 19.032 1.00 95.81 424 ASP A CA 1
ATOM 3353 C C . ASP A 1 424 ? -25.057 -15.657 18.628 1.00 95.81 424 ASP A C 1
ATOM 3355 O O . ASP A 1 424 ? -24.270 -16.219 19.392 1.00 95.81 424 ASP A O 1
ATOM 3359 N N . LEU A 1 425 ? -24.635 -15.114 17.477 1.00 96.06 425 LEU A N 1
ATOM 3360 C CA . LEU A 1 425 ? -23.226 -15.113 17.063 1.00 96.06 425 LEU A CA 1
ATOM 3361 C C . LEU A 1 425 ? -22.324 -14.450 18.116 1.00 96.06 425 LEU A C 1
ATOM 3363 O O . LEU A 1 425 ? -21.258 -14.985 18.421 1.00 96.06 425 LEU A O 1
ATOM 3367 N N . SER A 1 426 ? -22.752 -13.325 18.701 1.00 95.56 426 SER A N 1
ATOM 3368 C CA . SER A 1 426 ? -21.978 -12.623 19.733 1.00 95.56 426 SER A CA 1
ATOM 3369 C C . SER A 1 426 ? -21.747 -13.488 20.978 1.00 95.56 426 SER A C 1
ATOM 3371 O O . SER A 1 426 ? -20.635 -13.512 21.501 1.00 95.56 426 SER A O 1
ATOM 3373 N N . HIS A 1 427 ? -22.743 -14.284 21.388 1.00 96.50 427 HIS A N 1
ATOM 3374 C CA . HIS A 1 427 ? -22.613 -15.240 22.492 1.00 96.50 427 HIS A CA 1
ATOM 3375 C C . HIS A 1 427 ? -21.697 -16.420 22.150 1.00 96.50 427 HIS A C 1
ATOM 3377 O O . HIS A 1 427 ? -20.969 -16.911 23.013 1.00 96.50 427 HIS A O 1
ATOM 3383 N N . ARG A 1 428 ? -21.684 -16.869 20.888 1.00 96.31 428 ARG A N 1
ATOM 3384 C CA . ARG A 1 428 ? -20.712 -17.872 20.420 1.00 96.31 428 ARG A CA 1
ATOM 3385 C C . ARG A 1 428 ? -19.292 -17.311 20.333 1.00 96.31 428 ARG A C 1
ATOM 3387 O O . ARG A 1 428 ? -18.334 -18.079 20.411 1.00 96.31 428 ARG A O 1
ATOM 3394 N N . PHE A 1 429 ? -19.142 -16.000 20.150 1.00 95.88 429 PHE A N 1
ATOM 3395 C CA . PHE A 1 429 ? -17.851 -15.314 20.077 1.00 95.88 429 PHE A CA 1
ATOM 3396 C C . PHE A 1 429 ? -17.247 -15.011 21.457 1.00 95.88 429 PHE A C 1
ATOM 3398 O O . PHE A 1 429 ? -16.026 -15.024 21.629 1.00 95.88 429 PHE A O 1
ATOM 3405 N N . GLY A 1 430 ? -18.082 -14.756 22.461 1.00 95.19 430 GLY A N 1
ATOM 3406 C CA . GLY A 1 430 ? -17.663 -14.548 23.842 1.00 95.19 430 GLY A CA 1
ATOM 3407 C C . GLY A 1 430 ? -18.819 -14.089 24.720 1.00 95.19 430 GLY A C 1
ATOM 3408 O O . GLY A 1 430 ? -19.978 -14.238 24.357 1.00 95.19 430 GLY A O 1
ATOM 3409 N N . THR A 1 431 ? -18.506 -13.511 25.878 1.00 94.88 431 THR A N 1
ATOM 3410 C CA . THR A 1 431 ? -19.517 -12.923 26.767 1.00 94.88 431 THR A CA 1
ATOM 3411 C C . THR A 1 431 ? -19.817 -11.489 26.329 1.00 94.88 431 THR A C 1
ATOM 3413 O O . THR A 1 431 ? -18.946 -10.630 26.489 1.00 94.88 431 THR A O 1
ATOM 3416 N N . PRO A 1 432 ? -21.014 -11.191 25.793 1.00 93.06 432 PRO A N 1
ATOM 3417 C CA . PRO A 1 432 ? -21.332 -9.847 25.332 1.00 93.06 432 PRO A CA 1
ATOM 3418 C C . PRO A 1 432 ? -21.491 -8.882 26.514 1.00 93.06 432 PRO A C 1
ATOM 3420 O O . PRO A 1 432 ? -22.095 -9.222 27.532 1.00 93.06 432 PRO A O 1
ATOM 3423 N N . LEU A 1 433 ? -20.949 -7.670 26.382 1.00 89.44 433 LEU A N 1
ATOM 3424 C CA . LEU A 1 433 ? -20.986 -6.645 27.424 1.00 89.44 433 LEU A CA 1
ATOM 3425 C C . LEU A 1 433 ? -22.225 -5.750 27.246 1.00 89.44 433 LEU A C 1
ATOM 3427 O O . LEU A 1 433 ? -22.273 -4.989 26.278 1.00 89.44 433 LEU A O 1
ATOM 3431 N N . PRO A 1 434 ? -23.216 -5.781 28.156 1.00 84.94 434 PRO A N 1
ATOM 3432 C CA . PRO A 1 434 ? -24.382 -4.916 28.038 1.00 84.94 434 PRO A CA 1
ATOM 3433 C C . PRO A 1 434 ? -24.040 -3.447 28.325 1.00 84.94 434 PRO A C 1
ATOM 3435 O O . PRO A 1 434 ? -23.184 -3.108 29.158 1.00 84.94 434 PRO A O 1
ATOM 3438 N N . TRP A 1 435 ? -24.768 -2.561 27.651 1.00 80.31 435 TRP A N 1
ATOM 3439 C CA . TRP A 1 435 ? -24.771 -1.122 27.891 1.00 80.31 435 TRP A CA 1
ATOM 3440 C C . TRP A 1 435 ? -26.089 -0.686 28.534 1.00 80.31 435 TRP A C 1
ATOM 3442 O O . TRP A 1 435 ? -27.057 -1.445 28.576 1.00 80.31 435 TRP A O 1
ATOM 3452 N N . LYS A 1 436 ? -26.155 0.570 29.001 1.00 74.88 436 LYS A N 1
ATOM 3453 C CA . LYS A 1 436 ? -27.386 1.150 29.576 1.00 74.88 436 LYS A CA 1
ATOM 3454 C C . LYS A 1 436 ? -28.583 1.065 28.609 1.00 74.88 436 LYS A C 1
ATOM 3456 O O . LYS A 1 436 ? -29.716 0.951 29.056 1.00 74.88 436 LYS A O 1
ATOM 3461 N N . PHE A 1 437 ? -28.332 1.087 27.297 1.00 72.06 437 PHE A N 1
ATOM 3462 C CA . PHE A 1 437 ? -29.344 0.995 26.236 1.00 72.06 437 PHE A CA 1
ATOM 3463 C C . PHE A 1 437 ? -29.658 -0.444 25.777 1.00 72.06 437 PHE A C 1
ATOM 3465 O O . PHE A 1 437 ? -30.449 -0.633 24.855 1.00 72.06 437 PHE A O 1
ATOM 3472 N N . GLY A 1 438 ? -29.060 -1.459 26.405 1.00 83.31 438 GLY A N 1
ATOM 3473 C CA . GLY A 1 438 ? -29.199 -2.865 26.026 1.00 83.31 438 GLY A CA 1
ATOM 3474 C C . GLY A 1 438 ? -27.931 -3.438 25.396 1.00 83.31 438 GLY A C 1
ATOM 3475 O O . GLY A 1 438 ? -26.844 -2.875 25.519 1.00 83.31 438 GLY A O 1
ATOM 3476 N N . LEU A 1 439 ? -28.067 -4.607 24.764 1.00 86.75 439 LEU A N 1
ATOM 3477 C CA . LEU A 1 439 ? -26.922 -5.348 24.232 1.00 86.75 439 LEU A CA 1
ATOM 3478 C C . LEU A 1 439 ? -26.508 -4.915 22.819 1.00 86.75 439 LEU A C 1
ATOM 3480 O O . LEU A 1 439 ? -25.322 -4.865 22.515 1.00 86.75 439 LEU A O 1
ATOM 3484 N N . LEU A 1 440 ? -27.483 -4.606 21.965 1.00 87.62 440 LEU A N 1
ATOM 3485 C CA . LEU A 1 440 ? -27.250 -4.202 20.582 1.00 87.62 440 LEU A CA 1
ATOM 3486 C C . LEU A 1 440 ? -27.383 -2.685 20.453 1.00 87.62 440 LEU A C 1
ATOM 3488 O O . LEU A 1 440 ? -28.452 -2.141 20.737 1.00 87.62 440 LEU A O 1
ATOM 3492 N N . LEU A 1 441 ? -26.324 -2.027 19.978 1.00 87.19 441 LEU A N 1
ATOM 3493 C CA . LEU A 1 441 ? -26.372 -0.632 19.553 1.00 87.19 441 LEU A CA 1
ATOM 3494 C C . LEU A 1 441 ? -26.732 -0.562 18.065 1.00 87.19 441 LEU A C 1
ATOM 3496 O O . LEU A 1 441 ? -26.019 -1.097 17.221 1.00 87.19 441 LEU A O 1
ATOM 3500 N N . GLU A 1 442 ? -27.831 0.113 17.740 1.00 85.62 442 GLU A N 1
ATOM 3501 C CA . GLU A 1 442 ? -28.191 0.415 16.354 1.00 85.62 442 GLU A CA 1
ATOM 3502 C C . GLU A 1 442 ? -27.578 1.759 15.953 1.00 85.62 442 GLU A C 1
ATOM 3504 O O . GLU A 1 442 ? -28.059 2.817 16.362 1.00 85.62 442 GLU A O 1
ATOM 3509 N N . VAL A 1 443 ? -26.514 1.699 15.150 1.00 81.94 443 VAL A N 1
ATOM 3510 C CA . VAL A 1 443 ? -25.809 2.876 14.635 1.00 81.94 443 VAL A CA 1
ATOM 3511 C C . VAL A 1 443 ? -26.535 3.388 13.394 1.00 81.94 443 VAL A C 1
ATOM 3513 O O . VAL A 1 443 ? -26.429 2.828 12.303 1.00 81.94 443 VAL A O 1
ATOM 3516 N N . LYS A 1 444 ? -27.334 4.432 13.586 1.00 75.38 444 LYS A N 1
ATOM 3517 C CA . LYS A 1 444 ? -28.054 5.151 12.536 1.00 75.38 444 LYS A CA 1
ATOM 3518 C C . LYS A 1 444 ? -28.112 6.612 12.945 1.00 75.38 444 LYS A C 1
ATOM 3520 O O . LYS A 1 444 ? -28.431 6.870 14.100 1.00 75.38 444 LYS A O 1
ATOM 3525 N N . ASP A 1 445 ? -27.863 7.526 12.012 1.00 64.81 445 ASP A N 1
ATOM 3526 C CA . ASP A 1 445 ? -28.021 8.959 12.267 1.00 64.81 445 ASP A CA 1
ATOM 3527 C C . ASP A 1 445 ? -29.425 9.244 12.831 1.00 64.81 445 ASP A C 1
ATOM 3529 O O . ASP A 1 445 ? -30.442 8.844 12.242 1.00 64.81 445 ASP A O 1
ATOM 3533 N N . ARG A 1 446 ? -29.464 9.852 14.021 1.00 60.94 446 ARG A N 1
ATOM 3534 C CA . ARG A 1 446 ? -30.700 10.214 14.730 1.00 60.94 446 ARG A CA 1
ATOM 3535 C C . ARG A 1 446 ? -30.904 11.729 14.831 1.00 60.94 446 ARG A C 1
ATOM 3537 O O . ARG A 1 446 ? -31.871 12.143 15.470 1.00 60.94 446 ARG A O 1
ATOM 3544 N N . GLY A 1 447 ? -30.057 12.544 14.198 1.00 57.41 447 GLY A N 1
ATOM 3545 C CA . GLY A 1 447 ? -30.083 13.998 14.356 1.00 57.41 447 GLY A CA 1
ATOM 3546 C C . GLY A 1 447 ? -29.878 14.412 15.819 1.00 57.41 447 GLY A C 1
ATOM 3547 O O . GLY A 1 447 ? -29.051 13.834 16.520 1.00 57.41 447 GLY A O 1
ATOM 3548 N N . ASP A 1 448 ? -30.664 15.376 16.305 1.00 54.38 448 ASP A N 1
ATOM 3549 C CA . ASP A 1 448 ? -30.500 15.962 17.647 1.00 54.38 448 ASP A CA 1
ATOM 3550 C C . ASP A 1 448 ? -30.894 15.024 18.820 1.00 54.38 448 ASP A C 1
ATOM 3552 O O . ASP A 1 448 ? -30.568 15.307 19.973 1.00 54.38 448 ASP A O 1
ATOM 3556 N N . ASP A 1 449 ? -31.565 13.887 18.572 1.00 57.00 449 ASP A N 1
ATOM 3557 C CA . ASP A 1 449 ? -31.956 12.898 19.605 1.00 57.00 449 ASP A CA 1
ATOM 3558 C C . ASP A 1 449 ? -30.893 11.793 19.781 1.00 57.00 449 ASP A C 1
ATOM 3560 O O . ASP A 1 449 ? -31.155 10.591 19.656 1.00 57.00 449 ASP A O 1
ATOM 3564 N N . GLY A 1 450 ? -29.651 12.200 20.055 1.00 53.69 450 GLY A N 1
ATOM 3565 C CA . GLY A 1 450 ? -28.528 11.279 20.259 1.00 53.69 450 GLY A CA 1
ATOM 3566 C C . GLY A 1 450 ? -28.456 10.657 21.661 1.00 53.69 450 GLY A C 1
ATOM 3567 O O . GLY A 1 450 ? -27.648 9.759 21.889 1.00 53.69 450 GLY A O 1
ATOM 3568 N N . ARG A 1 451 ? -29.299 11.090 22.616 1.00 56.19 451 ARG A N 1
ATOM 3569 C CA . ARG A 1 451 ? -29.358 10.602 24.019 1.00 56.19 451 ARG A CA 1
ATOM 3570 C C . ARG A 1 451 ? -27.991 10.499 24.724 1.00 56.19 451 ARG A C 1
ATOM 3572 O O . ARG A 1 451 ? -27.798 9.621 25.565 1.00 56.19 451 ARG A O 1
ATOM 3579 N N . GLY A 1 452 ? -27.045 11.372 24.376 1.00 54.03 452 GLY A N 1
ATOM 3580 C CA . GLY A 1 452 ? -25.682 11.364 24.922 1.00 54.03 452 GLY A CA 1
ATOM 3581 C C . GLY A 1 452 ? -24.702 10.410 24.221 1.00 54.03 452 GLY A C 1
ATOM 3582 O O . GLY A 1 452 ? -23.584 10.250 24.693 1.00 54.03 452 GLY A O 1
ATOM 3583 N N . LEU A 1 453 ? -25.092 9.792 23.099 1.00 58.03 453 LEU A N 1
ATOM 3584 C CA . LEU A 1 453 ? -24.237 9.020 22.177 1.00 58.03 453 LEU A CA 1
ATOM 3585 C C . LEU A 1 453 ? -23.994 9.797 20.873 1.00 58.03 453 LEU A C 1
ATOM 3587 O O . LEU A 1 453 ? -23.956 9.228 19.780 1.00 58.03 453 LEU A O 1
ATOM 3591 N N . ASN A 1 454 ? -23.881 11.120 20.980 1.00 60.50 454 ASN A N 1
ATOM 3592 C CA . ASN A 1 454 ? -23.811 12.029 19.835 1.00 60.50 454 ASN A CA 1
ATOM 3593 C C . ASN A 1 454 ? -22.568 11.774 18.963 1.00 60.50 454 ASN A C 1
ATOM 3595 O O . ASN A 1 454 ? -22.593 12.008 17.758 1.00 60.50 454 ASN A O 1
ATOM 3599 N N . ASN A 1 455 ? -21.509 11.212 19.551 1.00 57.31 455 ASN A N 1
ATOM 3600 C CA . ASN A 1 455 ? -20.321 10.776 18.830 1.00 57.31 455 ASN A CA 1
ATOM 3601 C C . ASN A 1 455 ? -20.591 9.602 17.876 1.00 57.31 455 ASN A C 1
ATOM 3603 O O . ASN A 1 455 ? -19.923 9.532 16.866 1.00 57.31 455 ASN A O 1
ATOM 3607 N N . VAL A 1 456 ? -21.553 8.709 18.139 1.00 60.69 456 VAL A N 1
ATOM 3608 C CA . VAL A 1 456 ? -21.815 7.526 17.283 1.00 60.69 456 VAL A CA 1
ATOM 3609 C C . VAL A 1 456 ? -23.076 7.688 16.421 1.00 60.69 456 VAL A C 1
ATOM 3611 O O . VAL A 1 456 ? -23.286 6.941 15.469 1.00 60.69 456 VAL A O 1
ATOM 3614 N N . LEU A 1 457 ? -23.943 8.651 16.747 1.00 68.25 457 LEU A N 1
ATOM 3615 C CA . LEU A 1 457 ? -25.239 8.856 16.084 1.00 68.25 457 LEU A CA 1
ATOM 3616 C C . LEU A 1 457 ? -25.322 10.156 15.271 1.00 68.25 457 LEU A C 1
ATOM 3618 O O . LEU A 1 457 ? -26.420 10.510 14.844 1.00 68.25 457 LEU A O 1
ATOM 3622 N N . SER A 1 458 ? -24.198 10.846 15.060 1.00 73.88 458 SER A N 1
ATOM 3623 C CA . SER A 1 458 ? -24.108 12.032 14.202 1.00 73.88 458 SER A CA 1
ATOM 3624 C C . SER A 1 458 ? -23.419 11.731 12.868 1.00 73.88 458 SER A C 1
ATOM 3626 O O . SER A 1 458 ? -22.818 10.675 12.674 1.00 73.88 458 SER A O 1
ATOM 3628 N N . ALA A 1 459 ? -23.515 12.681 11.936 1.00 76.19 459 ALA A N 1
ATOM 3629 C CA . ALA A 1 459 ? -22.820 12.639 10.651 1.00 76.19 459 ALA A CA 1
ATOM 3630 C C . ALA A 1 459 ? -21.414 13.279 10.690 1.00 76.19 459 ALA A C 1
ATOM 3632 O O . ALA A 1 459 ? -20.757 13.357 9.648 1.00 76.19 459 ALA A O 1
ATOM 3633 N N . GLU A 1 460 ? -20.956 13.774 11.849 1.00 83.12 460 GLU A N 1
ATOM 3634 C CA . GLU A 1 460 ? -19.619 14.361 11.981 1.00 83.12 460 GLU A CA 1
ATOM 3635 C C . GLU A 1 460 ? -18.531 13.275 11.911 1.00 83.12 460 GLU A C 1
ATOM 3637 O O . GLU A 1 460 ? -18.736 12.160 12.397 1.00 83.12 460 GLU A O 1
ATOM 3642 N N . PRO A 1 461 ? -17.352 13.571 11.330 1.00 85.31 461 PRO A N 1
ATOM 3643 C CA . PRO A 1 461 ? -16.211 12.673 11.422 1.00 85.31 461 PRO A CA 1
ATOM 3644 C C . PRO A 1 461 ? -15.852 12.418 12.887 1.00 85.31 461 PRO A C 1
ATOM 3646 O O . PRO A 1 461 ? -15.539 13.346 13.633 1.00 85.31 461 PRO A O 1
ATOM 3649 N N . MET A 1 462 ? -15.886 11.150 13.284 1.00 87.19 462 MET A N 1
ATOM 3650 C CA . MET A 1 462 ? -15.500 10.748 14.627 1.00 87.19 462 MET A CA 1
ATOM 3651 C C . MET A 1 462 ? -13.974 10.764 14.786 1.00 87.19 462 MET A C 1
ATOM 3653 O O . MET A 1 462 ? -13.284 10.234 13.909 1.00 87.19 462 MET A O 1
ATOM 3657 N N . PRO A 1 463 ? -13.443 11.290 15.905 1.00 92.12 463 PRO A N 1
ATOM 3658 C CA . PRO A 1 463 ? -12.018 11.209 16.208 1.00 92.12 463 PRO A CA 1
ATOM 3659 C C . PRO A 1 463 ? -11.597 9.750 16.420 1.00 92.12 463 PRO A C 1
ATOM 3661 O O . PRO A 1 463 ? -12.403 8.905 16.837 1.00 92.12 463 PRO A O 1
ATOM 3664 N N . PHE A 1 464 ? -10.321 9.437 16.190 1.00 95.56 464 PHE A N 1
ATOM 3665 C CA . PHE A 1 464 ? -9.794 8.133 16.597 1.00 95.56 464 PHE A CA 1
ATOM 3666 C C . PHE A 1 464 ? -9.942 7.942 18.107 1.00 95.56 464 PHE A C 1
ATOM 3668 O O . PHE A 1 464 ? -9.588 8.807 18.901 1.00 95.56 464 PHE A O 1
ATOM 3675 N N . HIS A 1 465 ? -10.450 6.786 18.514 1.00 94.19 465 HIS A N 1
ATOM 3676 C CA . HIS A 1 465 ? -10.657 6.436 19.914 1.00 94.19 465 HIS A CA 1
ATOM 3677 C C . HIS A 1 465 ? -10.706 4.912 20.057 1.00 94.19 465 HIS A C 1
ATOM 3679 O O . HIS A 1 465 ? -10.609 4.169 19.077 1.00 94.19 465 HIS A O 1
ATOM 3685 N N . TYR A 1 466 ? -10.874 4.442 21.289 1.00 92.81 466 TYR A N 1
ATOM 3686 C CA . TYR A 1 466 ? -11.240 3.061 21.570 1.00 92.81 466 TYR A CA 1
ATOM 3687 C C . TYR A 1 466 ? -12.518 3.020 22.405 1.00 92.81 466 TYR A C 1
ATOM 3689 O O . TYR A 1 466 ? -12.720 3.839 23.308 1.00 92.81 466 TYR A O 1
ATOM 3697 N N . ASP A 1 467 ? -13.375 2.043 22.121 1.00 89.75 467 ASP A N 1
ATOM 3698 C CA . ASP A 1 467 ? -14.622 1.878 22.856 1.00 89.75 467 ASP A CA 1
ATOM 3699 C C . ASP A 1 467 ? -14.376 1.558 24.327 1.00 89.75 467 ASP A C 1
ATOM 3701 O O . ASP A 1 467 ? -13.457 0.830 24.701 1.00 89.75 467 ASP A O 1
ATOM 3705 N N . GLY A 1 468 ? -15.256 2.091 25.173 1.00 87.25 468 GLY A N 1
ATOM 3706 C CA . GLY A 1 468 ? -15.240 1.858 26.610 1.00 87.25 468 GLY A CA 1
ATOM 3707 C C . GLY A 1 468 ? -14.245 2.707 27.399 1.00 87.25 468 GLY A C 1
ATOM 3708 O O . GLY A 1 468 ? -14.218 2.554 28.616 1.00 87.25 468 GLY A O 1
ATOM 3709 N N . LEU A 1 469 ? -13.540 3.661 26.768 1.00 89.88 469 LEU A N 1
ATOM 3710 C CA . LEU A 1 469 ? -12.762 4.702 27.462 1.00 89.88 469 LEU A CA 1
ATOM 3711 C C . LEU A 1 469 ? -13.557 5.310 28.633 1.00 89.88 469 LEU A C 1
ATOM 3713 O O . LEU A 1 469 ? -13.118 5.239 29.778 1.00 89.88 469 LEU A O 1
ATOM 3717 N N . PHE A 1 470 ? -14.777 5.783 28.367 1.00 86.81 470 PHE A N 1
ATOM 3718 C CA . PHE A 1 470 ? -15.672 6.373 29.373 1.00 86.81 470 PHE A CA 1
ATOM 3719 C C . PHE A 1 470 ? -16.576 5.354 30.093 1.00 86.81 470 PHE A C 1
ATOM 3721 O O . PHE A 1 470 ? -17.435 5.728 30.890 1.00 86.81 470 PHE A O 1
ATOM 3728 N N . LYS A 1 471 ? -16.399 4.047 29.853 1.00 85.62 471 LYS A N 1
ATOM 3729 C CA . LYS A 1 471 ? -17.074 2.998 30.627 1.00 85.62 471 LYS A CA 1
ATOM 3730 C C . LYS A 1 471 ? -16.234 2.688 31.861 1.00 85.62 471 LYS A C 1
ATOM 3732 O O . LYS A 1 471 ? -15.341 1.843 31.816 1.00 85.62 471 LYS A O 1
ATOM 3737 N N . VAL A 1 472 ? -16.518 3.379 32.958 1.00 85.50 472 VAL A N 1
ATOM 3738 C CA . VAL A 1 472 ? -15.671 3.348 34.154 1.00 85.50 472 VAL A CA 1
ATOM 3739 C C . VAL A 1 472 ? -16.288 2.594 35.329 1.00 85.50 472 VAL A C 1
ATOM 3741 O O . VAL A 1 472 ? -17.508 2.534 35.481 1.00 85.50 472 VAL A O 1
ATOM 3744 N N . VAL A 1 473 ? -15.425 2.045 36.182 1.00 86.69 473 VAL A N 1
ATOM 3745 C CA . VAL A 1 473 ? -15.770 1.489 37.496 1.00 86.69 473 VAL A CA 1
ATOM 3746 C C . VAL A 1 473 ? -14.904 2.132 38.574 1.00 86.69 473 VAL A C 1
ATOM 3748 O O . VAL A 1 473 ? -13.782 2.562 38.306 1.00 86.69 473 VAL A O 1
ATOM 3751 N N . LYS A 1 474 ? -15.421 2.196 39.803 1.00 87.06 474 LYS A N 1
ATOM 3752 C CA . LYS A 1 474 ? -14.629 2.575 40.975 1.00 87.06 474 LYS A CA 1
ATOM 3753 C C . LYS A 1 474 ? -13.882 1.350 41.490 1.00 87.06 474 LYS A C 1
ATOM 3755 O O . LYS A 1 474 ? -14.509 0.334 41.782 1.00 87.06 474 LYS A O 1
ATOM 3760 N N . GLN A 1 475 ? -12.567 1.457 41.603 1.00 86.38 475 GLN A N 1
ATOM 3761 C CA . GLN A 1 475 ? -11.696 0.445 42.179 1.00 86.38 475 GLN A CA 1
ATOM 3762 C C . GLN A 1 475 ? -11.024 1.024 43.425 1.00 86.38 475 GLN A C 1
ATOM 3764 O O . GLN A 1 475 ? -10.458 2.111 43.366 1.00 86.38 475 GLN A O 1
ATOM 3769 N N . THR A 1 476 ? -11.101 0.314 44.548 1.00 87.38 476 THR A N 1
ATOM 3770 C CA . THR A 1 476 ? -10.386 0.683 45.777 1.00 87.38 476 THR A CA 1
ATOM 3771 C C . THR A 1 476 ? -8.953 0.161 45.691 1.00 87.38 476 THR A C 1
ATOM 3773 O O . THR A 1 476 ? -8.757 -1.036 45.471 1.00 87.38 476 THR A O 1
ATOM 3776 N N . GLU A 1 477 ? -7.963 1.043 45.816 1.00 82.81 477 GLU A N 1
ATOM 3777 C CA . GLU A 1 477 ? -6.545 0.677 45.875 1.00 82.81 477 GLU A CA 1
ATOM 3778 C C . GLU A 1 477 ? -6.156 0.148 47.272 1.00 82.81 477 GLU A C 1
ATOM 3780 O O . GLU A 1 477 ? -6.935 0.220 48.227 1.00 82.81 477 GLU A O 1
ATOM 3785 N N . GLU A 1 478 ? -4.952 -0.424 47.401 1.00 84.44 478 GLU A N 1
ATOM 3786 C CA . GLU A 1 478 ? -4.463 -1.038 48.652 1.00 84.44 478 GLU A CA 1
ATOM 3787 C C . GLU A 1 478 ? -4.371 -0.044 49.824 1.00 84.44 478 GLU A C 1
ATOM 3789 O O . GLU A 1 478 ? -4.478 -0.443 50.983 1.00 84.44 478 GLU A O 1
ATOM 3794 N N . ASP A 1 479 ? -4.217 1.249 49.532 1.00 86.50 479 ASP A N 1
ATOM 3795 C CA . ASP A 1 479 ? -4.178 2.336 50.515 1.00 86.50 479 ASP A CA 1
ATOM 3796 C C . ASP A 1 479 ? -5.574 2.856 50.924 1.00 86.50 479 ASP A C 1
ATOM 3798 O O . ASP A 1 479 ? -5.687 3.771 51.743 1.00 86.50 479 ASP A O 1
ATOM 3802 N N . GLY A 1 480 ? -6.644 2.261 50.382 1.00 82.12 480 GLY A N 1
ATOM 3803 C CA . GLY A 1 480 ? -8.032 2.631 50.647 1.00 82.12 480 GLY A CA 1
ATOM 3804 C C . GLY A 1 480 ? -8.567 3.778 49.786 1.00 82.12 480 GLY A C 1
ATOM 3805 O O . GLY A 1 480 ? -9.729 4.157 49.952 1.00 82.12 480 GLY A O 1
ATOM 3806 N N . THR A 1 481 ? -7.774 4.334 48.865 1.00 85.38 481 THR A N 1
ATOM 3807 C CA . THR A 1 481 ? -8.239 5.373 47.938 1.00 85.38 481 THR A CA 1
ATOM 3808 C C . THR A 1 481 ? -9.102 4.783 46.817 1.00 85.38 481 THR A C 1
ATOM 3810 O O . THR A 1 481 ? -8.888 3.663 46.358 1.00 85.38 481 THR A O 1
ATOM 3813 N N . GLU A 1 482 ? -10.129 5.517 46.374 1.00 84.62 482 GLU A N 1
ATOM 3814 C CA . GLU A 1 482 ? -10.945 5.121 45.220 1.00 84.62 482 GLU A CA 1
ATOM 3815 C C . GLU A 1 482 ? -10.375 5.715 43.929 1.00 84.62 482 GLU A C 1
ATOM 3817 O O . GLU A 1 482 ? -10.280 6.935 43.780 1.00 84.62 482 GLU A O 1
ATOM 3822 N N . LYS A 1 483 ? -10.087 4.855 42.953 1.00 83.50 483 LYS A N 1
ATOM 3823 C CA . LYS A 1 483 ? -9.673 5.238 41.606 1.00 83.50 483 LYS A CA 1
ATOM 3824 C C . LYS A 1 483 ? -10.737 4.875 40.584 1.00 83.50 483 LYS A C 1
ATOM 3826 O O . LYS A 1 483 ? -11.334 3.802 40.619 1.00 83.50 483 LYS A O 1
ATOM 3831 N N . THR A 1 484 ? -10.964 5.782 39.643 1.00 84.19 484 THR A N 1
ATOM 3832 C CA . THR A 1 484 ? -11.847 5.535 38.500 1.00 84.19 484 THR A CA 1
ATOM 3833 C C . THR A 1 484 ? -11.042 4.864 37.394 1.00 84.19 484 THR A C 1
ATOM 3835 O O . THR A 1 484 ? -10.049 5.423 36.932 1.00 84.19 484 THR A O 1
ATOM 3838 N N . VAL A 1 485 ? -11.456 3.668 36.978 1.00 84.38 485 VAL A N 1
ATOM 3839 C CA . VAL A 1 485 ? -10.732 2.846 36.000 1.00 84.38 485 VAL A CA 1
ATOM 3840 C C . VAL A 1 485 ? -11.633 2.534 34.811 1.00 84.38 485 VAL A C 1
ATOM 3842 O O . VAL A 1 485 ? -12.784 2.134 34.979 1.00 84.38 485 VAL A O 1
ATOM 3845 N N . SER A 1 486 ? -11.105 2.727 33.602 1.00 86.56 486 SER A N 1
ATOM 3846 C CA . SER A 1 486 ? -11.781 2.388 32.347 1.00 86.56 486 SER A CA 1
ATOM 3847 C C . SER A 1 486 ? -11.842 0.870 32.138 1.00 86.56 486 SER A C 1
ATOM 3849 O O . SER A 1 486 ? -10.883 0.155 32.423 1.00 86.56 486 SER A O 1
ATOM 3851 N N . THR A 1 487 ? -12.967 0.372 31.621 1.00 85.88 487 THR A N 1
ATOM 3852 C CA . THR A 1 487 ? -13.232 -1.059 31.384 1.00 85.88 487 THR A CA 1
ATOM 3853 C C . THR A 1 487 ? -13.604 -1.318 29.918 1.00 85.88 487 THR A C 1
ATOM 3855 O O . THR A 1 487 ? -14.749 -1.668 29.608 1.00 85.88 487 THR A O 1
ATOM 3858 N N . PRO A 1 488 ? -12.662 -1.115 28.978 1.00 89.88 488 PRO A N 1
ATOM 3859 C CA . PRO A 1 488 ? -12.942 -1.275 27.559 1.00 89.88 488 PRO A CA 1
ATOM 3860 C C . PRO A 1 488 ? -13.239 -2.740 27.200 1.00 89.88 488 PRO A C 1
ATOM 3862 O O . PRO A 1 488 ? -12.569 -3.644 27.712 1.00 89.88 488 PRO A O 1
ATOM 3865 N N . PRO A 1 489 ? -14.217 -3.016 26.313 1.00 92.06 489 PRO A N 1
ATOM 3866 C CA . PRO A 1 489 ? -14.384 -4.352 25.759 1.00 92.06 489 PRO A CA 1
ATOM 3867 C C . PRO A 1 489 ? -13.145 -4.748 24.945 1.00 92.06 489 PRO A C 1
ATOM 3869 O O . PRO A 1 489 ? -12.497 -3.916 24.313 1.00 92.06 489 PRO A O 1
ATOM 3872 N N . GLN A 1 490 ? -12.828 -6.042 24.936 1.00 91.31 490 GLN A N 1
ATOM 3873 C CA . GLN A 1 490 ? -11.684 -6.554 24.176 1.00 91.31 490 GLN A CA 1
ATOM 3874 C C . GLN A 1 490 ? -11.961 -6.600 22.663 1.00 91.31 490 GLN A C 1
ATOM 3876 O O . GLN A 1 490 ? -11.041 -6.443 21.869 1.00 91.31 490 GLN A O 1
ATOM 3881 N N . PHE A 1 491 ? -13.223 -6.798 22.272 1.00 94.69 491 PHE A N 1
ATOM 3882 C CA . PHE A 1 491 ? -13.649 -6.893 20.877 1.00 94.69 491 PHE A CA 1
ATOM 3883 C C . PHE A 1 491 ? -14.889 -6.046 20.644 1.00 94.69 491 PHE A C 1
ATOM 3885 O O . PHE A 1 491 ? -15.761 -5.949 21.512 1.00 94.69 491 PHE A O 1
ATOM 3892 N N . GLN A 1 492 ? -14.981 -5.508 19.438 1.00 94.50 492 GLN A N 1
ATOM 3893 C CA . GLN A 1 492 ? -16.204 -4.958 18.880 1.00 94.50 492 GLN A CA 1
ATOM 3894 C C . GLN A 1 492 ? -16.666 -5.922 17.791 1.00 94.50 492 GLN A C 1
ATOM 3896 O O . GLN A 1 492 ? -15.836 -6.442 17.052 1.00 94.50 492 GLN A O 1
ATOM 3901 N N . LEU A 1 493 ? -17.969 -6.180 17.733 1.00 95.56 493 LEU A N 1
ATOM 3902 C CA . LEU A 1 493 ? -18.573 -6.983 16.678 1.00 95.56 493 LEU A CA 1
ATOM 3903 C C . LEU A 1 493 ? -19.593 -6.107 15.960 1.00 95.56 493 LEU A C 1
ATOM 3905 O O . LEU A 1 493 ? -20.517 -5.586 16.593 1.00 95.56 493 LEU A O 1
ATOM 3909 N N . PHE A 1 494 ? -19.443 -5.966 14.651 1.00 95.69 494 PHE A N 1
ATOM 3910 C CA . PHE A 1 494 ? -20.313 -5.154 13.808 1.00 95.69 494 PHE A CA 1
ATOM 3911 C C . PHE A 1 494 ? -21.001 -6.019 12.753 1.00 95.69 494 PHE A C 1
ATOM 3913 O O . PHE A 1 494 ? -20.460 -7.022 12.296 1.00 95.69 494 PHE A O 1
ATOM 3920 N N . GLN A 1 495 ? -22.200 -5.610 12.332 1.00 95.31 495 GLN A N 1
ATOM 3921 C CA . GLN A 1 495 ? -22.875 -6.184 11.170 1.00 95.31 495 GLN A CA 1
ATOM 3922 C C . GLN A 1 495 ? -23.374 -5.072 10.248 1.00 95.31 495 GLN A C 1
ATOM 3924 O O . GLN A 1 495 ? -24.192 -4.239 10.644 1.00 95.31 495 GLN A O 1
ATOM 3929 N N . GLY A 1 496 ? -22.931 -5.104 8.991 1.00 93.88 496 GLY A N 1
ATOM 3930 C CA . GLY A 1 496 ? -23.361 -4.180 7.949 1.00 93.88 496 GLY A CA 1
ATOM 3931 C C . GLY A 1 496 ? -24.830 -4.397 7.583 1.00 93.88 496 GLY A C 1
ATOM 3932 O O . GLY A 1 496 ? -25.169 -5.285 6.797 1.00 93.88 496 GLY A O 1
ATOM 3933 N N . ALA A 1 497 ? -25.732 -3.581 8.130 1.00 89.62 497 ALA A N 1
ATOM 3934 C CA . ALA A 1 497 ? -27.156 -3.629 7.784 1.00 89.62 497 ALA A CA 1
ATOM 3935 C C . ALA A 1 497 ? -27.426 -3.149 6.341 1.00 89.62 497 ALA A C 1
ATOM 3937 O O . ALA A 1 497 ? -28.330 -3.650 5.659 1.00 89.62 497 ALA A O 1
ATOM 3938 N N . THR A 1 498 ? -26.616 -2.199 5.873 1.00 89.56 498 THR A N 1
ATOM 3939 C CA . THR A 1 498 ? -26.643 -1.582 4.542 1.00 89.56 498 THR A CA 1
ATOM 3940 C C . THR A 1 498 ? -25.220 -1.396 4.028 1.00 89.56 498 THR A C 1
ATOM 3942 O O . THR A 1 498 ? -24.280 -1.366 4.817 1.00 89.56 498 THR A O 1
ATOM 3945 N N . ALA A 1 499 ? -25.065 -1.253 2.711 1.00 91.75 499 ALA A N 1
ATOM 3946 C CA . ALA A 1 499 ? -23.788 -0.839 2.144 1.00 91.75 499 ALA A CA 1
ATOM 3947 C C . ALA A 1 499 ? -23.527 0.650 2.433 1.00 91.75 499 ALA A C 1
ATOM 3949 O O . ALA A 1 499 ? -24.480 1.435 2.477 1.00 91.75 499 ALA A O 1
ATOM 3950 N N . SER A 1 500 ? -22.262 1.031 2.608 1.00 91.25 500 SER A N 1
ATOM 3951 C CA . SER A 1 500 ? -21.850 2.436 2.675 1.00 91.25 500 SER A CA 1
ATOM 3952 C C . SER A 1 500 ? -21.435 2.943 1.286 1.00 91.25 500 SER A C 1
ATOM 3954 O O . SER A 1 500 ? -21.112 2.140 0.404 1.00 91.25 500 SER A O 1
ATOM 3956 N N . PRO A 1 501 ? -21.407 4.269 1.062 1.00 90.31 501 PRO A N 1
ATOM 3957 C CA . PRO A 1 501 ? -20.723 4.838 -0.095 1.00 90.31 501 PRO A CA 1
ATOM 3958 C C . PRO A 1 501 ? -19.264 4.359 -0.173 1.00 90.31 501 PRO A C 1
ATOM 3960 O O . PRO A 1 501 ? -18.639 4.073 0.850 1.00 90.31 501 PRO A O 1
ATOM 3963 N N . ARG A 1 502 ? -18.722 4.263 -1.393 1.00 87.81 502 ARG A N 1
ATOM 3964 C CA . ARG A 1 502 ? -17.333 3.823 -1.637 1.00 87.81 502 ARG A CA 1
ATOM 3965 C C . ARG A 1 502 ? -16.311 4.960 -1.587 1.00 87.81 502 ARG A C 1
ATOM 3967 O O . ARG A 1 502 ? -15.114 4.705 -1.640 1.00 87.81 502 ARG A O 1
ATOM 3974 N N . ASP A 1 503 ? -16.764 6.204 -1.507 1.00 85.12 503 ASP A N 1
ATOM 3975 C CA . ASP A 1 503 ? -15.939 7.409 -1.614 1.00 85.12 503 ASP A CA 1
ATOM 3976 C C . ASP A 1 503 ? -15.974 8.305 -0.364 1.00 85.12 503 ASP A C 1
ATOM 3978 O O . ASP A 1 503 ? -15.204 9.265 -0.287 1.00 85.12 503 ASP A O 1
ATOM 3982 N N . THR A 1 504 ? -16.830 7.997 0.615 1.00 88.62 504 THR A N 1
ATOM 3983 C CA . THR A 1 504 ? -16.991 8.765 1.856 1.00 88.62 504 THR A CA 1
ATOM 3984 C C . THR A 1 504 ? -17.595 7.914 2.979 1.00 88.62 504 THR A C 1
ATOM 3986 O O . THR A 1 504 ? -18.111 6.827 2.731 1.00 88.62 504 THR A O 1
ATOM 3989 N N . GLY A 1 505 ? -17.558 8.421 4.216 1.00 87.00 505 GLY A N 1
ATOM 3990 C CA . GLY A 1 505 ? -18.197 7.780 5.373 1.00 87.00 505 GLY A CA 1
ATOM 3991 C C . GLY A 1 505 ? -17.572 6.440 5.766 1.00 87.00 505 GLY A C 1
ATOM 3992 O O . GLY A 1 505 ? -18.270 5.554 6.254 1.00 87.00 505 GLY A O 1
ATOM 3993 N N . PHE A 1 506 ? -16.274 6.270 5.506 1.00 92.69 506 PHE A N 1
ATOM 3994 C CA . PHE A 1 506 ? -15.541 5.055 5.850 1.00 92.69 506 PHE A CA 1
ATOM 3995 C C . PHE A 1 506 ? -15.499 4.839 7.362 1.00 92.69 506 PHE A C 1
ATOM 3997 O O . PHE A 1 506 ? -15.310 5.788 8.122 1.00 92.69 506 PHE A O 1
ATOM 4004 N N . THR A 1 507 ? -15.548 3.580 7.794 1.00 94.44 507 THR A N 1
ATOM 4005 C CA . THR A 1 507 ? -15.044 3.223 9.124 1.00 94.44 507 THR A CA 1
ATOM 4006 C C . THR A 1 507 ? -13.533 3.056 9.025 1.00 94.44 507 THR A C 1
ATOM 4008 O O . THR A 1 507 ? -13.050 2.285 8.193 1.00 94.44 507 THR A O 1
ATOM 4011 N N . ILE A 1 508 ? -12.781 3.807 9.829 1.00 95.81 508 ILE A N 1
ATOM 4012 C CA . ILE A 1 508 ? -11.319 3.840 9.749 1.00 95.81 508 ILE A CA 1
ATOM 4013 C C . ILE A 1 508 ? -10.727 3.019 10.897 1.00 95.81 508 ILE A C 1
ATOM 4015 O O . ILE A 1 508 ? -11.081 3.217 12.056 1.00 95.81 508 ILE A O 1
ATOM 4019 N N . PHE A 1 509 ? -9.811 2.107 10.572 1.00 96.75 509 PHE A N 1
ATOM 4020 C CA . PHE A 1 509 ? -9.114 1.261 11.541 1.00 96.75 509 PHE A CA 1
ATOM 4021 C C . PHE A 1 509 ? -7.610 1.435 11.402 1.00 96.75 509 PHE A C 1
ATOM 4023 O O . PHE A 1 509 ? -7.077 1.259 10.310 1.00 96.75 509 PHE A O 1
ATOM 4030 N N . SER A 1 510 ? -6.914 1.690 12.507 1.00 96.62 510 SER A N 1
ATOM 4031 C CA . SER A 1 510 ? -5.456 1.826 12.511 1.00 96.62 510 SER A CA 1
ATOM 4032 C C . SER A 1 510 ? -4.810 0.738 13.350 1.00 96.62 510 SER A C 1
ATOM 4034 O O . SER A 1 510 ? -5.069 0.603 14.546 1.00 96.62 510 SER A O 1
ATOM 4036 N N . SER A 1 511 ? -3.955 -0.064 12.712 1.00 94.38 511 SER A N 1
ATOM 4037 C CA . SER A 1 511 ? -3.245 -1.147 13.393 1.00 94.38 511 SER A CA 1
ATOM 4038 C C . SER A 1 511 ? -2.189 -0.575 14.330 1.00 94.38 511 SER A C 1
ATOM 4040 O O . SER A 1 511 ? -1.276 0.115 13.880 1.00 94.38 511 SER A O 1
ATOM 4042 N N . SER A 1 512 ? -2.238 -0.934 15.617 1.00 94.25 512 SER A N 1
ATOM 4043 C CA . SER A 1 512 ? -1.176 -0.570 16.567 1.00 94.25 512 SER A CA 1
ATOM 4044 C C . SER A 1 512 ? 0.198 -1.082 16.115 1.00 94.25 512 SER A C 1
ATOM 4046 O O . SER A 1 512 ? 1.190 -0.369 16.224 1.00 94.25 512 SER A O 1
ATOM 4048 N N . THR A 1 513 ? 0.272 -2.281 15.523 1.00 92.81 513 THR A N 1
ATOM 4049 C CA . THR A 1 513 ? 1.548 -2.829 15.024 1.00 92.81 513 THR A CA 1
ATOM 4050 C C . THR A 1 513 ? 2.144 -1.941 13.930 1.00 92.81 513 THR A C 1
ATOM 4052 O O . THR A 1 513 ? 3.342 -1.647 13.949 1.00 92.81 513 THR A O 1
ATOM 4055 N N . LEU A 1 514 ? 1.315 -1.452 13.002 1.00 95.00 514 LEU A N 1
ATOM 4056 C CA . LEU A 1 514 ? 1.764 -0.522 11.964 1.00 95.00 514 LEU A CA 1
ATOM 4057 C C . LEU A 1 514 ? 2.006 0.888 12.509 1.00 95.00 514 LEU A C 1
ATOM 4059 O O . LEU A 1 514 ? 2.974 1.524 12.101 1.00 95.00 514 LEU A O 1
ATOM 4063 N N . PHE A 1 515 ? 1.198 1.348 13.464 1.00 96.75 515 PHE A N 1
ATOM 4064 C CA . PHE A 1 515 ? 1.399 2.617 14.158 1.00 96.75 515 PHE A CA 1
ATOM 4065 C C . PHE A 1 515 ? 2.803 2.675 14.768 1.00 96.75 515 PHE A C 1
ATOM 4067 O O . PHE A 1 515 ? 3.594 3.533 14.392 1.00 96.75 515 PHE A O 1
ATOM 4074 N N . PHE A 1 516 ? 3.190 1.696 15.595 1.00 95.50 516 PHE A N 1
ATOM 4075 C CA . PHE A 1 516 ? 4.537 1.651 16.181 1.00 95.50 516 PHE A CA 1
ATOM 4076 C C . PHE A 1 516 ? 5.644 1.412 15.141 1.00 95.50 516 PHE A C 1
ATOM 4078 O O . PHE A 1 516 ? 6.792 1.818 15.353 1.00 95.50 516 PHE A O 1
ATOM 4085 N N . LYS A 1 517 ? 5.344 0.767 14.003 1.00 93.25 517 LYS A N 1
ATOM 4086 C CA . LYS A 1 517 ? 6.295 0.636 12.885 1.00 93.25 517 LYS A CA 1
ATOM 4087 C C . LYS A 1 517 ? 6.621 1.998 12.269 1.00 93.25 517 LYS A C 1
ATOM 4089 O O . LYS A 1 517 ? 7.796 2.258 12.019 1.00 93.25 517 LYS A O 1
ATOM 4094 N N . TYR A 1 518 ? 5.609 2.834 12.044 1.00 94.50 518 TYR A N 1
ATOM 4095 C CA . TYR A 1 518 ? 5.738 4.124 11.360 1.00 94.50 518 TYR A CA 1
ATOM 4096 C C . TYR A 1 518 ? 5.858 5.335 12.297 1.00 94.50 518 TYR A C 1
ATOM 4098 O O . TYR A 1 518 ? 6.080 6.445 11.813 1.00 94.50 518 TYR A O 1
ATOM 4106 N N . LEU A 1 519 ? 5.776 5.128 13.613 1.00 95.69 519 LEU A N 1
ATOM 4107 C CA . LEU A 1 519 ? 5.993 6.161 14.619 1.00 95.69 519 LEU A CA 1
ATOM 4108 C C . LEU A 1 519 ? 7.424 6.729 14.519 1.00 95.69 519 LEU A C 1
ATOM 4110 O O . LEU A 1 519 ? 8.383 5.945 14.480 1.00 95.69 519 LEU A O 1
ATOM 4114 N N . PRO A 1 520 ? 7.603 8.064 14.500 1.00 93.06 520 PRO A N 1
ATOM 4115 C CA . PRO A 1 520 ? 8.925 8.679 14.450 1.00 93.06 520 PRO A CA 1
ATOM 4116 C C . PRO A 1 520 ? 9.813 8.261 15.623 1.00 93.06 520 PRO A C 1
ATOM 4118 O O . PRO A 1 520 ? 9.351 8.156 16.758 1.00 93.06 520 PRO A O 1
ATOM 4121 N N . THR A 1 521 ? 11.109 8.080 15.363 1.00 90.81 521 THR A N 1
ATOM 4122 C CA . THR A 1 521 ? 12.081 7.569 16.346 1.00 90.81 521 THR A CA 1
ATOM 4123 C C . THR A 1 521 ? 12.115 8.374 17.646 1.00 90.81 521 THR A C 1
ATOM 4125 O O . THR A 1 521 ? 12.267 7.779 18.710 1.00 90.81 521 THR A O 1
ATOM 4128 N N . TRP A 1 522 ? 11.947 9.701 17.572 1.00 92.81 522 TRP A N 1
ATOM 4129 C CA . TRP A 1 522 ? 11.971 10.578 18.747 1.00 92.81 522 TRP A CA 1
ATOM 4130 C C . TRP A 1 522 ? 10.834 10.276 19.732 1.00 92.81 522 TRP A C 1
ATOM 4132 O O . TRP A 1 522 ? 11.051 10.334 20.931 1.00 92.81 522 TRP A O 1
ATOM 4142 N N . LEU A 1 523 ? 9.650 9.895 19.238 1.00 94.56 523 LEU A N 1
ATOM 4143 C CA . LEU A 1 523 ? 8.504 9.554 20.083 1.00 94.56 523 LEU A CA 1
ATOM 4144 C C . LEU A 1 523 ? 8.464 8.055 20.396 1.00 94.56 523 LEU A C 1
ATOM 4146 O O . LEU A 1 523 ? 8.063 7.646 21.481 1.00 94.56 523 LEU A O 1
ATOM 4150 N N . LYS A 1 524 ? 8.922 7.215 19.463 1.00 92.31 524 LYS A N 1
ATOM 4151 C CA . LYS A 1 524 ? 8.872 5.753 19.578 1.00 92.31 524 LYS A CA 1
ATOM 4152 C C . LYS A 1 524 ? 9.570 5.200 20.820 1.00 92.31 524 LYS A C 1
ATOM 4154 O O . LYS A 1 524 ? 9.108 4.201 21.362 1.00 92.31 524 LYS A O 1
ATOM 4159 N N . ASN A 1 525 ? 10.650 5.837 21.266 1.00 88.06 525 ASN A N 1
ATOM 4160 C CA . ASN A 1 525 ? 11.421 5.384 22.427 1.00 88.06 525 ASN A CA 1
ATOM 4161 C C . ASN A 1 525 ? 10.832 5.832 23.775 1.00 88.06 525 ASN A C 1
ATOM 4163 O O . ASN A 1 525 ? 11.198 5.273 24.811 1.00 88.06 525 ASN A O 1
ATOM 4167 N N . ASP A 1 526 ? 9.935 6.819 23.767 1.00 91.00 526 ASP A N 1
ATOM 4168 C CA . ASP A 1 526 ? 9.428 7.449 24.986 1.00 91.00 526 ASP A CA 1
ATOM 4169 C C . ASP A 1 526 ? 7.925 7.271 25.187 1.00 91.00 526 ASP A C 1
ATOM 4171 O O . ASP A 1 526 ? 7.470 7.298 26.326 1.00 91.00 526 ASP A O 1
ATOM 4175 N N . ILE A 1 527 ? 7.160 6.989 24.128 1.00 95.00 527 ILE A N 1
ATOM 4176 C CA . ILE A 1 527 ? 5.696 6.860 24.181 1.00 95.00 527 ILE A CA 1
ATOM 4177 C C . ILE A 1 527 ? 5.194 5.860 25.234 1.00 95.00 527 ILE A C 1
ATOM 4179 O O . ILE A 1 527 ? 4.131 6.069 25.808 1.00 95.00 527 ILE A O 1
ATOM 4183 N N . SER A 1 528 ? 5.958 4.806 25.549 1.00 93.94 528 SER A N 1
ATOM 4184 C CA . SER A 1 528 ? 5.592 3.830 26.587 1.00 93.94 528 SER A CA 1
ATOM 4185 C C . SER A 1 528 ? 5.697 4.360 28.018 1.00 93.94 528 SER A C 1
ATOM 4187 O O . SER A 1 528 ? 5.201 3.722 28.939 1.00 93.94 528 SER A O 1
ATOM 4189 N N . LYS A 1 529 ? 6.373 5.494 28.217 1.00 95.50 529 LYS A N 1
ATOM 4190 C CA . LYS A 1 529 ? 6.523 6.173 29.511 1.00 95.50 529 LYS A CA 1
ATOM 4191 C C . LYS A 1 529 ? 5.522 7.316 29.672 1.00 95.50 529 LYS A C 1
ATOM 4193 O O . LYS A 1 529 ? 5.393 7.847 30.770 1.00 95.50 529 LYS A O 1
ATOM 4198 N N . LEU A 1 530 ? 4.869 7.726 28.584 1.00 97.38 530 LEU A N 1
ATOM 4199 C CA . LEU A 1 530 ? 3.950 8.853 28.584 1.00 97.38 530 LEU A CA 1
ATOM 4200 C C . LEU A 1 530 ? 2.562 8.412 29.043 1.00 97.38 530 LEU A C 1
ATOM 4202 O O . LEU A 1 530 ? 2.035 7.378 28.615 1.00 97.38 530 LEU A O 1
ATOM 4206 N N . THR A 1 531 ? 1.954 9.249 29.875 1.00 97.50 531 THR A N 1
ATOM 4207 C CA . THR A 1 531 ? 0.539 9.158 30.215 1.00 97.50 531 THR A CA 1
ATOM 4208 C C . THR A 1 531 ? -0.214 10.363 29.673 1.00 97.50 531 THR A C 1
ATOM 4210 O O . THR A 1 531 ? 0.383 11.375 29.304 1.00 97.50 531 THR A O 1
ATOM 4213 N N . TRP A 1 532 ? -1.529 10.244 29.572 1.00 97.38 532 TRP A N 1
ATOM 4214 C CA . TRP A 1 532 ? -2.393 11.297 29.072 1.00 97.38 532 TRP A CA 1
ATOM 4215 C C . TRP A 1 532 ? -3.648 11.445 29.929 1.00 97.38 532 TRP A C 1
ATOM 4217 O O . TRP A 1 532 ? -4.094 10.522 30.623 1.00 97.38 532 TRP A O 1
ATOM 4227 N N . THR A 1 533 ? -4.221 12.638 29.841 1.00 96.19 533 THR A N 1
ATOM 4228 C CA . THR A 1 533 ? -5.489 13.017 30.448 1.00 96.19 533 THR A CA 1
ATOM 4229 C C . THR A 1 533 ? -6.509 13.299 29.350 1.00 96.19 533 THR A C 1
ATOM 4231 O O . THR A 1 533 ? -6.185 13.938 28.348 1.00 96.19 533 THR A O 1
ATOM 4234 N N . VAL A 1 534 ? -7.750 12.862 29.570 1.00 94.81 534 VAL A N 1
ATOM 4235 C CA . VAL A 1 534 ? -8.919 13.252 28.773 1.00 94.81 534 VAL A CA 1
ATOM 4236 C C . VAL A 1 534 ? -9.991 13.859 29.660 1.00 94.81 534 VAL A C 1
ATOM 4238 O O . VAL A 1 534 ? -10.291 13.333 30.735 1.00 94.81 534 VAL A O 1
ATOM 4241 N N . ALA A 1 535 ? -10.571 14.961 29.201 1.00 92.56 535 ALA A N 1
ATOM 4242 C CA . ALA A 1 535 ? -11.674 15.642 29.857 1.00 92.56 535 ALA A CA 1
ATOM 4243 C C . ALA A 1 535 ? -12.791 15.928 28.850 1.00 92.56 535 ALA A C 1
ATOM 4245 O O . ALA A 1 535 ? -12.536 16.415 27.751 1.00 92.56 535 ALA A O 1
ATOM 4246 N N . THR A 1 536 ? -14.033 15.646 29.232 1.00 88.19 536 THR A N 1
ATOM 4247 C CA . THR A 1 536 ? -15.210 15.973 28.423 1.00 88.19 536 THR A CA 1
ATOM 4248 C C . THR A 1 536 ? -16.391 16.331 29.321 1.00 88.19 536 THR A C 1
ATOM 4250 O O . THR A 1 536 ? -16.528 15.789 30.418 1.00 88.19 536 THR A O 1
ATOM 4253 N N . SER A 1 537 ? -17.238 17.263 28.873 1.00 83.06 537 SER A N 1
ATOM 4254 C CA . SER A 1 537 ? -18.531 17.556 29.509 1.00 83.06 537 SER A CA 1
ATOM 4255 C C . SER A 1 537 ? -19.549 16.437 29.281 1.00 83.06 537 SER A C 1
ATOM 4257 O O . SER A 1 537 ? -20.458 16.253 30.097 1.00 83.06 537 SER A O 1
ATOM 4259 N N . ALA A 1 538 ? -19.369 15.644 28.219 1.00 72.94 538 ALA A N 1
ATOM 4260 C CA . ALA A 1 538 ? -20.133 14.425 28.007 1.00 72.94 538 ALA A CA 1
ATOM 4261 C C . ALA A 1 538 ? -19.863 13.402 29.124 1.00 72.94 538 ALA A C 1
ATOM 4263 O O . ALA A 1 538 ? -18.890 13.488 29.874 1.00 72.94 538 ALA A O 1
ATOM 4264 N N . PHE A 1 539 ? -20.735 12.396 29.228 1.00 72.31 539 PHE A N 1
ATOM 4265 C CA . PHE A 1 539 ? -20.577 11.285 30.175 1.00 72.31 539 PHE A CA 1
ATOM 4266 C C . PHE A 1 539 ? -20.361 11.751 31.627 1.00 72.31 539 PHE A C 1
ATOM 4268 O O . PHE A 1 539 ? -19.387 11.372 32.268 1.00 72.31 539 PHE A O 1
ATOM 4275 N N . ASP A 1 540 ? -21.275 12.568 32.153 1.00 74.31 540 ASP A N 1
ATOM 4276 C CA . ASP A 1 540 ? -21.263 13.027 33.550 1.00 74.31 540 ASP A CA 1
ATOM 4277 C C . ASP A 1 540 ? -20.031 13.890 33.929 1.00 74.31 540 ASP A C 1
ATOM 4279 O O . ASP A 1 540 ? -19.556 13.827 35.062 1.00 74.31 540 ASP A O 1
ATOM 4283 N N . ASN A 1 541 ? -19.533 14.731 33.007 1.00 80.88 541 ASN A N 1
ATOM 4284 C CA . ASN A 1 541 ? -18.339 15.578 33.194 1.00 80.88 541 ASN A CA 1
ATOM 4285 C C . ASN A 1 541 ? -17.085 14.772 33.588 1.00 80.88 541 ASN A C 1
ATOM 4287 O O . ASN A 1 541 ? -16.386 15.092 34.556 1.00 80.88 541 ASN A O 1
ATOM 4291 N N . THR A 1 542 ? -16.825 13.683 32.864 1.00 82.69 542 THR A N 1
ATOM 4292 C CA . THR A 1 542 ? -15.744 12.751 33.194 1.00 82.69 542 THR A CA 1
ATOM 4293 C C . THR A 1 542 ? -14.362 13.338 32.883 1.00 82.69 542 THR A C 1
ATOM 4295 O O . THR A 1 542 ? -14.100 13.834 31.786 1.00 82.69 542 THR A O 1
ATOM 4298 N N . VAL A 1 543 ? -13.439 13.191 33.841 1.00 90.56 543 VAL A N 1
ATOM 4299 C CA . VAL A 1 543 ? -12.006 13.466 33.670 1.00 90.56 543 VAL A CA 1
ATOM 4300 C C . VAL A 1 543 ? -11.208 12.227 34.064 1.00 90.56 543 VAL A C 1
ATOM 4302 O O . VAL A 1 543 ? -11.257 11.797 35.217 1.00 90.56 543 VAL A O 1
ATOM 4305 N N . LEU A 1 544 ? -10.453 11.666 33.121 1.00 91.44 544 LEU A N 1
ATOM 4306 C CA . LEU A 1 544 ? -9.580 10.510 33.342 1.00 91.44 544 LEU A CA 1
ATOM 4307 C C . LEU A 1 544 ? -8.129 10.947 33.192 1.00 91.44 544 LEU A C 1
ATOM 4309 O O . LEU A 1 544 ? -7.778 11.553 32.186 1.00 91.44 544 LEU A O 1
ATOM 4313 N N . ARG A 1 545 ? -7.301 10.653 34.198 1.00 92.88 545 ARG A N 1
ATOM 4314 C CA . ARG A 1 545 ? -5.906 11.112 34.303 1.00 92.88 545 ARG A CA 1
ATOM 4315 C C . ARG A 1 545 ? -4.945 9.937 34.382 1.00 92.88 545 ARG A C 1
ATOM 4317 O O . ARG A 1 545 ? -5.325 8.881 34.892 1.00 92.88 545 ARG A O 1
ATOM 4324 N N . GLY A 1 546 ? -3.695 10.143 33.965 1.00 93.81 546 GLY A N 1
ATOM 4325 C CA . GLY A 1 546 ? -2.646 9.135 34.116 1.00 93.81 546 GLY A CA 1
ATOM 4326 C C . GLY A 1 546 ? -2.900 7.881 33.281 1.00 93.81 546 GLY A C 1
ATOM 4327 O O . GLY A 1 546 ? -2.481 6.790 33.670 1.00 93.81 546 GLY A O 1
ATOM 4328 N N . LEU A 1 547 ? -3.627 8.005 32.166 1.00 94.81 547 LEU A N 1
ATOM 4329 C CA . LEU A 1 547 ? -3.875 6.886 31.264 1.00 94.81 547 LEU A CA 1
ATOM 4330 C C . LEU A 1 547 ? -2.589 6.590 30.485 1.00 94.81 547 LEU A C 1
ATOM 4332 O O . LEU A 1 547 ? -2.029 7.512 29.903 1.00 94.81 547 LEU A O 1
ATOM 4336 N N . PRO A 1 548 ? -2.091 5.348 30.429 1.00 95.75 548 PRO A N 1
ATOM 4337 C CA . PRO A 1 548 ? -0.912 5.031 29.627 1.00 95.75 548 PRO A CA 1
ATOM 4338 C C .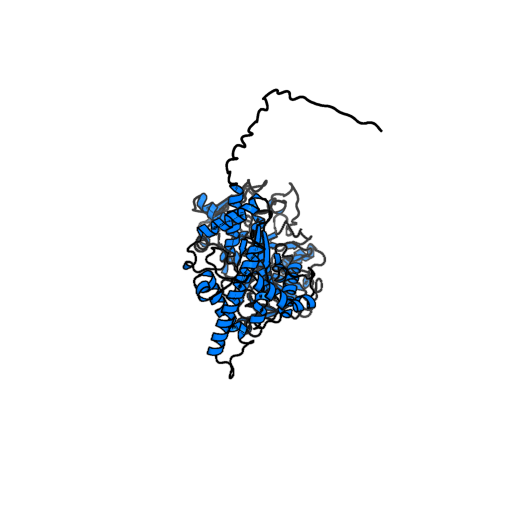 PRO A 1 548 ? -1.218 5.167 28.129 1.00 95.75 548 PRO A C 1
ATOM 4340 O O . PRO A 1 548 ? -2.235 4.657 27.655 1.00 95.75 548 PRO A O 1
ATOM 4343 N N . LEU A 1 549 ? -0.326 5.818 27.370 1.00 96.44 549 LEU A N 1
ATOM 4344 C CA . LEU A 1 549 ? -0.456 5.902 25.908 1.00 96.44 549 LEU A CA 1
ATOM 4345 C C . LEU A 1 549 ? -0.198 4.555 25.230 1.00 96.44 549 LEU A C 1
ATOM 4347 O O . LEU A 1 549 ? -0.875 4.218 24.260 1.00 96.44 549 LEU A O 1
ATOM 4351 N N . ALA A 1 550 ? 0.759 3.776 25.734 1.00 96.19 550 ALA A N 1
ATOM 4352 C CA . ALA A 1 550 ? 1.043 2.433 25.245 1.00 96.19 550 ALA A CA 1
ATOM 4353 C C . ALA A 1 550 ? 0.843 1.400 26.356 1.00 96.19 550 ALA A C 1
ATOM 4355 O O . ALA A 1 550 ? 1.342 1.570 27.466 1.00 96.19 550 ALA A O 1
ATOM 4356 N N . ILE A 1 551 ? 0.142 0.316 26.035 1.00 94.94 551 ILE A N 1
ATOM 4357 C CA . ILE A 1 551 ? -0.016 -0.853 26.908 1.00 94.94 551 ILE A CA 1
ATOM 4358 C C . ILE A 1 551 ? 0.345 -2.123 26.147 1.00 94.94 551 ILE A C 1
ATOM 4360 O O . ILE A 1 551 ? 0.275 -2.146 24.919 1.00 94.94 551 ILE A O 1
ATOM 4364 N N . ASP A 1 552 ? 0.646 -3.202 26.856 1.00 95.62 552 ASP A N 1
ATOM 4365 C CA . ASP A 1 552 ? 0.849 -4.498 26.219 1.00 95.62 552 ASP A CA 1
ATOM 4366 C C . ASP A 1 552 ? -0.491 -5.134 25.830 1.00 95.62 552 ASP A C 1
ATOM 4368 O O . ASP A 1 552 ? -1.455 -5.152 26.601 1.00 95.62 552 ASP A O 1
ATOM 4372 N N . HIS A 1 553 ? -0.559 -5.681 24.616 1.00 94.62 553 HIS A N 1
ATOM 4373 C CA . HIS A 1 553 ? -1.692 -6.479 24.172 1.00 94.62 553 HIS A CA 1
ATOM 4374 C C . HIS A 1 553 ? -1.825 -7.715 25.075 1.00 94.62 553 HIS A C 1
ATOM 4376 O O . HIS A 1 553 ? -0.858 -8.475 25.191 1.00 94.62 553 HIS A O 1
ATOM 4382 N N . PRO A 1 554 ? -3.009 -7.993 25.651 1.00 92.50 554 PRO A N 1
ATOM 4383 C CA . PRO A 1 554 ? -3.165 -9.021 26.682 1.00 92.50 554 PRO A CA 1
ATOM 4384 C C . PRO A 1 554 ? -2.793 -10.433 26.207 1.00 92.50 554 PRO A C 1
ATOM 4386 O O . PRO A 1 554 ? -2.314 -11.236 27.001 1.00 92.50 554 PRO A O 1
ATOM 4389 N N . THR A 1 555 ? -2.977 -10.735 24.918 1.00 93.06 555 THR A N 1
ATOM 4390 C CA . THR A 1 555 ? -2.663 -12.059 24.350 1.00 93.06 555 THR A CA 1
ATOM 4391 C 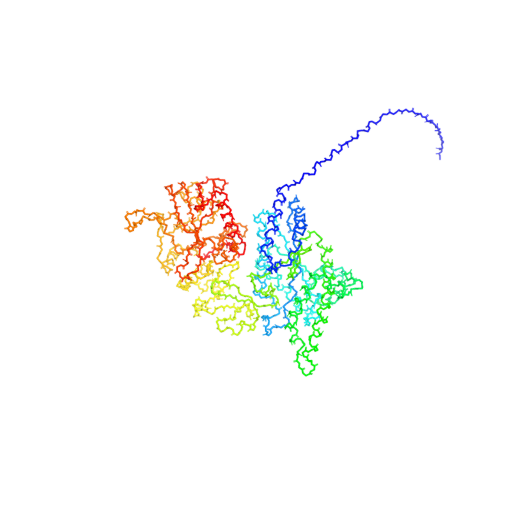C . THR A 1 555 ? -1.240 -12.158 23.800 1.00 93.06 555 THR A C 1
ATOM 4393 O O . THR A 1 555 ? -0.620 -13.214 23.872 1.00 93.06 555 THR A O 1
ATOM 4396 N N . THR A 1 556 ? -0.710 -11.085 23.207 1.00 93.75 556 THR A N 1
ATOM 4397 C CA . THR A 1 556 ? 0.507 -11.162 22.373 1.00 93.75 556 THR A CA 1
ATOM 4398 C C . THR A 1 556 ? 1.699 -10.431 22.978 1.00 93.75 556 THR A C 1
ATOM 4400 O O . THR A 1 556 ? 2.794 -10.538 22.436 1.00 93.75 556 THR A O 1
ATOM 4403 N N . GLY A 1 557 ? 1.496 -9.625 24.026 1.00 95.19 557 GLY A N 1
ATOM 4404 C CA . GLY A 1 557 ? 2.528 -8.783 24.642 1.00 95.19 557 GLY A CA 1
ATOM 4405 C C . GLY A 1 557 ? 3.063 -7.657 23.748 1.00 95.19 557 GLY A C 1
ATOM 4406 O O . GLY A 1 557 ? 3.988 -6.951 24.126 1.00 95.19 557 GLY A O 1
ATOM 4407 N N . LYS A 1 558 ? 2.523 -7.493 22.536 1.00 93.56 558 LYS A N 1
ATOM 4408 C CA . LYS A 1 558 ? 2.914 -6.419 21.610 1.00 93.56 558 LYS A CA 1
ATOM 4409 C C . LYS A 1 558 ? 2.364 -5.074 22.091 1.00 93.56 558 LYS A C 1
ATOM 4411 O O . LYS A 1 558 ? 1.249 -5.055 22.602 1.00 93.56 558 LYS A O 1
ATOM 4416 N N . PRO A 1 559 ? 3.064 -3.956 21.850 1.00 95.06 559 PRO A N 1
ATOM 4417 C CA . PRO A 1 559 ? 2.573 -2.648 22.255 1.00 95.06 559 PRO A CA 1
ATOM 4418 C C . PRO A 1 559 ? 1.311 -2.247 21.472 1.00 95.06 559 PRO A C 1
ATOM 4420 O O . PRO A 1 559 ? 1.244 -2.365 20.244 1.00 95.06 559 PRO A O 1
ATOM 4423 N N . CYS A 1 560 ? 0.325 -1.729 22.198 1.00 95.31 560 CYS A N 1
ATOM 4424 C CA . CYS A 1 560 ? -0.946 -1.206 21.713 1.00 95.31 560 CYS A CA 1
ATOM 4425 C C . CYS A 1 560 ? -1.118 0.249 22.137 1.00 95.31 560 CYS A C 1
ATOM 4427 O O . CYS A 1 560 ? -0.927 0.581 23.305 1.00 95.31 560 CYS A O 1
ATOM 4429 N N . LEU A 1 561 ? -1.530 1.101 21.199 1.00 96.44 561 LEU A N 1
ATOM 4430 C CA . LEU A 1 561 ? -1.893 2.480 21.507 1.00 96.44 561 LEU A CA 1
ATOM 4431 C C . LEU A 1 561 ? -3.264 2.505 22.205 1.00 96.44 561 LEU A C 1
ATOM 4433 O O . LEU A 1 561 ? -4.224 1.900 21.721 1.00 96.44 561 LEU A O 1
ATOM 4437 N N . ARG A 1 562 ? -3.370 3.224 23.324 1.00 94.44 562 ARG A N 1
ATOM 4438 C CA . ARG A 1 562 ? -4.627 3.536 24.020 1.00 94.44 562 ARG A CA 1
ATOM 4439 C C . ARG A 1 562 ? -4.778 5.041 24.102 1.00 94.44 562 ARG A C 1
ATOM 4441 O O . ARG A 1 562 ? -4.205 5.681 24.974 1.00 94.44 562 ARG A O 1
ATOM 4448 N N . TYR A 1 563 ? -5.542 5.587 23.167 1.00 95.94 563 TYR A N 1
ATOM 4449 C CA . TYR A 1 563 ? -5.588 7.019 22.913 1.00 95.94 563 TYR A CA 1
ATOM 4450 C C . TYR A 1 563 ? -6.966 7.457 22.412 1.00 95.94 563 TYR A C 1
ATOM 4452 O O . TYR A 1 563 ? -7.697 6.654 21.828 1.00 95.94 563 TYR A O 1
ATOM 4460 N N . HIS A 1 564 ? -7.296 8.722 22.649 1.00 95.88 564 HIS A N 1
ATOM 4461 C CA . HIS A 1 564 ? -8.401 9.432 22.020 1.00 95.88 564 HIS A CA 1
ATOM 4462 C C . HIS A 1 564 ? -7.817 10.674 21.346 1.00 95.88 564 HIS A C 1
ATOM 4464 O O . HIS A 1 564 ? -7.116 11.443 21.998 1.00 95.88 564 HIS A O 1
ATOM 4470 N N . GLU A 1 565 ? -8.092 10.866 20.060 1.00 96.31 565 GLU A N 1
ATOM 4471 C CA . GLU A 1 565 ? -7.676 12.058 19.320 1.00 96.31 565 GLU A CA 1
ATOM 4472 C C . GLU A 1 565 ? -8.359 13.304 19.923 1.00 96.31 565 GLU A C 1
ATOM 4474 O O . GLU A 1 565 ? -9.562 13.258 20.209 1.00 96.31 565 GLU A O 1
ATOM 4479 N N . PRO A 1 566 ? -7.636 14.426 20.114 1.00 95.12 566 PRO A N 1
ATOM 4480 C CA . PRO A 1 566 ? -8.221 15.684 20.541 1.00 95.12 566 PRO A CA 1
ATOM 4481 C C . PRO A 1 566 ? -9.389 16.088 19.638 1.00 95.12 566 PRO A C 1
ATOM 4483 O O . PRO A 1 566 ? -9.246 16.273 18.419 1.00 95.12 566 PRO A O 1
ATOM 4486 N N . TRP A 1 567 ? -10.548 16.284 20.262 1.00 92.81 567 TRP A N 1
ATOM 4487 C CA . TRP A 1 567 ? -11.776 16.681 19.586 1.00 92.81 567 TRP A CA 1
ATOM 4488 C C . TRP A 1 567 ? -12.317 17.968 20.216 1.00 92.81 567 TRP A C 1
ATOM 4490 O O . TRP A 1 567 ? -13.315 17.938 20.937 1.00 92.81 567 TRP A O 1
ATOM 4500 N N . PRO A 1 568 ? -11.612 19.098 20.011 1.00 91.56 568 PRO A N 1
ATOM 4501 C CA . PRO A 1 568 ? -11.993 20.379 20.588 1.00 91.56 568 PRO A CA 1
ATOM 4502 C C . PRO A 1 568 ? -13.284 20.902 19.957 1.00 91.56 568 PRO A C 1
ATOM 4504 O O . PRO A 1 568 ? -13.675 20.490 18.862 1.00 91.56 568 PRO A O 1
ATOM 4507 N N . GLN A 1 569 ? -13.885 21.915 20.581 1.00 89.88 569 GLN A N 1
ATOM 4508 C CA . GLN A 1 569 ? -15.119 22.549 20.094 1.00 89.88 569 GLN A CA 1
ATOM 4509 C C . GLN A 1 569 ? -15.014 23.115 18.662 1.00 89.88 569 GLN A C 1
ATOM 4511 O O . GLN A 1 569 ? -16.019 23.333 17.997 1.00 89.88 569 GLN A O 1
ATOM 4516 N N . SER A 1 570 ? -13.805 23.358 18.146 1.00 90.81 570 SER A N 1
ATOM 4517 C CA . SER A 1 570 ? -13.605 23.773 16.751 1.00 90.81 570 SER A CA 1
ATOM 4518 C C . SER A 1 570 ? -13.812 22.645 15.729 1.00 90.81 570 SER A C 1
ATOM 4520 O O . SER A 1 570 ? -13.975 22.939 14.545 1.00 90.81 570 SER A O 1
ATOM 4522 N N . LYS A 1 571 ? -13.796 21.375 16.162 1.00 88.12 571 LYS A N 1
ATOM 4523 C CA . LYS A 1 571 ? -13.996 20.181 15.324 1.00 88.12 571 LYS A CA 1
ATOM 4524 C C . LYS A 1 571 ? -15.389 19.549 15.469 1.00 88.12 571 LYS A C 1
ATOM 4526 O O . LYS A 1 571 ? -15.715 18.687 14.658 1.00 88.12 571 LYS A O 1
ATOM 4531 N N . THR A 1 572 ? -16.179 19.936 16.472 1.00 86.00 572 THR A N 1
ATOM 4532 C CA . THR A 1 572 ? -17.506 19.357 16.731 1.00 86.00 572 THR A CA 1
ATOM 4533 C C . THR A 1 572 ? -18.495 20.392 17.242 1.00 86.00 572 THR A C 1
ATOM 4535 O O . THR A 1 572 ? -18.129 21.299 17.991 1.00 86.00 572 THR A O 1
ATOM 4538 N N . VAL A 1 573 ? -19.764 20.252 16.858 1.00 84.19 573 VAL A N 1
ATOM 4539 C CA . VAL A 1 573 ? -20.872 21.014 17.460 1.00 84.19 573 VAL A CA 1
ATOM 4540 C C . VAL A 1 573 ? -21.371 20.407 18.779 1.00 84.19 573 VAL A C 1
ATOM 4542 O O . VAL A 1 573 ? -22.194 21.022 19.456 1.00 84.19 573 VAL A O 1
ATOM 4545 N N . PHE A 1 574 ? -20.894 19.212 19.139 1.00 83.25 574 PHE A N 1
ATOM 4546 C CA . PHE A 1 574 ? -21.242 18.501 20.370 1.00 83.25 574 PHE A CA 1
ATOM 4547 C C . PHE A 1 574 ? -20.220 18.767 21.488 1.00 83.25 574 PHE A C 1
ATOM 4549 O O . PHE A 1 574 ? -19.416 19.696 21.409 1.00 83.25 574 PHE A O 1
ATOM 4556 N N . ASP A 1 575 ? -20.281 17.971 22.558 1.00 85.25 575 ASP A N 1
ATOM 4557 C CA . ASP A 1 575 ? -19.353 18.048 23.684 1.00 85.25 575 ASP A CA 1
ATOM 4558 C C . ASP A 1 575 ? -17.912 17.737 23.252 1.00 85.25 575 ASP A C 1
ATOM 4560 O O . ASP A 1 575 ? -17.611 16.651 22.747 1.00 85.25 575 ASP A O 1
ATOM 4564 N N . ALA A 1 576 ? -17.008 18.682 23.508 1.00 89.75 576 ALA A N 1
ATOM 4565 C CA . ALA A 1 576 ? -15.590 18.523 23.223 1.00 89.75 576 ALA A CA 1
ATOM 4566 C C . ALA A 1 576 ? -14.940 17.423 24.083 1.00 89.75 576 ALA A C 1
ATOM 4568 O O . ALA A 1 576 ? -15.350 17.148 25.216 1.00 89.75 576 ALA A O 1
ATOM 4569 N N . SER A 1 577 ? -13.885 16.813 23.543 1.00 91.75 577 SER A N 1
ATOM 4570 C CA . SER A 1 577 ? -12.968 15.934 24.273 1.00 91.75 577 SER A CA 1
ATOM 4571 C C . SER A 1 577 ? -11.567 16.532 24.233 1.00 91.75 577 SER A C 1
ATOM 4573 O O . SER A 1 577 ? -10.860 16.440 23.226 1.00 91.75 577 SER A O 1
ATOM 4575 N N . GLU A 1 578 ? -11.188 17.159 25.341 1.00 94.56 578 GLU A N 1
ATOM 4576 C CA . GLU A 1 578 ? -9.890 17.797 25.526 1.00 94.56 578 GLU A CA 1
ATOM 4577 C C . GLU A 1 578 ? -8.865 16.758 25.976 1.00 94.56 578 GLU A C 1
ATOM 4579 O O . GLU A 1 578 ? -9.114 15.991 26.911 1.00 94.56 578 GLU A O 1
ATOM 4584 N N . VAL A 1 579 ? -7.715 16.724 25.302 1.00 96.50 579 VAL A N 1
ATOM 4585 C CA . VAL A 1 579 ? -6.687 15.693 25.478 1.00 96.50 579 VAL A CA 1
ATOM 4586 C C . VAL A 1 579 ? -5.320 16.340 25.662 1.00 96.50 579 VAL A C 1
ATOM 4588 O O . VAL A 1 579 ? -4.896 17.157 24.846 1.00 96.50 579 VAL A O 1
ATOM 4591 N N . THR A 1 580 ? -4.616 15.945 26.721 1.00 97.44 580 THR A N 1
ATOM 4592 C CA . THR A 1 580 ? -3.280 16.459 27.060 1.00 97.44 580 THR A CA 1
ATOM 4593 C C . THR A 1 580 ? -2.340 15.333 27.467 1.00 97.44 580 THR A C 1
ATOM 4595 O O . THR A 1 580 ? -2.762 14.396 28.144 1.00 97.44 580 THR A O 1
ATOM 4598 N N . ILE A 1 581 ? -1.059 15.445 27.120 1.00 98.00 581 ILE A N 1
ATOM 4599 C CA . ILE A 1 581 ? -0.006 14.551 27.608 1.00 98.00 581 ILE A CA 1
ATOM 4600 C C . ILE A 1 581 ? 0.462 15.043 28.976 1.00 98.00 581 ILE A C 1
ATOM 4602 O O . ILE A 1 581 ? 0.817 16.211 29.139 1.00 98.00 581 ILE A O 1
ATOM 4606 N N . ASP A 1 582 ? 0.435 14.159 29.968 1.00 97.56 582 ASP A N 1
ATOM 4607 C CA . ASP A 1 582 ? 0.732 14.520 31.349 1.00 97.56 582 ASP A CA 1
ATOM 4608 C C . ASP A 1 582 ? 2.215 14.887 31.509 1.00 97.56 582 ASP A C 1
ATOM 4610 O O . ASP A 1 582 ? 3.104 14.226 30.972 1.00 97.56 582 ASP A O 1
ATOM 4614 N N . GLY A 1 583 ? 2.487 15.936 32.288 1.00 96.12 583 GLY A N 1
ATOM 4615 C CA . GLY A 1 583 ? 3.851 16.367 32.610 1.00 96.12 583 GLY A CA 1
ATOM 4616 C C . GLY A 1 583 ? 4.590 17.112 31.493 1.00 96.12 583 GLY A C 1
ATOM 4617 O O . GLY A 1 583 ? 5.759 17.435 31.689 1.00 96.12 583 GLY A O 1
ATOM 4618 N N . LEU A 1 584 ? 3.935 17.400 30.363 1.00 96.62 584 LEU A N 1
ATOM 4619 C CA . LEU A 1 584 ? 4.492 18.201 29.269 1.00 96.62 584 LEU A CA 1
ATOM 4620 C C . LEU A 1 584 ? 3.872 19.601 29.214 1.00 96.62 584 LEU A C 1
ATOM 4622 O O . LEU A 1 584 ? 2.715 19.798 29.590 1.00 96.62 584 LEU A O 1
ATOM 4626 N N . GLU A 1 585 ? 4.630 20.566 28.690 1.00 96.88 585 GLU A N 1
ATOM 4627 C CA . GLU A 1 585 ? 4.095 21.891 28.375 1.00 96.88 585 GLU A CA 1
ATOM 4628 C C . GLU A 1 585 ? 3.060 21.808 27.244 1.00 96.88 585 GLU A C 1
ATOM 4630 O O . GLU A 1 585 ? 3.088 20.906 26.404 1.00 96.88 585 GLU A O 1
ATOM 4635 N N . THR A 1 586 ? 2.158 22.790 27.173 1.00 94.81 586 THR A N 1
ATOM 4636 C CA . THR A 1 586 ? 1.029 22.781 26.215 1.00 94.81 586 THR A CA 1
ATOM 4637 C C . THR A 1 586 ? 1.484 22.561 24.766 1.00 94.81 586 THR A C 1
ATOM 4639 O O . THR A 1 586 ? 0.881 21.779 24.032 1.00 94.81 586 THR A O 1
ATOM 4642 N N . THR A 1 587 ? 2.569 23.218 24.347 1.00 96.31 587 THR A N 1
ATOM 4643 C CA . THR A 1 587 ? 3.101 23.106 22.979 1.00 96.31 587 THR A CA 1
ATOM 4644 C C . THR A 1 587 ? 3.734 21.745 22.701 1.00 96.31 587 THR A C 1
ATOM 4646 O O . THR A 1 587 ? 3.619 21.232 21.591 1.00 96.31 587 THR A O 1
ATOM 4649 N N . GLU A 1 588 ? 4.385 21.143 23.696 1.00 96.38 588 GLU A N 1
ATOM 4650 C CA . GLU A 1 588 ? 4.994 19.814 23.580 1.00 96.38 588 GLU A CA 1
ATOM 4651 C C . GLU A 1 588 ? 3.922 18.721 23.565 1.00 96.38 588 GLU A C 1
ATOM 4653 O O . GLU A 1 588 ? 3.971 17.816 22.732 1.00 96.38 588 GLU A O 1
ATOM 4658 N N . SER A 1 589 ? 2.905 18.850 24.424 1.00 97.19 589 SER A N 1
ATOM 4659 C CA . SER A 1 589 ? 1.720 17.991 24.419 1.00 97.19 589 SER A CA 1
ATOM 4660 C C . SER A 1 589 ? 1.033 18.011 23.052 1.00 97.19 589 SER A C 1
ATOM 4662 O O . SER A 1 589 ? 0.742 16.952 22.499 1.00 97.19 589 SER A O 1
ATOM 4664 N N . ALA A 1 590 ? 0.807 19.200 22.483 1.00 96.62 590 ALA A N 1
ATOM 4665 C CA . ALA A 1 590 ? 0.214 19.339 21.155 1.00 96.62 590 ALA A CA 1
ATOM 4666 C C . ALA A 1 590 ? 1.068 18.654 20.075 1.00 96.62 590 ALA A C 1
ATOM 4668 O O . ALA A 1 590 ? 0.538 17.883 19.284 1.00 96.62 590 ALA A O 1
ATOM 4669 N N . ALA A 1 591 ? 2.393 18.836 20.098 1.00 96.75 591 ALA A N 1
ATOM 4670 C CA . ALA A 1 591 ? 3.292 18.200 19.134 1.00 96.75 591 ALA A CA 1
ATOM 4671 C C . ALA A 1 591 ? 3.265 16.659 19.204 1.00 96.75 591 ALA A C 1
ATOM 4673 O O . ALA A 1 591 ? 3.355 15.987 18.170 1.00 96.75 591 ALA A O 1
ATOM 4674 N N . VAL A 1 592 ? 3.130 16.083 20.405 1.00 97.50 592 VAL A N 1
ATOM 4675 C CA . VAL A 1 592 ? 2.952 14.634 20.586 1.00 97.50 592 VAL A CA 1
ATOM 4676 C C . VAL A 1 592 ? 1.606 14.181 20.022 1.00 97.50 592 VAL A C 1
ATOM 4678 O O . VAL A 1 592 ? 1.592 13.244 19.224 1.00 97.50 592 VAL A O 1
ATOM 4681 N N . CYS A 1 593 ? 0.502 14.852 20.372 1.00 97.81 593 CYS A N 1
ATOM 4682 C CA . CYS A 1 593 ? -0.831 14.540 19.845 1.00 97.81 593 CYS A CA 1
ATOM 4683 C C . CYS A 1 593 ? -0.870 14.620 18.311 1.00 97.81 593 CYS A C 1
ATOM 4685 O O . CYS A 1 593 ? -1.199 13.631 17.663 1.00 97.81 593 CYS A O 1
ATOM 4687 N N . ASP A 1 594 ? -0.399 15.724 17.724 1.00 96.44 594 ASP A N 1
ATOM 4688 C CA . ASP A 1 594 ? -0.346 15.921 16.270 1.00 96.44 594 ASP A CA 1
ATOM 4689 C C . ASP A 1 594 ? 0.467 14.821 15.570 1.00 96.44 594 ASP A C 1
ATOM 4691 O O . ASP A 1 594 ? 0.145 14.383 14.461 1.00 96.44 594 ASP A O 1
ATOM 4695 N N . THR A 1 595 ? 1.534 14.343 16.217 1.00 97.06 595 THR A N 1
ATOM 4696 C CA . THR A 1 595 ? 2.354 13.246 15.691 1.00 97.06 595 THR A CA 1
ATOM 4697 C C . THR A 1 595 ? 1.617 11.913 15.746 1.00 97.06 595 THR A C 1
ATOM 4699 O O . THR A 1 595 ? 1.670 11.159 14.772 1.00 97.06 595 THR A O 1
ATOM 4702 N N . ILE A 1 596 ? 0.928 11.616 16.851 1.00 98.12 596 ILE A N 1
ATOM 4703 C CA . ILE A 1 596 ? 0.104 10.410 16.995 1.00 98.12 596 ILE A CA 1
ATOM 4704 C C . ILE A 1 596 ? -1.005 10.419 15.936 1.00 98.12 596 ILE A C 1
ATOM 4706 O O . ILE A 1 596 ? -1.106 9.463 15.164 1.00 98.12 596 ILE A O 1
ATOM 4710 N N . ASP A 1 597 ? -1.751 11.516 15.828 1.00 97.31 597 ASP A N 1
ATOM 4711 C CA . ASP A 1 597 ? -2.842 11.695 14.867 1.00 97.31 597 ASP A CA 1
ATOM 4712 C C . ASP A 1 597 ? -2.341 11.523 13.427 1.00 97.31 597 ASP A C 1
ATOM 4714 O O . ASP A 1 597 ? -2.873 10.736 12.644 1.00 97.31 597 ASP A O 1
ATOM 4718 N N . SER A 1 598 ? -1.234 12.181 13.080 1.00 96.31 598 SER A N 1
ATOM 4719 C CA . SER A 1 598 ? -0.616 12.095 11.752 1.00 96.31 598 SER A CA 1
ATOM 4720 C C . SER A 1 598 ? -0.223 10.668 11.341 1.00 96.31 598 SER A C 1
ATOM 4722 O O . SER A 1 598 ? -0.274 10.339 10.148 1.00 96.31 598 SER A O 1
ATOM 4724 N N . VAL A 1 599 ? 0.162 9.813 12.299 1.00 97.75 599 VAL A N 1
ATOM 4725 C CA . VAL A 1 599 ? 0.449 8.387 12.062 1.00 97.75 599 VAL A CA 1
ATOM 4726 C C . VAL A 1 599 ? -0.842 7.568 12.025 1.00 97.75 599 VAL A C 1
ATOM 4728 O O . VAL A 1 599 ? -0.955 6.670 11.191 1.00 97.75 599 VAL A O 1
ATOM 4731 N N . LEU A 1 600 ? -1.824 7.881 12.875 1.00 97.88 600 LEU A N 1
ATOM 4732 C CA . LEU A 1 600 ? -3.128 7.218 12.888 1.00 97.88 600 LEU A CA 1
ATOM 4733 C C . LEU A 1 600 ? -3.891 7.397 11.578 1.00 97.88 600 LEU A C 1
ATOM 4735 O O . LEU A 1 600 ? -4.554 6.455 11.171 1.00 97.88 600 LEU A O 1
ATOM 4739 N N . TYR A 1 601 ? -3.772 8.533 10.891 1.00 96.75 601 TYR A N 1
ATOM 4740 C CA . TYR A 1 601 ? -4.398 8.752 9.578 1.00 96.75 601 TYR A CA 1
ATOM 4741 C C . TYR A 1 601 ? -3.527 8.324 8.384 1.00 96.75 601 TYR A C 1
ATOM 4743 O O . TYR A 1 601 ? -3.986 8.362 7.238 1.00 96.75 601 TYR A O 1
ATOM 4751 N N . ASP A 1 602 ? -2.278 7.902 8.610 1.00 97.19 602 ASP A N 1
ATOM 4752 C CA . ASP A 1 602 ? -1.368 7.506 7.536 1.00 97.19 602 ASP A CA 1
ATOM 4753 C C . ASP A 1 602 ? -1.930 6.303 6.760 1.00 97.19 602 ASP A C 1
ATOM 4755 O O . ASP A 1 602 ? -2.219 5.258 7.337 1.00 97.19 602 ASP A O 1
ATOM 4759 N N . ARG A 1 603 ? -2.036 6.404 5.429 1.00 96.75 603 ARG A N 1
ATOM 4760 C CA . ARG A 1 603 ? -2.584 5.343 4.556 1.00 96.75 603 ARG A CA 1
ATOM 4761 C C . ARG A 1 603 ? -1.778 4.033 4.567 1.00 96.75 603 ARG A C 1
ATOM 4763 O O . ARG A 1 603 ? -2.224 3.036 4.007 1.00 96.75 603 ARG A O 1
ATOM 4770 N N . ARG A 1 604 ? -0.599 4.016 5.199 1.00 96.69 604 ARG A N 1
ATOM 4771 C CA . ARG A 1 604 ? 0.220 2.816 5.451 1.00 96.69 604 ARG A CA 1
ATOM 4772 C C . ARG A 1 604 ? -0.089 2.150 6.797 1.00 96.69 604 ARG A C 1
ATOM 4774 O O . ARG A 1 604 ? 0.475 1.098 7.075 1.00 96.69 604 ARG A O 1
ATOM 4781 N N . VAL A 1 605 ? -0.930 2.774 7.622 1.00 96.94 605 VAL A N 1
ATOM 4782 C CA . VAL A 1 605 ? -1.355 2.339 8.964 1.00 96.94 605 VAL A CA 1
ATOM 4783 C C . VAL A 1 605 ? -2.868 2.121 9.002 1.00 96.94 605 VAL A C 1
ATOM 4785 O O . VAL A 1 605 ? -3.326 1.109 9.533 1.00 96.94 605 VAL A O 1
ATOM 4788 N N . ALA A 1 606 ? -3.615 3.060 8.421 1.00 97.00 606 ALA A N 1
ATOM 4789 C CA . ALA A 1 606 ? -5.064 3.132 8.450 1.00 97.00 606 ALA A CA 1
ATOM 4790 C C . ALA A 1 606 ? -5.717 2.408 7.269 1.00 97.00 606 ALA A C 1
ATOM 4792 O O . ALA A 1 606 ? -5.490 2.742 6.102 1.00 97.00 606 ALA A O 1
ATOM 4793 N N . LEU A 1 607 ? -6.599 1.467 7.586 1.00 96.62 607 LEU A N 1
ATOM 4794 C CA . LEU A 1 607 ? -7.588 0.918 6.674 1.00 96.62 607 LEU A CA 1
ATOM 4795 C C . LEU A 1 607 ? -8.820 1.825 6.650 1.00 96.62 607 LEU A C 1
ATOM 4797 O O . LEU A 1 607 ? -9.362 2.163 7.695 1.00 96.62 607 LEU A O 1
ATOM 4801 N N . TYR A 1 608 ? -9.292 2.161 5.452 1.00 95.56 608 TYR A N 1
ATOM 4802 C CA . TYR A 1 608 ? -10.531 2.906 5.238 1.00 95.56 608 TYR A CA 1
ATOM 4803 C C . TYR A 1 608 ? -11.559 1.937 4.674 1.00 95.56 608 TYR A C 1
ATOM 4805 O O . TYR A 1 608 ? -11.502 1.580 3.497 1.00 95.56 608 TYR A O 1
ATOM 4813 N N . TYR A 1 609 ? -12.447 1.456 5.536 1.00 95.50 609 TYR A N 1
ATOM 4814 C CA . TYR A 1 609 ? -13.362 0.377 5.211 1.00 95.50 609 TYR A CA 1
ATOM 4815 C C . TYR A 1 609 ? -14.713 0.914 4.733 1.00 95.50 609 TYR A C 1
ATOM 4817 O O . TYR A 1 609 ? -15.360 1.702 5.426 1.00 95.50 609 TYR A O 1
ATOM 4825 N N . ALA A 1 610 ? -15.135 0.468 3.549 1.00 94.44 610 ALA A N 1
ATOM 4826 C CA . ALA A 1 610 ? -16.482 0.671 3.032 1.00 94.44 610 ALA A CA 1
ATOM 4827 C C . ALA A 1 610 ? -17.291 -0.619 3.211 1.00 94.44 610 ALA A C 1
ATOM 4829 O O . ALA A 1 610 ? -16.863 -1.700 2.803 1.00 94.44 610 ALA A O 1
ATOM 4830 N N . TRP A 1 611 ? -18.463 -0.491 3.822 1.00 94.62 611 TRP A N 1
ATOM 4831 C CA . TRP A 1 611 ? -19.327 -1.607 4.171 1.00 94.62 611 TRP A CA 1
ATOM 4832 C C . TRP A 1 611 ? -20.084 -2.138 2.965 1.00 94.62 611 TRP A C 1
ATOM 4834 O O . TRP A 1 611 ? -20.667 -1.378 2.189 1.00 94.62 611 TRP A O 1
ATOM 4844 N N . GLU A 1 612 ? -20.180 -3.457 2.878 1.00 94.12 612 GLU A N 1
ATOM 4845 C CA . GLU A 1 612 ? -21.184 -4.147 2.088 1.00 94.12 612 GLU A CA 1
ATOM 4846 C C . GLU A 1 612 ? -22.255 -4.734 3.008 1.00 94.12 612 GLU A C 1
ATOM 4848 O O . GLU A 1 612 ? -22.052 -5.032 4.189 1.00 94.12 612 GLU A O 1
ATOM 4853 N N . LYS A 1 613 ? -23.460 -4.883 2.461 1.00 94.69 613 LYS A N 1
ATOM 4854 C CA . LYS A 1 613 ? -24.575 -5.442 3.217 1.00 94.69 613 LYS A CA 1
ATOM 4855 C C . LYS A 1 613 ? -24.276 -6.896 3.592 1.00 94.69 613 LYS A C 1
ATOM 4857 O O . LYS A 1 613 ? -24.091 -7.731 2.714 1.00 94.69 613 LYS A O 1
ATOM 4862 N N . GLY A 1 614 ? -24.364 -7.203 4.883 1.00 95.56 614 GLY A N 1
ATOM 4863 C CA . GLY A 1 614 ? -24.119 -8.536 5.430 1.00 95.56 614 GLY A CA 1
ATOM 4864 C C . GLY A 1 614 ? -22.678 -8.780 5.875 1.00 95.56 614 GLY A C 1
ATOM 4865 O O . GLY A 1 614 ? -22.422 -9.839 6.445 1.00 95.56 614 GLY A O 1
ATOM 4866 N N . ASP A 1 615 ? -21.766 -7.827 5.672 1.00 97.12 615 ASP A N 1
ATOM 4867 C CA . ASP A 1 615 ? -20.429 -7.901 6.259 1.00 97.12 615 ASP A CA 1
ATOM 4868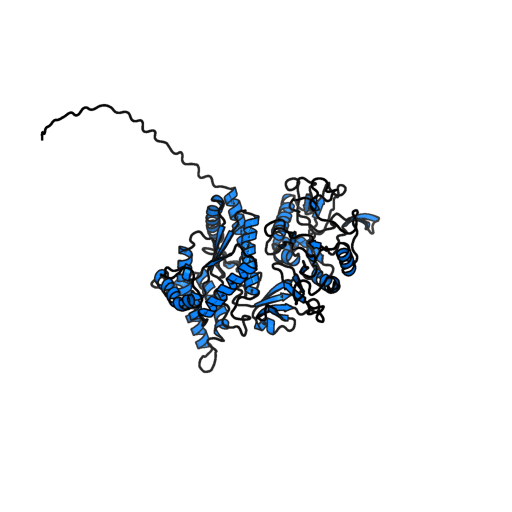 C C . ASP A 1 615 ? -20.523 -8.034 7.781 1.00 97.12 615 ASP A C 1
ATOM 4870 O O . ASP A 1 615 ? -21.371 -7.403 8.422 1.00 97.12 615 ASP A O 1
ATOM 4874 N N . ILE A 1 616 ? -19.640 -8.847 8.353 1.00 97.50 616 ILE A N 1
ATOM 4875 C CA . ILE A 1 616 ? -19.401 -8.902 9.795 1.00 97.50 616 ILE A CA 1
ATOM 4876 C C . ILE A 1 616 ? -17.945 -8.539 10.026 1.00 97.50 616 ILE A C 1
ATOM 4878 O O . ILE A 1 616 ? -17.080 -9.067 9.330 1.00 97.50 616 ILE A O 1
ATOM 4882 N N . LEU A 1 617 ? -17.694 -7.654 10.983 1.00 95.06 617 LEU A N 1
ATOM 4883 C CA . LEU A 1 617 ? -16.355 -7.242 11.400 1.00 95.06 617 LEU A CA 1
ATOM 4884 C C . LEU A 1 617 ? -16.174 -7.528 12.883 1.00 95.06 617 LEU A C 1
ATOM 4886 O O . LEU A 1 617 ? -17.133 -7.215 13.632 1.00 95.06 617 LEU A O 1
#

Organism: Fusarium austroamericanum (NCBI:txid282268)

Sequence (617 aa):
MVLVSGPRHVTSFPVETSFQHAFLEPSPLTLDHKALETSTRILDIIGRYRMKQDERICSQSDQSALRFIALIYTHVKAGNPVPLCLPAFPFKSPNSSSKTLGKLPDKGEEIALAHLNGLCNAIKDVYKPGAKLTIISDGLVYNDLLGVPDRDVWAYGETLRSLSAEKEFHNISFSRLRDLVEIDLPQELDEMSYVANASNFRRALLNTFSKPGWSWEQVRQSDDQCMTYRGYIKFLQTDLETVYPVGENRTKSKYKRGIEYIAKQMMARGDAFANAVRQKYPDHVRLSIHPSTGASKLSVSLLPTDSIYTTPWHCSVAYRLDGTIRTGMRSEFESDDTLELVYDDGRPSHYREKSSLLSWAEDKGGIIVDPIYPAGLIIRPANGPGSLTLDDIDTKKVRALSELNSPVVLKGFVKKPNRDRFIDLSHRFGTPLPWKFGLLLEVKDRGDDGRGLNNVLSAEPMPFHYDGLFKVVKQTEEDGTEKTVSTPPQFQLFQGATASPRDTGFTIFSSSTLFFKYLPTWLKNDISKLTWTVATSAFDNTVLRGLPLAIDHPTTGKPCLRYHEPWPQSKTVFDASEVTIDGLETTESAAVCDTIDSVLYDRRVALYYAWEKGDIL

pLDDT: mean 90.07, std 14.19, range [27.95, 98.88]

Foldseek 3Di:
DDDDDDYDDDDDDDDDDDPPPPPPPPDPPDDPVVLLVLLLQLVVLLVLQFFDDDPVLQPPVPVLSVVSSVLSSVQSVVLAAAEAEEAAQQWFQQCCPKWNVDTADFQLLLQLLLVVLLSQVSSCVSRVNTHAYEHEHCNLLQCVLLVHQPLSRVRRVVRSVVSCVVVVSVRYHYHYLVNLFDDPDDPDDDSVRSRVCSVVSNVRLCVPQFDPPDDPVVQCVDPQSVQQLVVQLVLSVSSCCVVPPDDPVHHPVNSSVSSNVSSVSSSRSVRSVVRSCCVVPVSHQAAYCTDDNSNRYGHGQSHPDNDPQRGSSRWAWEAELLRDIDTHIPNVQVPDPQKDFDDDPNGTHHIYGDDPLQWFPVVLVIWDWDADPPFEIEIERPVHAPSAALVRDPLVSCLVSCLRTPDYKYPRRDPADDDVSLVVSVVSNHDQDADPVGRDDDQEAPDPPCVLVCLRNHPADHWDAAPQQLVWDWDQDPVRDTDIDTDGDPDDKDAANAWFDPPDDFDKDFDQVQLLVSQDPVCNVCLQVKFKWKFKVGNVRDIDTRHRQWDQRPPPRDIDGHDTQFAACVRDVDIGIHMFIPPDDPVVRVVSSVSSRSSSPNSSGMDGDTDHHGMMD

Secondary structure (DSSP, 8-state):
--------------------------------HHHHHHHHHHHHHHHHTBPP--GGG-TTHHHHHHHHHHHHHHHHHHTPPEEEEEE------S-TTTT-S-SS--HHHHHHHHHHHHHHHHHHHHSTT-EEEEEE--HHHHTTTTT--HHHHHHHHHHHHHHHHHTT-TTEEEE-GGGGS--SS-SS--HHHHHHHHHHHHHHHHHHHPPTT--HHHHTTSHHHHHHHHHHHHHHHHHTTTTS--BTTB-HHHHHHHHHHHHHHHHHHHHHHHHHHHHH-TTSEEEESS---SSS-EEB-SSS-SSS--SGGG-EEEE-TT--EEEE-HHHHHT-TTEEEEEETTEEEEEEE--GGG---GGGT-EEEEEPSSS-EEEEETT-TTSS-GGG--HHHHHHHHHHSS-EEE-SS-SS--HHHHHHHHHHHS----BTTBS-------TT--TT-HHHHSSSPPPS--TTTT-EEEEE-TTS-EEEEE---S----B-SSPPPSSS-PEEEE-HHHHHHHS-HHHHTTGGG-EEEEEESHHHH-EEEEEESEEE-TTT--EEE-----B-TTT-SS--EEEEETTS-HHHHHHHHHHHHHHHT-TTTEEEEPP-TT-B-

Radius of gyration: 30.46 Å; chains: 1; bounding box: 66×101×122 Å

InterPro domains:
  IPR003819 TauD/TfdA-like domain [PF02668] (387-617)
  IPR007817 Isocyanide synthase/Spore wall maturation protein DIT1 [PF05141] (72-341)
  IPR007817 Isocyanide synthase/Spore wall maturation protein DIT1 [PTHR37285] (32-617)
  IPR042098 Glutarate 2-hydroxylase superfamily [G3DSA:3.60.130.10] (369-617)